Protein AF-A0A8X6Y720-F1 (afdb_monomer)

Radius of gyration: 32.67 Å; Cα contacts (8 Å, |Δi|>4): 721; chains: 1; bounding box: 87×45×93 Å

Organism: NCBI:txid2747483

Mean predicted aligned error: 12.21 Å

Secondary structure (DSSP, 8-state):
-PPPSS-B-TT--B--EE-TTS-EE--TTSS---EEETTEEE--B-TTS-B---EETTEE---TT--EE-TTS-EE--B-TTS-B-PEEPTTSSSEEPEE-TTS-EEPPB-TTS-B---SSPEEPTTS-EEPPB-TTS-B--EE-TTT--EEPEEPTTS-EE-EE-TTS-EE--B-TTS-B---TT----B-TTS-B--EE-TTS-EEPPB-TTS-B-PPEEGGGTTEE--EETTEE-SS-EE-TTS-EE-------S--SS------SS-EE-TT--EE--B-TT--B------SSS--HHHHSGGGPPEEETTEEEE-EETTEE---TT-SSPP-GGGEEEEE--TT-SS-EEEEEEEPSSPPSS---------------

pLDDT: mean 80.37, std 17.59, range [35.34, 98.38]

Nearest PDB structures (foldseek):
  8h8c-assembly1_A  TM=9.329E-02  e=3.917E-02  Vibrio parahaemolyticus RIMD 2210633
  2wh7-assembly1_A  TM=2.036E-01  e=9.720E+00  Streptococcus pyogenes
  6scj-assembly1_B  TM=1.515E-01  e=7.398E+00  Homo sapiens

Solvent-accessible surface area (backbone atoms only — not comparable to full-atom values): 23055 Å² total; per-residue (Å²): 132,83,79,75,89,48,60,60,51,99,86,64,33,30,45,66,56,62,53,100,80,50,27,34,52,82,65,84,92,54,93,68,82,58,36,36,45,92,90,38,77,44,56,46,26,42,65,75,51,29,32,46,78,45,71,57,96,89,37,74,58,75,61,74,75,58,67,35,28,40,65,79,52,26,38,41,66,55,55,51,99,77,53,28,36,49,73,40,50,35,84,98,51,100,47,69,45,67,46,29,39,66,88,56,32,48,51,69,36,32,39,68,70,59,20,40,54,82,84,76,75,81,45,51,36,80,88,68,46,62,50,55,46,30,38,65,91,29,46,43,53,64,54,60,40,93,85,72,50,23,38,45,83,50,68,45,99,86,66,48,76,47,64,27,48,30,79,82,48,28,38,52,64,46,30,39,64,84,48,28,34,46,79,55,94,80,72,64,69,38,26,39,66,88,64,53,65,53,75,37,30,38,66,87,70,44,82,46,63,54,62,48,99,81,52,23,37,41,70,56,60,34,67,93,55,68,54,14,40,58,59,57,56,94,92,36,67,60,94,65,73,38,29,37,68,85,66,49,74,44,72,73,52,72,51,88,84,81,87,82,96,81,82,63,54,82,81,60,100,59,75,50,57,46,100,83,68,46,75,53,68,50,47,48,97,77,36,31,40,46,62,53,56,71,87,63,82,84,84,57,69,58,67,63,24,51,95,19,45,66,30,25,47,84,21,24,26,42,37,48,41,55,95,89,37,81,50,72,54,89,59,26,58,60,72,64,55,80,88,37,53,74,43,74,39,77,48,99,80,46,94,57,48,28,31,35,31,76,46,61,40,83,55,81,41,89,38,74,82,66,90,72,86,80,80,81,79,82,78,78,86,126

Structure (mmCIF, N/CA/C/O backbone):
data_AF-A0A8X6Y720-F1
#
_entry.id   AF-A0A8X6Y720-F1
#
loop_
_atom_site.group_PDB
_atom_site.id
_atom_site.type_symbol
_atom_site.label_atom_id
_atom_site.label_alt_id
_atom_site.label_comp_id
_atom_site.label_asym_id
_atom_site.label_entity_id
_atom_site.label_seq_id
_atom_site.pdbx_PDB_ins_code
_atom_site.Cartn_x
_atom_site.Cartn_y
_atom_site.Cartn_z
_atom_site.occupancy
_atom_site.B_iso_or_equiv
_atom_site.auth_seq_id
_atom_site.auth_comp_id
_atom_site.auth_asym_id
_atom_site.auth_atom_id
_atom_site.pdbx_PDB_model_num
ATOM 1 N N . MET A 1 1 ? 24.905 11.613 -47.694 1.00 51.28 1 MET A N 1
ATOM 2 C CA . MET A 1 1 ? 23.604 11.068 -47.256 1.00 51.28 1 MET A CA 1
ATOM 3 C C . MET A 1 1 ? 23.831 9.604 -46.931 1.00 51.28 1 MET A C 1
ATOM 5 O O . MET A 1 1 ? 24.431 8.930 -47.760 1.00 51.28 1 MET A O 1
ATOM 9 N N . SER A 1 2 ? 23.491 9.139 -45.727 1.00 59.44 2 SER A N 1
ATOM 10 C CA . SER A 1 2 ? 23.572 7.706 -45.424 1.00 59.44 2 SER A CA 1
ATOM 11 C C . SER A 1 2 ? 22.478 6.979 -46.198 1.00 59.44 2 SER A C 1
ATOM 13 O O . SER A 1 2 ? 21.341 7.441 -46.220 1.00 59.44 2 SER A O 1
ATOM 15 N N . THR A 1 3 ? 22.815 5.869 -46.849 1.00 69.94 3 THR A N 1
ATOM 16 C CA . THR A 1 3 ? 21.820 5.009 -47.494 1.00 69.94 3 THR A CA 1
ATOM 17 C C . THR A 1 3 ? 20.847 4.496 -46.430 1.00 69.94 3 THR A C 1
ATOM 19 O O . THR A 1 3 ? 21.328 3.948 -45.432 1.00 69.94 3 THR A O 1
ATOM 22 N N . PRO A 1 4 ? 19.524 4.664 -46.607 1.00 67.81 4 PRO A N 1
ATOM 23 C CA . PRO A 1 4 ? 18.549 4.166 -45.647 1.00 67.81 4 PRO A CA 1
ATOM 24 C C . PRO A 1 4 ? 18.681 2.652 -45.500 1.00 67.81 4 PRO A C 1
ATOM 26 O O . PRO A 1 4 ? 18.971 1.926 -46.460 1.00 67.81 4 PRO A O 1
ATOM 29 N N . ILE A 1 5 ? 18.568 2.183 -44.260 1.00 82.31 5 ILE A N 1
ATOM 30 C CA . ILE A 1 5 ? 18.792 0.775 -43.928 1.00 82.31 5 ILE A CA 1
ATOM 31 C C . ILE A 1 5 ? 17.526 -0.052 -44.138 1.00 82.31 5 ILE A C 1
ATOM 33 O O . ILE A 1 5 ? 17.624 -1.195 -44.585 1.00 82.31 5 ILE A O 1
ATOM 37 N N . TYR A 1 6 ? 16.374 0.556 -43.892 1.00 88.75 6 TYR A N 1
ATOM 38 C CA . TYR A 1 6 ? 15.057 -0.041 -44.039 1.00 88.75 6 TYR A CA 1
ATOM 39 C C . TYR A 1 6 ? 14.349 0.489 -45.301 1.00 88.75 6 TYR A C 1
ATOM 41 O O . TYR A 1 6 ? 14.669 1.591 -45.759 1.00 88.75 6 TYR A O 1
ATOM 49 N N . PRO A 1 7 ? 13.408 -0.277 -45.891 1.00 91.81 7 PRO A N 1
ATOM 50 C CA . PRO A 1 7 ? 12.531 0.210 -46.954 1.00 91.81 7 PRO A CA 1
ATOM 51 C C . PRO A 1 7 ? 11.847 1.523 -46.570 1.00 91.81 7 PRO A C 1
ATOM 53 O O . PRO A 1 7 ? 11.303 1.625 -45.471 1.00 91.81 7 PRO A O 1
ATOM 56 N N . GLN A 1 8 ? 11.857 2.496 -47.482 1.00 94.31 8 GLN A N 1
ATOM 57 C CA . GLN A 1 8 ? 11.226 3.801 -47.293 1.00 94.31 8 GLN A CA 1
ATOM 58 C C . GLN A 1 8 ? 10.034 3.993 -48.231 1.00 94.31 8 GLN A C 1
ATOM 60 O O . GLN A 1 8 ? 10.096 3.608 -49.402 1.00 94.31 8 GLN A O 1
ATOM 65 N N . ASP A 1 9 ? 8.967 4.614 -47.728 1.00 93.12 9 ASP A N 1
ATOM 66 C CA . ASP A 1 9 ? 7.866 5.109 -48.557 1.00 93.12 9 ASP A CA 1
ATOM 67 C C . ASP A 1 9 ? 8.216 6.451 -49.243 1.00 93.12 9 ASP A C 1
ATOM 69 O O . ASP A 1 9 ? 9.296 7.017 -49.058 1.00 93.12 9 ASP A O 1
ATOM 73 N N . SER A 1 10 ? 7.294 6.992 -50.048 1.00 94.38 10 SER A N 1
ATOM 74 C CA . SER A 1 10 ? 7.484 8.282 -50.737 1.00 94.38 10 SER A CA 1
ATOM 75 C C . SER A 1 10 ? 7.587 9.490 -49.798 1.00 94.38 10 SER A C 1
ATOM 77 O O . SER A 1 10 ? 8.006 10.561 -50.233 1.00 94.38 10 SER A O 1
ATOM 79 N N . SER A 1 11 ? 7.186 9.330 -48.537 1.00 94.12 11 SER A N 1
ATOM 80 C CA . SER A 1 11 ? 7.264 10.343 -47.482 1.00 94.12 11 SER A CA 1
ATOM 81 C C . SER A 1 11 ? 8.553 10.217 -46.658 1.00 94.12 11 SER A C 1
ATOM 83 O O . SER A 1 11 ? 8.801 11.047 -45.785 1.00 94.12 11 SER A O 1
ATOM 85 N N . GLY A 1 12 ? 9.382 9.205 -46.939 1.00 92.50 12 GLY A N 1
ATOM 86 C CA . GLY A 1 12 ? 10.624 8.924 -46.225 1.00 92.50 12 GLY A CA 1
ATOM 87 C C . GLY A 1 12 ? 10.441 8.135 -44.927 1.00 92.50 12 GLY A C 1
ATOM 88 O O . GLY A 1 12 ? 11.395 8.049 -44.154 1.00 92.50 12 GLY A O 1
ATOM 89 N N . ASN A 1 13 ? 9.258 7.563 -44.669 1.00 93.50 13 ASN A N 1
ATOM 90 C CA . ASN A 1 13 ? 9.058 6.690 -43.514 1.00 93.50 13 ASN A CA 1
ATOM 91 C C . ASN A 1 13 ? 9.703 5.336 -43.776 1.00 93.50 13 ASN A C 1
ATOM 93 O O . ASN A 1 13 ? 9.403 4.681 -44.773 1.00 93.50 13 ASN A O 1
ATOM 97 N N . GLU A 1 14 ? 10.552 4.911 -42.855 1.00 94.69 14 GLU A N 1
ATOM 98 C CA . GLU A 1 14 ? 11.131 3.581 -42.826 1.00 94.69 14 GLU A CA 1
ATOM 99 C C . GLU A 1 14 ? 10.140 2.572 -42.241 1.00 94.69 14 GLU A C 1
ATOM 101 O O . GLU A 1 14 ? 9.374 2.887 -41.330 1.00 94.69 14 GLU A O 1
ATOM 106 N N . SER A 1 15 ? 10.179 1.343 -42.753 1.00 93.44 15 SER A N 1
ATOM 107 C CA . SER A 1 15 ? 9.381 0.228 -42.243 1.00 93.44 15 SER A CA 1
ATOM 108 C C . SER A 1 15 ? 10.212 -1.040 -42.123 1.00 93.44 15 SER A C 1
ATOM 110 O O . SER A 1 15 ? 11.073 -1.320 -42.959 1.00 93.44 15 SER A O 1
ATOM 112 N N . TYR A 1 16 ? 9.954 -1.825 -41.083 1.00 95.19 16 TYR A N 1
ATOM 113 C CA . TYR A 1 16 ? 10.518 -3.161 -40.978 1.00 95.19 16 TYR A CA 1
ATOM 114 C C . TYR A 1 16 ? 9.876 -4.103 -41.997 1.00 95.19 16 TYR A C 1
ATOM 116 O O . TYR A 1 16 ? 8.714 -3.961 -42.377 1.00 95.19 16 TYR A O 1
ATOM 124 N N . LEU A 1 17 ? 10.646 -5.096 -42.435 1.00 94.38 17 LEU A N 1
ATOM 125 C CA . LEU A 1 17 ? 10.102 -6.200 -43.217 1.00 94.38 17 LEU A CA 1
ATOM 126 C C . LEU A 1 17 ? 9.327 -7.136 -42.289 1.00 94.38 17 LEU A C 1
ATOM 128 O O . LEU A 1 17 ? 9.720 -7.309 -41.137 1.00 94.38 17 LEU A O 1
ATOM 132 N N . LYS A 1 18 ? 8.267 -7.758 -42.812 1.00 96.25 18 LYS A N 1
ATOM 133 C CA . LYS A 1 18 ? 7.434 -8.714 -42.075 1.00 96.25 18 LYS A CA 1
ATOM 134 C C . LYS A 1 18 ? 7.700 -10.152 -42.511 1.00 96.25 18 LYS A C 1
ATOM 136 O O . LYS A 1 18 ? 8.009 -10.398 -43.681 1.00 96.25 18 LYS A O 1
ATOM 141 N N . ASN A 1 19 ? 7.601 -11.094 -41.578 1.00 95.62 19 ASN A N 1
ATOM 142 C CA . ASN A 1 19 ? 7.569 -12.526 -41.869 1.00 95.62 19 ASN A CA 1
ATOM 143 C C . ASN A 1 19 ? 6.149 -12.955 -42.321 1.00 95.62 19 ASN A C 1
ATOM 145 O O . ASN A 1 19 ? 5.243 -12.132 -42.456 1.00 95.62 19 ASN A O 1
ATOM 149 N N . ASN A 1 20 ? 5.942 -14.254 -42.558 1.00 96.44 20 ASN A N 1
ATOM 150 C CA . ASN A 1 20 ? 4.632 -14.785 -42.966 1.00 96.44 20 ASN A CA 1
ATOM 151 C C . ASN A 1 20 ? 3.581 -14.782 -41.838 1.00 96.44 20 ASN A C 1
ATOM 153 O O . ASN A 1 20 ? 2.399 -14.961 -42.117 1.00 96.44 20 ASN A O 1
ATOM 157 N N . GLU A 1 21 ? 4.008 -14.614 -40.587 1.00 96.00 21 GLU A N 1
ATOM 158 C CA . GLU A 1 21 ? 3.153 -14.567 -39.395 1.00 96.00 21 GLU A CA 1
ATOM 159 C C . GLU A 1 21 ? 2.707 -13.132 -39.067 1.00 96.00 21 GLU A C 1
ATOM 161 O O . GLU A 1 21 ? 1.775 -12.939 -38.291 1.00 96.00 21 GLU A O 1
ATOM 166 N N . GLY A 1 22 ? 3.308 -12.136 -39.728 1.00 95.50 22 GLY A N 1
ATOM 167 C CA . GLY A 1 22 ? 3.011 -10.717 -39.557 1.00 95.50 22 GLY A CA 1
ATOM 168 C C . GLY A 1 22 ? 4.006 -9.968 -38.671 1.00 95.50 22 GLY A C 1
ATOM 169 O O . GLY A 1 22 ? 3.910 -8.740 -38.611 1.00 95.50 22 GLY A O 1
ATOM 170 N N . ASP A 1 23 ? 4.971 -10.661 -38.059 1.00 96.62 23 ASP A N 1
ATOM 171 C CA . ASP A 1 23 ? 5.988 -10.040 -37.209 1.00 96.62 23 ASP A CA 1
ATOM 172 C C . ASP A 1 23 ? 7.019 -9.297 -38.050 1.00 96.62 23 ASP A C 1
ATOM 174 O O . ASP A 1 23 ? 7.531 -9.801 -39.057 1.00 96.62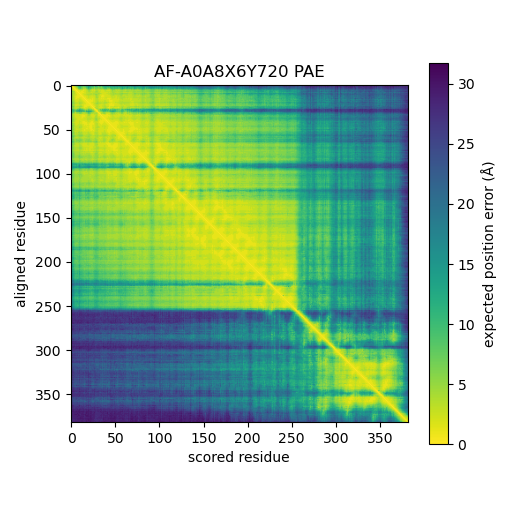 23 ASP A O 1
ATOM 178 N N . GLU A 1 24 ? 7.361 -8.103 -37.599 1.00 96.50 24 GLU A N 1
ATOM 179 C CA . GLU A 1 24 ? 8.475 -7.324 -38.105 1.00 96.50 24 GLU A CA 1
ATOM 180 C C . GLU A 1 24 ? 9.810 -7.926 -37.643 1.00 96.50 24 GLU A C 1
ATOM 182 O O . GLU A 1 24 ? 9.884 -8.569 -36.602 1.00 96.50 24 GLU A O 1
ATOM 187 N N . TYR A 1 25 ? 10.898 -7.734 -38.394 1.00 92.19 25 TYR A N 1
ATOM 188 C CA . TYR A 1 25 ? 12.220 -8.215 -37.975 1.00 92.19 25 TYR A CA 1
ATOM 189 C C . TYR A 1 25 ? 13.356 -7.230 -38.254 1.00 92.19 25 TYR A C 1
ATOM 191 O O . TYR A 1 25 ? 13.363 -6.477 -39.232 1.00 92.19 25 TYR A O 1
ATOM 199 N N . TYR A 1 26 ? 14.372 -7.282 -37.391 1.00 91.12 26 TYR A N 1
ATOM 200 C CA . TYR A 1 26 ? 15.594 -6.493 -37.513 1.00 91.12 26 TYR A CA 1
ATOM 201 C C . TYR A 1 26 ? 16.521 -7.020 -38.608 1.00 91.12 26 TYR A C 1
ATOM 203 O O . TYR A 1 26 ? 16.767 -8.221 -38.731 1.00 91.12 26 TYR A O 1
ATOM 211 N N . LEU A 1 27 ? 17.145 -6.103 -39.348 1.00 84.81 27 LEU A N 1
ATOM 212 C CA . LEU A 1 27 ? 18.220 -6.435 -40.281 1.00 84.81 27 LEU A CA 1
ATOM 213 C C . LEU A 1 27 ? 19.553 -6.528 -39.520 1.00 84.81 27 LEU A C 1
ATOM 215 O O . LEU A 1 27 ? 20.300 -5.557 -39.409 1.00 84.81 27 LEU A O 1
ATOM 219 N N . THR A 1 28 ? 19.861 -7.723 -39.011 1.00 67.69 28 THR A N 1
ATOM 220 C CA . THR A 1 28 ? 20.983 -8.023 -38.091 1.00 67.69 28 THR A CA 1
ATOM 221 C C . THR A 1 28 ? 22.389 -7.697 -38.612 1.00 67.69 28 THR A C 1
ATOM 223 O O . THR A 1 28 ? 23.341 -7.664 -37.837 1.00 67.69 28 THR A O 1
ATOM 226 N N . GLN A 1 29 ? 22.558 -7.428 -39.909 1.00 69.44 29 GLN A N 1
ATOM 227 C CA . GLN A 1 29 ? 23.867 -7.137 -40.511 1.00 69.44 29 GLN A CA 1
ATOM 228 C C . GLN A 1 29 ? 24.298 -5.664 -40.411 1.00 69.44 29 GLN A C 1
ATOM 230 O O . GLN A 1 29 ? 25.360 -5.304 -40.925 1.00 69.44 29 GLN A O 1
ATOM 235 N N . ARG A 1 30 ? 23.489 -4.777 -39.816 1.00 68.56 30 ARG A N 1
ATOM 236 C CA . ARG A 1 30 ? 23.742 -3.327 -39.843 1.00 68.56 30 ARG A CA 1
ATOM 237 C C . ARG A 1 30 ? 23.671 -2.686 -38.458 1.00 68.56 30 ARG A C 1
ATOM 239 O O . ARG A 1 30 ? 23.049 -3.202 -37.545 1.00 68.56 30 ARG A O 1
ATOM 246 N N . LYS A 1 31 ? 24.323 -1.524 -38.322 1.00 77.81 31 LYS A N 1
ATOM 247 C CA . LYS A 1 31 ? 24.421 -0.765 -37.061 1.00 77.81 31 LYS A CA 1
ATOM 248 C C . LYS A 1 31 ? 23.111 -0.092 -36.623 1.00 77.81 31 LYS A C 1
ATOM 250 O O . LYS A 1 31 ? 23.024 0.335 -35.481 1.00 77.81 31 LYS A O 1
ATOM 255 N N . GLN A 1 32 ? 22.132 0.067 -37.517 1.00 85.06 32 GLN A N 1
ATOM 256 C CA . GLN A 1 32 ? 20.863 0.727 -37.198 1.00 85.06 32 GLN A CA 1
ATOM 257 C C . GLN A 1 32 ? 19.831 -0.310 -36.756 1.00 85.06 32 GLN A C 1
ATOM 259 O O . GLN A 1 32 ? 19.337 -1.101 -37.560 1.00 85.06 32 GLN A O 1
ATOM 264 N N . VAL A 1 33 ? 19.484 -0.259 -35.476 1.00 88.69 33 VAL A N 1
ATOM 265 C CA . VAL A 1 33 ? 18.546 -1.181 -34.823 1.00 88.69 33 VAL A CA 1
ATOM 266 C C . VAL A 1 33 ? 17.152 -0.569 -34.634 1.00 88.69 33 VAL A C 1
ATOM 268 O O . VAL A 1 33 ? 16.409 -0.973 -33.753 1.00 88.69 33 VAL A O 1
ATOM 271 N N . PHE A 1 34 ? 16.795 0.430 -35.445 1.00 91.00 34 PHE A N 1
ATOM 272 C CA . PHE A 1 34 ? 15.515 1.137 -35.376 1.00 91.00 34 PHE A CA 1
ATOM 273 C C . PHE A 1 34 ? 15.059 1.616 -36.749 1.00 91.00 34 PHE A C 1
ATOM 275 O O . PHE A 1 34 ? 15.909 1.980 -37.561 1.00 91.00 34 PHE A O 1
ATOM 282 N N . ALA A 1 35 ? 13.755 1.670 -36.992 1.00 92.12 35 ALA A N 1
ATOM 283 C CA . ALA A 1 35 ? 13.191 2.359 -38.149 1.00 92.12 35 ALA A CA 1
ATOM 284 C C . ALA A 1 35 ? 12.706 3.757 -37.736 1.00 92.12 35 ALA A C 1
ATOM 286 O O . ALA A 1 35 ? 12.429 4.012 -36.564 1.00 92.12 35 ALA A O 1
ATOM 287 N N . ILE A 1 36 ? 12.644 4.689 -38.682 1.00 93.56 36 ILE A N 1
ATOM 288 C CA . ILE A 1 36 ? 12.136 6.050 -38.474 1.00 93.56 36 ILE A CA 1
ATOM 289 C C . ILE A 1 36 ? 10.762 6.206 -39.128 1.00 93.56 36 ILE A C 1
ATOM 291 O O . ILE A 1 36 ? 10.643 6.118 -40.347 1.00 93.56 36 ILE A O 1
ATOM 295 N N . LYS A 1 37 ? 9.741 6.544 -38.341 1.00 94.25 37 LYS A N 1
ATOM 296 C CA . LYS A 1 37 ? 8.396 6.875 -38.827 1.00 94.25 37 LYS A CA 1
ATOM 297 C C . LYS A 1 37 ? 8.002 8.258 -38.330 1.00 94.25 37 LYS A C 1
ATOM 299 O O . LYS A 1 37 ? 8.150 8.554 -37.148 1.00 94.25 37 LYS A O 1
ATOM 304 N N . GLU A 1 38 ? 7.563 9.129 -39.237 1.00 94.12 38 GLU A N 1
ATOM 305 C CA . GLU A 1 38 ? 7.203 10.523 -38.924 1.00 94.12 38 GLU A CA 1
ATOM 306 C C . GLU A 1 38 ? 8.327 11.280 -38.184 1.00 94.12 38 GLU A C 1
ATOM 308 O O . GLU A 1 38 ? 8.096 12.086 -37.282 1.00 94.12 38 GLU A O 1
ATOM 313 N N . GLY A 1 39 ? 9.581 10.984 -38.541 1.00 91.94 39 GLY A N 1
ATOM 314 C CA . GLY A 1 39 ? 10.766 11.577 -37.917 1.00 91.94 39 GLY A CA 1
ATOM 315 C C . GLY A 1 39 ? 11.095 11.058 -36.511 1.00 91.94 39 GLY A C 1
ATOM 316 O O . GLY A 1 39 ? 12.028 11.572 -35.894 1.00 91.94 39 GLY A O 1
ATOM 317 N N . LYS A 1 40 ? 10.379 10.048 -36.001 1.00 92.38 40 LYS A N 1
ATOM 318 C CA . LYS A 1 40 ? 10.628 9.428 -34.693 1.00 92.38 40 LYS A CA 1
ATOM 319 C C . LYS A 1 40 ? 11.128 7.988 -34.854 1.00 92.38 40 LYS A C 1
ATOM 321 O O . LYS A 1 40 ? 10.592 7.258 -35.688 1.00 92.38 40 LYS A O 1
ATOM 326 N N . PRO A 1 41 ? 12.148 7.567 -34.086 1.00 93.75 41 PRO A N 1
ATOM 327 C CA . PRO A 1 41 ? 12.570 6.175 -34.078 1.00 93.75 41 PRO A CA 1
ATOM 328 C C . PRO A 1 41 ? 11.498 5.296 -33.420 1.00 93.75 41 PRO A C 1
ATOM 330 O O . PRO A 1 41 ? 10.843 5.734 -32.473 1.00 93.75 41 PRO A O 1
ATOM 333 N N . TYR A 1 42 ? 11.349 4.066 -33.902 1.00 94.81 42 TYR A N 1
ATOM 334 C CA . TYR A 1 42 ? 10.508 3.034 -33.297 1.00 94.81 42 TYR A CA 1
ATOM 335 C C . TYR A 1 42 ? 11.166 1.651 -33.434 1.00 94.81 42 TYR A C 1
ATOM 337 O O . TYR A 1 42 ? 12.043 1.459 -34.287 1.00 94.81 42 TYR A O 1
ATOM 345 N N . TYR A 1 43 ? 10.788 0.718 -32.557 1.00 96.62 43 TYR A N 1
ATOM 346 C CA . TYR A 1 43 ? 11.270 -0.668 -32.561 1.00 96.62 43 TYR A CA 1
ATOM 347 C C . TYR A 1 43 ? 10.370 -1.571 -33.422 1.00 96.62 43 TYR A C 1
ATOM 349 O O . TYR A 1 43 ? 9.249 -1.199 -33.756 1.00 96.62 43 TYR A O 1
ATOM 357 N N . ALA A 1 44 ? 10.860 -2.755 -33.797 1.00 96.50 44 ALA A N 1
ATOM 358 C CA . ALA A 1 44 ? 10.077 -3.719 -34.564 1.00 96.50 44 ALA A CA 1
ATOM 359 C C . ALA A 1 44 ? 8.943 -4.282 -33.702 1.00 96.50 44 ALA A C 1
ATOM 361 O O . ALA A 1 44 ? 9.110 -4.426 -32.489 1.00 96.50 44 ALA A O 1
ATOM 362 N N . LYS A 1 45 ? 7.817 -4.610 -34.333 1.00 98.00 45 LYS A N 1
ATOM 363 C CA . LYS A 1 45 ? 6.618 -5.142 -33.679 1.00 98.00 45 LYS A CA 1
ATOM 364 C C . LYS A 1 45 ? 6.317 -6.593 -34.022 1.00 98.00 45 LYS A C 1
ATOM 366 O O . LYS A 1 45 ? 6.532 -7.021 -35.153 1.00 98.00 45 LYS A O 1
ATOM 371 N N . ASP A 1 46 ? 5.765 -7.333 -33.071 1.00 97.44 46 ASP A N 1
ATOM 372 C CA . ASP A 1 46 ? 5.122 -8.615 -33.359 1.00 97.44 46 ASP A CA 1
ATOM 373 C C . ASP A 1 46 ? 3.764 -8.419 -34.067 1.00 97.44 46 ASP A C 1
ATOM 375 O O . ASP A 1 46 ? 3.272 -7.298 -34.248 1.00 97.44 46 ASP A O 1
ATOM 379 N N . LYS A 1 47 ? 3.149 -9.522 -34.493 1.00 97.00 47 LYS A N 1
ATOM 380 C CA . LYS A 1 47 ? 1.811 -9.551 -35.107 1.00 97.00 47 LYS A CA 1
ATOM 381 C C . LYS A 1 47 ? 0.697 -8.965 -34.225 1.00 97.00 47 LYS A C 1
ATOM 383 O O . LYS A 1 47 ? -0.358 -8.614 -34.750 1.00 97.00 47 LYS A O 1
ATOM 388 N N . ASP A 1 48 ? 0.923 -8.898 -32.914 1.00 97.44 48 ASP A N 1
ATOM 389 C CA . ASP A 1 48 ? -0.012 -8.394 -31.909 1.00 97.44 48 ASP A CA 1
ATOM 390 C C . ASP A 1 48 ? 0.273 -6.911 -31.584 1.00 97.44 48 ASP A C 1
ATOM 392 O O . ASP A 1 48 ? -0.318 -6.355 -30.663 1.00 97.44 48 ASP A O 1
ATOM 396 N N . GLU A 1 49 ? 1.130 -6.255 -32.377 1.00 97.12 49 GLU A N 1
ATOM 397 C CA . GLU A 1 49 ? 1.544 -4.851 -32.278 1.00 97.12 49 GLU A CA 1
ATOM 398 C C . GLU A 1 49 ? 2.411 -4.506 -31.053 1.00 97.12 49 GLU A C 1
ATOM 400 O O . GLU A 1 49 ? 2.608 -3.321 -30.760 1.00 97.12 49 GLU A O 1
ATOM 405 N N . ASN A 1 50 ? 2.997 -5.499 -30.376 1.00 97.62 50 ASN A N 1
ATOM 406 C CA . ASN A 1 50 ? 3.974 -5.256 -29.317 1.00 97.62 50 ASN A CA 1
ATOM 407 C C . ASN A 1 50 ? 5.358 -5.025 -29.913 1.00 97.62 50 ASN A C 1
ATOM 409 O O . ASN A 1 50 ? 5.921 -5.887 -30.586 1.00 97.62 50 ASN A O 1
ATOM 413 N N . GLU A 1 51 ? 5.960 -3.890 -29.589 1.00 97.31 51 GLU A N 1
ATOM 414 C CA . GLU A 1 51 ? 7.358 -3.639 -29.886 1.00 97.31 51 GLU A CA 1
ATOM 415 C C . GLU A 1 51 ? 8.264 -4.528 -29.025 1.00 97.31 51 GLU A C 1
ATOM 417 O O . GLU A 1 51 ? 7.994 -4.773 -27.841 1.00 97.31 51 GLU A O 1
ATOM 422 N N . PHE A 1 52 ? 9.372 -4.984 -29.598 1.00 96.19 52 PHE A N 1
ATOM 423 C CA . PHE A 1 52 ? 10.366 -5.792 -28.900 1.00 96.19 52 PHE A CA 1
ATOM 424 C C . PHE A 1 52 ? 11.769 -5.249 -29.140 1.00 96.19 52 PHE A C 1
ATOM 426 O O . PHE A 1 52 ? 12.043 -4.644 -30.166 1.00 96.19 52 PHE A O 1
ATOM 433 N N . TYR A 1 53 ? 12.674 -5.452 -28.185 1.00 95.31 53 TYR A N 1
ATOM 434 C CA . TYR A 1 53 ? 14.039 -4.960 -28.319 1.00 95.31 53 TYR A CA 1
ATOM 435 C C . TYR A 1 53 ? 14.882 -5.829 -29.269 1.00 95.31 53 TYR A C 1
ATOM 437 O O . TYR A 1 53 ? 14.747 -7.056 -29.274 1.00 95.31 53 TYR A O 1
ATOM 445 N N . PRO A 1 54 ? 15.816 -5.231 -30.028 1.00 93.69 54 PRO A N 1
ATOM 446 C CA . PRO A 1 54 ? 16.748 -5.981 -30.853 1.00 93.69 54 PRO A CA 1
ATOM 447 C C . PRO A 1 54 ? 17.759 -6.734 -29.989 1.00 93.69 54 PRO A C 1
ATOM 449 O O . PRO A 1 54 ? 18.373 -6.163 -29.089 1.00 93.69 54 PRO A O 1
ATOM 452 N N . ILE A 1 55 ? 17.997 -8.004 -30.320 1.00 90.06 55 ILE A N 1
ATOM 453 C CA . ILE A 1 55 ? 19.050 -8.819 -29.707 1.00 90.06 55 ILE A CA 1
ATOM 454 C C . ILE A 1 55 ? 20.182 -8.992 -30.721 1.00 90.06 55 ILE A C 1
ATOM 456 O O . ILE A 1 55 ? 20.018 -9.656 -31.746 1.00 90.06 55 ILE A O 1
ATOM 460 N N . VAL A 1 56 ? 21.351 -8.420 -30.431 1.00 88.50 56 VAL A N 1
ATOM 461 C CA . VAL A 1 56 ? 22.550 -8.518 -31.274 1.00 88.50 56 VAL A CA 1
ATOM 462 C C . VAL A 1 56 ? 23.655 -9.197 -30.476 1.00 88.50 56 VAL A C 1
ATOM 464 O O . VAL A 1 56 ? 24.048 -8.741 -29.407 1.00 88.50 56 VAL A O 1
ATOM 467 N N . ASN A 1 57 ? 24.156 -10.329 -30.982 1.00 87.31 57 ASN A N 1
ATOM 468 C CA . ASN A 1 57 ? 25.173 -11.149 -30.305 1.00 87.31 57 ASN A CA 1
ATOM 469 C C . ASN A 1 57 ? 24.798 -11.520 -28.853 1.00 87.31 57 ASN A C 1
ATOM 471 O O . ASN A 1 57 ? 25.648 -11.509 -27.964 1.00 87.31 57 ASN A O 1
ATOM 475 N N . GLY A 1 58 ? 23.516 -11.817 -28.611 1.00 85.38 58 GLY A N 1
ATOM 476 C CA . GLY A 1 58 ? 23.007 -12.188 -27.287 1.00 85.38 58 GLY A CA 1
ATOM 477 C C . GLY A 1 58 ? 22.889 -11.027 -26.295 1.00 85.38 58 GLY A C 1
ATOM 478 O O . GLY A 1 58 ? 22.712 -11.275 -25.107 1.00 85.38 58 GLY A O 1
ATOM 479 N N . LYS A 1 59 ? 23.001 -9.775 -26.753 1.00 87.12 59 LYS A N 1
ATOM 480 C CA . LYS A 1 59 ? 22.793 -8.575 -25.935 1.00 87.12 59 LYS A CA 1
ATOM 481 C C . LYS A 1 59 ? 21.639 -7.753 -26.480 1.00 87.12 59 LYS A C 1
ATOM 483 O O . LYS A 1 59 ? 21.485 -7.637 -27.694 1.00 87.12 59 LYS A O 1
ATOM 488 N N . VAL A 1 60 ? 20.859 -7.178 -25.573 1.00 90.94 60 VAL A N 1
ATOM 489 C CA . VAL A 1 60 ? 19.809 -6.226 -25.922 1.00 90.94 60 VAL A CA 1
ATOM 490 C C . VAL A 1 60 ? 20.458 -4.917 -26.368 1.00 90.94 60 VAL A C 1
ATOM 492 O O . VAL A 1 60 ? 21.220 -4.307 -25.618 1.00 90.94 60 VAL A O 1
ATOM 495 N N . GLU A 1 61 ? 20.183 -4.506 -27.602 1.00 90.06 61 GLU A N 1
ATOM 496 C CA . GLU A 1 61 ? 20.629 -3.227 -28.151 1.00 90.06 61 GLU A CA 1
ATOM 497 C C . GLU A 1 61 ? 19.562 -2.169 -27.891 1.00 90.06 61 GLU A C 1
ATOM 499 O O . GLU A 1 61 ? 18.407 -2.314 -28.290 1.00 90.06 61 GLU A O 1
ATOM 504 N N . ILE A 1 62 ? 19.952 -1.091 -27.218 1.00 89.00 62 ILE A N 1
ATOM 505 C CA . ILE A 1 62 ? 19.018 -0.062 -26.775 1.00 89.00 62 ILE A CA 1
ATOM 506 C C . ILE A 1 62 ? 19.328 1.244 -27.489 1.00 89.00 62 ILE A C 1
ATOM 508 O O . ILE A 1 62 ? 20.464 1.727 -27.477 1.00 89.00 62 ILE A O 1
ATOM 512 N N . ILE A 1 63 ? 18.301 1.860 -28.063 1.00 87.44 63 ILE A N 1
ATOM 513 C CA . ILE A 1 63 ? 18.380 3.266 -28.433 1.00 87.44 63 ILE A CA 1
ATOM 514 C C . ILE A 1 63 ? 18.278 4.056 -27.127 1.00 87.44 63 ILE A C 1
ATOM 516 O O . ILE A 1 63 ? 17.316 3.857 -26.378 1.00 87.44 63 ILE A O 1
ATOM 520 N N . PRO A 1 64 ? 19.226 4.962 -26.828 1.00 84.56 64 PRO A N 1
ATOM 521 C CA . PRO A 1 64 ? 19.052 5.885 -25.713 1.00 84.56 64 PRO A CA 1
ATOM 522 C C . PRO A 1 64 ? 17.662 6.536 -25.799 1.00 84.56 64 PRO A C 1
ATOM 524 O O . PRO A 1 64 ? 17.166 6.708 -26.904 1.00 84.56 64 PRO A O 1
ATOM 527 N N . PHE A 1 65 ? 17.035 6.878 -24.669 1.00 84.81 65 PHE A N 1
ATOM 528 C CA . PHE A 1 65 ? 15.745 7.596 -24.589 1.00 84.81 65 PHE A CA 1
ATOM 529 C C . PHE A 1 65 ? 14.508 6.970 -25.278 1.00 84.81 65 PHE A C 1
ATOM 531 O O . PHE A 1 65 ? 13.457 7.607 -25.235 1.00 84.81 65 PHE A O 1
ATOM 538 N N . LEU A 1 66 ? 14.578 5.776 -25.883 1.00 92.06 66 LEU A N 1
ATOM 539 C CA . LEU A 1 66 ? 13.406 5.111 -26.467 1.00 92.06 66 LEU A CA 1
ATOM 540 C C . LEU A 1 66 ? 13.116 3.778 -25.777 1.00 92.06 66 LEU A C 1
ATOM 542 O O . LEU A 1 66 ? 13.909 2.835 -25.861 1.00 92.06 66 LEU A O 1
ATOM 546 N N . TYR A 1 67 ? 11.937 3.698 -25.167 1.00 96.12 67 TYR A N 1
ATOM 547 C CA . TYR A 1 67 ? 11.358 2.458 -24.668 1.00 96.12 67 TYR A CA 1
ATOM 548 C C . TYR A 1 67 ? 10.510 1.768 -25.736 1.00 96.12 67 TYR A C 1
ATOM 550 O O . TYR A 1 67 ? 9.857 2.440 -26.533 1.00 96.12 67 TYR A O 1
ATOM 558 N N . ALA A 1 68 ? 10.537 0.434 -25.748 1.00 96.88 68 ALA A N 1
ATOM 559 C CA . ALA A 1 68 ? 9.624 -0.361 -26.561 1.00 96.88 68 ALA A CA 1
ATOM 560 C C . ALA A 1 68 ? 8.223 -0.303 -25.951 1.00 96.88 68 ALA A C 1
ATOM 562 O O . ALA A 1 68 ? 8.094 -0.265 -24.730 1.00 96.88 68 ALA A O 1
ATOM 563 N N . LYS A 1 69 ? 7.181 -0.315 -26.776 1.00 97.81 69 LYS A N 1
ATOM 564 C CA . LYS A 1 69 ? 5.784 -0.258 -26.333 1.00 97.81 69 LYS A CA 1
ATOM 565 C C . LYS A 1 69 ? 5.045 -1.578 -26.497 1.00 97.81 69 LYS A C 1
ATOM 567 O O . LYS A 1 69 ? 5.340 -2.356 -27.396 1.00 97.81 69 LYS A O 1
ATOM 572 N N . ASP A 1 70 ? 4.093 -1.864 -25.623 1.00 97.38 70 ASP A N 1
ATOM 573 C CA . ASP A 1 70 ? 3.097 -2.906 -25.875 1.00 97.38 70 ASP A CA 1
ATOM 574 C C . ASP A 1 70 ? 1.988 -2.409 -26.824 1.00 97.38 70 ASP A C 1
ATOM 576 O O . ASP A 1 70 ? 1.945 -1.238 -27.214 1.00 97.38 70 ASP A O 1
ATOM 580 N N . ALA A 1 71 ? 1.075 -3.307 -27.188 1.00 96.62 71 ALA A N 1
ATOM 581 C CA . ALA A 1 71 ? -0.062 -3.004 -28.055 1.00 96.62 71 ALA A CA 1
ATOM 582 C C . ALA A 1 71 ? -1.018 -1.932 -27.488 1.00 96.62 71 ALA A C 1
ATOM 584 O O . ALA A 1 71 ? -1.760 -1.297 -28.241 1.00 96.62 71 ALA A O 1
ATOM 585 N N . LEU A 1 72 ? -1.016 -1.726 -26.167 1.00 97.00 72 LEU A N 1
ATOM 586 C CA . LEU A 1 72 ? -1.824 -0.718 -25.475 1.00 97.00 72 LEU A CA 1
ATOM 587 C C . LEU A 1 72 ? -1.113 0.642 -25.392 1.00 97.00 72 LEU A C 1
ATOM 589 O O . LEU A 1 72 ? -1.728 1.629 -24.984 1.00 97.00 72 LEU A O 1
ATOM 593 N N . GLY A 1 73 ? 0.154 0.707 -25.805 1.00 95.94 73 GLY A N 1
ATOM 594 C CA . GLY A 1 73 ? 0.980 1.906 -25.785 1.00 95.94 73 GLY A CA 1
ATOM 595 C C . GLY A 1 73 ? 1.762 2.115 -24.490 1.00 95.94 73 GLY A C 1
ATOM 596 O O . GLY A 1 73 ? 2.389 3.170 -24.362 1.00 95.94 73 GLY A O 1
ATOM 597 N N . ASN A 1 74 ? 1.760 1.150 -23.564 1.00 97.19 74 ASN A N 1
ATOM 598 C CA . ASN A 1 74 ? 2.605 1.204 -22.374 1.00 97.19 74 ASN A CA 1
ATOM 599 C C . ASN A 1 74 ? 4.053 0.951 -22.781 1.00 97.19 74 ASN A C 1
ATOM 601 O O . ASN A 1 74 ? 4.344 0.001 -23.507 1.00 97.19 74 ASN A O 1
ATOM 605 N N . GLU A 1 75 ? 4.968 1.790 -22.313 1.00 97.31 75 GLU A N 1
ATOM 606 C CA . GLU A 1 75 ? 6.396 1.541 -22.453 1.00 97.31 75 GLU A CA 1
ATOM 607 C C . GLU A 1 75 ? 6.808 0.324 -21.618 1.00 97.31 75 GLU A C 1
ATOM 609 O O . GLU A 1 75 ? 6.145 -0.036 -20.653 1.00 97.31 75 GLU A O 1
ATOM 614 N N . LYS A 1 76 ? 7.896 -0.335 -22.005 1.00 97.00 76 LYS A N 1
ATOM 615 C CA . LYS A 1 76 ? 8.461 -1.512 -21.344 1.00 97.00 76 LYS A CA 1
ATOM 616 C C . LYS A 1 76 ? 9.951 -1.306 -21.193 1.00 97.00 76 LYS A C 1
ATOM 618 O O . LYS A 1 76 ? 10.579 -0.760 -22.095 1.00 97.00 76 LYS A O 1
ATOM 623 N N . TYR A 1 77 ? 10.527 -1.783 -20.101 1.00 96.69 77 TYR A N 1
ATOM 624 C CA . TYR A 1 77 ? 11.973 -1.790 -19.949 1.00 96.69 77 TYR A CA 1
ATOM 625 C C . TYR A 1 77 ? 12.621 -2.905 -20.786 1.00 96.69 77 TYR A C 1
ATOM 627 O O . TYR A 1 77 ? 12.042 -3.983 -20.945 1.00 96.69 77 TYR A O 1
ATOM 635 N N . PRO A 1 78 ? 13.839 -2.695 -21.315 1.00 95.75 78 PRO A N 1
ATOM 636 C CA . PRO A 1 78 ? 14.667 -3.803 -21.767 1.00 95.75 78 PRO A CA 1
ATOM 637 C C . PRO A 1 78 ? 15.116 -4.631 -20.562 1.00 95.75 78 PRO A C 1
ATOM 639 O O . PRO A 1 78 ? 15.354 -4.079 -19.490 1.00 95.75 78 PRO A O 1
ATOM 642 N N . GLN A 1 79 ? 15.281 -5.938 -20.753 1.00 95.50 79 GLN A N 1
ATOM 643 C CA . GLN A 1 79 ? 15.742 -6.852 -19.709 1.00 95.50 79 GLN A CA 1
ATOM 644 C C . GLN A 1 79 ? 17.170 -7.339 -19.979 1.00 95.50 79 GLN A C 1
ATOM 646 O O . GLN A 1 79 ? 17.564 -7.533 -21.133 1.00 95.50 79 GLN A O 1
ATOM 651 N N . ASP A 1 80 ? 17.958 -7.533 -18.922 1.00 92.75 80 ASP A N 1
ATOM 652 C CA . ASP A 1 80 ? 19.239 -8.236 -19.012 1.00 92.75 80 ASP A CA 1
ATOM 653 C C . ASP A 1 80 ? 19.050 -9.765 -19.108 1.00 92.75 80 ASP A C 1
ATOM 655 O O . ASP A 1 80 ? 17.941 -10.296 -19.094 1.00 92.75 80 ASP A O 1
ATOM 659 N N . ALA A 1 81 ? 20.156 -10.507 -19.212 1.00 91.00 81 ALA A N 1
ATOM 660 C CA . ALA A 1 81 ? 20.117 -11.968 -19.304 1.00 91.00 81 ALA A CA 1
ATOM 661 C C . ALA A 1 81 ? 19.634 -12.659 -18.012 1.00 91.00 81 ALA A C 1
ATOM 663 O O . ALA A 1 81 ? 19.393 -13.866 -18.022 1.00 91.00 81 ALA A O 1
ATOM 664 N N . GLN A 1 82 ? 19.544 -11.926 -16.902 1.00 93.00 82 GLN A N 1
ATOM 665 C CA . GLN A 1 82 ? 19.054 -12.398 -15.610 1.00 93.00 82 GLN A CA 1
ATOM 666 C C . GLN A 1 82 ? 17.569 -12.060 -15.401 1.00 93.00 82 GLN A C 1
ATOM 668 O O . GLN A 1 82 ? 17.000 -12.508 -14.406 1.00 93.00 82 GLN A O 1
ATOM 673 N N . GLY A 1 83 ? 16.955 -11.321 -16.331 1.00 93.50 83 GLY A N 1
ATOM 674 C CA . GLY A 1 83 ? 15.565 -10.878 -16.267 1.00 93.50 83 GLY A CA 1
ATOM 675 C C . GLY A 1 83 ? 15.359 -9.549 -15.539 1.00 93.50 83 GLY A C 1
ATOM 676 O O . GLY A 1 83 ? 14.213 -9.191 -15.301 1.00 93.50 83 GLY A O 1
ATOM 677 N N . ASN A 1 84 ? 16.422 -8.815 -15.187 1.00 94.75 84 ASN A N 1
ATOM 678 C CA . ASN A 1 84 ? 16.279 -7.505 -14.549 1.00 94.75 84 ASN A CA 1
ATOM 679 C C . ASN A 1 84 ? 15.977 -6.432 -15.594 1.00 94.75 84 ASN A C 1
ATOM 681 O O . ASN A 1 84 ? 16.645 -6.361 -16.629 1.00 94.75 84 ASN A O 1
ATOM 685 N N . GLU A 1 85 ? 15.029 -5.556 -15.295 1.00 96.25 85 GLU A N 1
ATOM 686 C CA . GLU A 1 85 ? 14.695 -4.405 -16.119 1.00 96.25 85 GLU A CA 1
ATOM 687 C C . GLU A 1 85 ? 15.757 -3.301 -16.013 1.00 96.25 85 GLU A C 1
ATOM 689 O O . GLU A 1 85 ? 16.276 -2.972 -14.944 1.0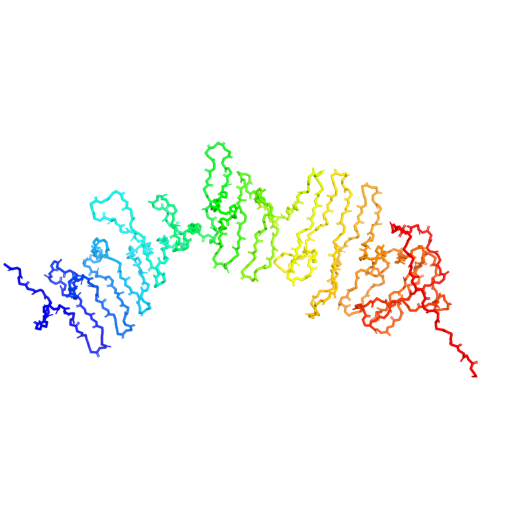0 96.25 85 GLU A O 1
ATOM 694 N N . ILE A 1 86 ? 16.095 -2.705 -17.156 1.00 93.06 86 ILE A N 1
ATOM 695 C CA . ILE A 1 86 ? 17.185 -1.739 -17.289 1.00 93.06 86 ILE A CA 1
ATOM 696 C C . ILE A 1 86 ? 16.606 -0.374 -17.656 1.00 93.06 86 ILE A C 1
ATOM 698 O O . ILE A 1 86 ? 16.197 -0.149 -18.795 1.00 93.06 86 ILE A O 1
ATOM 702 N N . ALA A 1 87 ? 16.642 0.594 -16.740 1.00 91.69 87 ALA A N 1
ATOM 703 C CA . ALA A 1 87 ? 16.279 1.959 -17.110 1.00 91.69 87 ALA A CA 1
ATOM 704 C C . ALA A 1 87 ? 17.306 2.614 -18.036 1.00 91.69 87 ALA A C 1
ATOM 706 O O . ALA A 1 87 ? 18.512 2.350 -17.998 1.00 91.69 87 ALA A O 1
ATOM 707 N N . LEU A 1 88 ? 16.814 3.549 -18.841 1.00 90.62 88 LEU A N 1
ATOM 708 C CA . LEU A 1 88 ? 17.619 4.291 -19.798 1.00 90.62 88 LEU A CA 1
ATOM 709 C C . LEU A 1 88 ? 18.110 5.601 -19.193 1.00 90.62 88 LEU A C 1
ATOM 711 O O . LEU A 1 88 ? 17.467 6.214 -18.342 1.00 90.62 88 LEU A O 1
ATOM 715 N N . LYS A 1 89 ? 19.275 6.055 -19.653 1.00 84.25 89 LYS A N 1
ATOM 716 C CA . LYS A 1 89 ? 19.790 7.385 -19.322 1.00 84.25 89 LYS A CA 1
ATOM 717 C C . LYS A 1 89 ? 19.292 8.393 -20.347 1.00 84.25 89 LYS A C 1
ATOM 719 O O . LYS A 1 89 ? 19.358 8.142 -21.552 1.00 84.25 89 LYS A O 1
ATOM 724 N N . ALA A 1 90 ? 18.857 9.557 -19.874 1.00 76.12 90 ALA A N 1
ATOM 725 C CA . ALA A 1 90 ? 18.519 10.661 -20.760 1.00 76.12 90 ALA A CA 1
ATOM 726 C C . ALA A 1 90 ? 19.770 11.137 -21.518 1.00 76.12 90 ALA A C 1
ATOM 728 O O . ALA A 1 90 ? 20.831 11.361 -20.929 1.00 76.12 90 ALA A O 1
ATOM 729 N N . GLN A 1 91 ? 19.650 11.336 -22.832 1.00 73.19 91 GLN A N 1
ATOM 730 C CA . GLN A 1 91 ? 20.763 11.821 -23.645 1.00 73.19 91 GLN A CA 1
ATOM 731 C C . GLN A 1 91 ? 21.228 13.198 -23.154 1.00 73.19 91 GLN A C 1
ATOM 733 O O . GLN A 1 91 ? 20.449 14.148 -23.083 1.00 73.19 91 GLN A O 1
ATOM 738 N N . GLY A 1 92 ? 22.511 13.300 -22.797 1.00 72.56 92 GLY A N 1
ATOM 739 C CA . GLY A 1 92 ? 23.120 14.553 -22.343 1.00 72.56 92 GLY A CA 1
ATOM 740 C C . GLY A 1 92 ? 22.651 15.051 -20.969 1.00 72.56 92 GLY A C 1
ATOM 741 O O . GLY A 1 92 ? 22.988 16.175 -20.604 1.00 72.56 92 GLY A O 1
ATOM 742 N N . LYS A 1 93 ? 21.901 14.251 -20.198 1.00 72.44 93 LYS A N 1
ATOM 743 C CA . LYS A 1 93 ? 21.503 14.575 -18.819 1.00 72.44 93 LYS A CA 1
ATOM 744 C C . LYS A 1 93 ? 22.084 13.557 -17.838 1.00 72.44 93 LYS A C 1
ATOM 746 O O . LYS A 1 93 ? 22.355 12.414 -18.187 1.00 72.44 93 LYS A O 1
ATOM 751 N N . THR A 1 94 ? 22.246 13.973 -16.587 1.00 74.94 94 THR A N 1
ATOM 752 C CA . THR A 1 94 ? 22.714 13.125 -15.477 1.00 74.94 94 THR A CA 1
ATOM 753 C C . THR A 1 94 ? 21.609 12.258 -14.861 1.00 74.94 94 THR A C 1
ATOM 755 O O . THR A 1 94 ? 21.869 11.557 -13.889 1.00 74.94 94 THR A O 1
ATOM 758 N N . GLY A 1 95 ? 20.386 12.302 -15.402 1.00 81.88 95 GLY A N 1
ATOM 759 C CA . GLY A 1 95 ? 19.216 11.607 -14.864 1.00 81.88 95 GLY A CA 1
ATOM 760 C C . GLY A 1 95 ? 18.796 10.380 -15.672 1.00 81.88 95 GLY A C 1
ATOM 761 O O . GLY A 1 95 ? 19.035 10.290 -16.881 1.00 81.88 95 GLY A O 1
ATOM 762 N N . TRP A 1 96 ? 18.130 9.458 -14.987 1.00 87.88 96 TRP A N 1
ATOM 763 C CA . TRP A 1 96 ? 17.442 8.321 -15.588 1.00 87.88 96 TRP A CA 1
ATOM 764 C C . TRP A 1 96 ? 16.091 8.756 -16.159 1.00 87.88 96 TRP A C 1
ATOM 766 O O . TRP A 1 96 ? 15.459 9.684 -15.651 1.00 87.88 96 TRP A O 1
ATOM 776 N N . THR A 1 97 ? 15.667 8.108 -17.237 1.00 88.88 97 THR A N 1
ATOM 777 C CA . THR A 1 97 ? 14.299 8.186 -17.755 1.00 88.88 97 THR A CA 1
ATOM 778 C C . THR A 1 97 ? 13.544 6.964 -17.274 1.00 88.88 97 THR A C 1
ATOM 780 O O . THR A 1 97 ? 14.100 5.871 -17.313 1.00 88.88 97 THR A O 1
ATOM 783 N N . TYR A 1 98 ? 12.294 7.119 -16.864 1.00 92.62 98 TYR A N 1
ATOM 784 C CA . TYR A 1 98 ? 11.435 5.996 -16.495 1.00 92.62 98 TYR A CA 1
ATOM 785 C C . TYR A 1 98 ? 10.479 5.675 -17.643 1.00 92.62 98 TYR A C 1
ATOM 787 O O . TYR A 1 98 ? 10.149 6.579 -18.412 1.00 92.62 98 TYR A O 1
ATOM 795 N N . ALA A 1 99 ? 10.102 4.405 -17.774 1.00 94.25 99 ALA A N 1
ATOM 796 C CA . ALA A 1 99 ? 9.069 3.990 -18.710 1.00 94.25 99 ALA A CA 1
ATOM 797 C C . ALA A 1 99 ? 7.717 4.524 -18.216 1.00 94.25 99 ALA A C 1
ATOM 799 O O . ALA A 1 99 ? 7.488 4.600 -17.004 1.00 94.25 99 ALA A O 1
ATOM 800 N N . ILE A 1 100 ? 6.853 4.929 -19.145 1.00 94.88 100 ILE A N 1
ATOM 801 C CA . ILE A 1 100 ? 5.505 5.431 -18.857 1.00 94.88 100 ILE A CA 1
ATOM 802 C C . ILE A 1 100 ? 4.413 4.502 -19.390 1.00 94.88 100 ILE A C 1
ATOM 804 O O . ILE A 1 100 ? 4.533 3.926 -20.471 1.00 94.88 100 ILE A O 1
ATOM 808 N N . ASP A 1 101 ? 3.319 4.376 -18.644 1.00 94.75 101 ASP A N 1
ATOM 809 C CA . ASP A 1 101 ? 2.107 3.724 -19.134 1.00 94.75 101 ASP A CA 1
ATOM 810 C C . ASP A 1 101 ? 1.390 4.591 -20.194 1.00 94.75 101 ASP A C 1
ATOM 812 O O . ASP A 1 101 ? 1.752 5.744 -20.458 1.00 94.75 101 ASP A O 1
ATOM 816 N N . LYS A 1 102 ? 0.348 4.034 -20.817 1.00 94.19 102 LYS A N 1
ATOM 817 C CA . LYS A 1 102 ? -0.479 4.722 -21.821 1.00 94.19 102 LYS A CA 1
ATOM 818 C C . LYS A 1 102 ? -1.159 5.993 -21.295 1.00 94.19 102 LYS A C 1
ATOM 820 O O . LYS A 1 102 ? -1.514 6.867 -22.085 1.00 94.19 102 LYS A O 1
ATOM 825 N N . ASP A 1 103 ? -1.365 6.074 -19.982 1.00 91.81 103 ASP A N 1
ATOM 826 C CA . ASP A 1 103 ? -1.981 7.211 -19.302 1.00 91.81 103 ASP A CA 1
ATOM 827 C C . ASP A 1 103 ? -0.925 8.253 -18.900 1.00 91.81 103 ASP A C 1
ATOM 829 O O . ASP A 1 103 ? -1.281 9.326 -18.418 1.00 91.81 103 ASP A O 1
ATOM 833 N N . GLY A 1 104 ? 0.355 7.960 -19.162 1.00 91.81 104 GLY A N 1
ATOM 834 C CA . GLY A 1 104 ? 1.542 8.775 -18.951 1.00 91.81 104 GLY A CA 1
ATOM 835 C C . GLY A 1 104 ? 2.156 8.660 -17.553 1.00 91.81 104 GLY A C 1
ATOM 836 O O . GLY A 1 104 ? 3.041 9.452 -17.234 1.00 91.81 104 GLY A O 1
ATOM 837 N N . ASN A 1 105 ? 1.716 7.719 -16.714 1.00 91.75 105 ASN A N 1
ATOM 838 C CA . ASN A 1 105 ? 2.313 7.519 -15.397 1.00 91.75 105 ASN A CA 1
ATOM 839 C C . ASN A 1 105 ? 3.607 6.724 -15.524 1.00 91.75 105 ASN A C 1
ATOM 841 O O . ASN A 1 105 ? 3.634 5.632 -16.091 1.00 91.75 105 ASN A O 1
ATOM 845 N N . ALA A 1 106 ? 4.681 7.255 -14.951 1.00 92.88 106 ALA A N 1
ATOM 846 C CA . ALA A 1 106 ? 5.941 6.541 -14.901 1.00 92.88 106 ALA A CA 1
ATOM 847 C C . ALA A 1 106 ? 5.912 5.407 -13.859 1.00 92.88 106 ALA A C 1
ATOM 849 O O . ALA A 1 106 ? 5.220 5.479 -12.836 1.00 92.88 106 ALA A O 1
ATOM 850 N N . PHE A 1 107 ? 6.696 4.361 -14.101 1.00 93.56 107 PHE A N 1
ATOM 851 C CA . PHE A 1 107 ? 6.877 3.239 -13.181 1.00 93.56 107 PHE A CA 1
ATOM 852 C C . PHE A 1 107 ? 8.355 2.856 -13.066 1.00 93.56 107 PHE A C 1
ATOM 854 O O . PHE A 1 107 ? 9.160 3.259 -13.899 1.00 93.56 107 PHE A O 1
ATOM 861 N N . TYR A 1 108 ? 8.733 2.173 -11.984 1.00 95.88 108 TYR A N 1
ATOM 862 C CA . TYR A 1 108 ? 10.120 1.769 -11.756 1.00 95.88 108 TYR A CA 1
ATOM 863 C C . TYR A 1 108 ? 10.467 0.538 -12.596 1.00 95.88 108 TYR A C 1
ATOM 865 O O . TYR A 1 108 ? 9.580 -0.272 -12.861 1.00 95.88 108 TYR A O 1
ATOM 873 N N . PRO A 1 109 ? 11.738 0.376 -13.003 1.00 96.00 109 PRO A N 1
ATOM 874 C CA . PRO A 1 109 ? 12.213 -0.920 -13.465 1.00 96.00 109 PRO A CA 1
ATOM 875 C C . PRO A 1 109 ? 12.197 -1.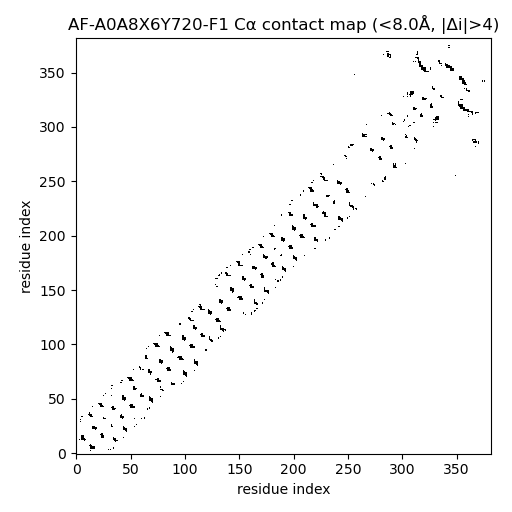911 -12.300 1.00 96.00 109 PRO A C 1
ATOM 877 O O . PRO A 1 109 ? 12.539 -1.543 -11.179 1.00 96.00 109 PRO A O 1
ATOM 880 N N . THR A 1 110 ? 11.872 -3.162 -12.574 1.00 96.44 110 THR A N 1
ATOM 881 C CA . THR A 1 110 ? 11.873 -4.262 -11.612 1.00 96.44 110 THR A CA 1
ATOM 882 C C . THR A 1 110 ? 13.092 -5.166 -11.780 1.00 96.44 110 THR A C 1
ATOM 884 O O . THR A 1 110 ? 13.589 -5.389 -12.885 1.00 96.44 110 THR A O 1
ATOM 887 N N . ASP A 1 111 ? 13.619 -5.693 -10.681 1.00 95.06 111 ASP A N 1
ATOM 888 C CA . ASP A 1 111 ? 14.594 -6.780 -10.738 1.00 95.06 111 ASP A CA 1
ATOM 889 C C . ASP A 1 111 ? 13.905 -8.136 -10.980 1.00 95.06 111 ASP A C 1
ATOM 891 O O . ASP A 1 111 ? 12.678 -8.255 -11.016 1.00 95.06 111 ASP A O 1
ATOM 895 N N . ASN A 1 112 ? 14.694 -9.196 -11.132 1.00 93.25 112 ASN A N 1
ATOM 896 C CA . ASN A 1 112 ? 14.173 -10.543 -11.364 1.00 93.25 112 ASN A CA 1
ATOM 897 C C . ASN A 1 112 ? 13.425 -11.165 -10.165 1.00 93.25 112 ASN A C 1
ATOM 899 O O . ASN A 1 112 ? 12.880 -12.263 -10.292 1.00 93.25 112 ASN A O 1
ATOM 903 N N . THR A 1 113 ? 13.393 -10.485 -9.018 1.00 93.31 113 THR A N 1
ATOM 904 C CA . THR A 1 113 ? 12.575 -10.847 -7.852 1.00 93.31 113 THR A CA 1
ATOM 905 C C . THR A 1 113 ? 11.259 -10.063 -7.802 1.00 93.31 113 THR A C 1
ATOM 907 O O . THR A 1 113 ? 10.386 -10.369 -6.989 1.00 93.31 113 THR A O 1
ATOM 910 N N . GLY A 1 114 ? 11.094 -9.076 -8.689 1.00 92.38 114 GLY A N 1
ATOM 911 C CA . GLY A 1 114 ? 9.937 -8.192 -8.759 1.00 92.38 114 GLY A CA 1
ATOM 912 C C . GLY A 1 114 ? 10.016 -6.977 -7.831 1.00 92.38 114 GLY A C 1
ATOM 913 O O . GLY A 1 114 ? 8.989 -6.323 -7.645 1.00 92.38 114 GLY A O 1
ATOM 914 N N . ALA A 1 115 ? 11.172 -6.685 -7.223 1.00 95.62 115 ALA A N 1
ATOM 915 C CA . ALA A 1 115 ? 11.373 -5.429 -6.500 1.00 95.62 115 ALA A CA 1
ATOM 916 C C . ALA A 1 115 ? 11.650 -4.284 -7.468 1.00 95.62 115 ALA A C 1
ATOM 918 O O . ALA A 1 115 ? 12.402 -4.438 -8.431 1.00 95.62 115 ALA A O 1
ATOM 919 N N . ASP A 1 116 ? 11.101 -3.117 -7.160 1.00 96.12 116 ASP A N 1
ATOM 920 C CA . ASP A 1 116 ? 11.373 -1.883 -7.876 1.00 96.12 116 ASP A CA 1
ATOM 921 C C . ASP A 1 116 ? 12.804 -1.405 -7.592 1.00 96.12 116 ASP A C 1
ATOM 923 O O . ASP A 1 116 ? 13.237 -1.234 -6.450 1.00 96.12 116 ASP A O 1
ATOM 927 N N . ASN A 1 117 ? 13.547 -1.125 -8.655 1.00 92.75 117 ASN A N 1
ATOM 928 C CA . ASN A 1 117 ? 14.899 -0.604 -8.595 1.00 92.75 117 ASN A CA 1
ATOM 929 C C . ASN A 1 117 ? 14.883 0.932 -8.653 1.00 92.75 117 ASN A C 1
ATOM 931 O O . ASN A 1 117 ? 14.591 1.560 -9.679 1.00 92.75 117 ASN A O 1
ATOM 935 N N . VAL A 1 118 ? 15.218 1.544 -7.517 1.00 87.94 118 VAL A N 1
ATOM 936 C CA . VAL A 1 118 ? 15.206 2.997 -7.328 1.00 87.94 118 VAL A CA 1
ATOM 937 C C . VAL A 1 118 ? 16.494 3.613 -7.857 1.00 87.94 118 VAL A C 1
ATOM 939 O O . VAL A 1 118 ? 17.568 3.487 -7.274 1.00 87.94 118 VAL A O 1
ATOM 942 N N . LEU A 1 119 ? 16.386 4.364 -8.951 1.00 85.12 119 LEU A N 1
ATOM 943 C CA . LEU A 1 119 ? 17.540 4.945 -9.643 1.00 85.12 119 LEU A CA 1
ATOM 944 C C . LEU A 1 119 ? 17.771 6.423 -9.301 1.00 85.12 119 LEU A C 1
ATOM 946 O O . LEU A 1 119 ? 18.340 7.187 -10.081 1.00 85.12 119 LEU A O 1
ATOM 950 N N . GLY A 1 120 ? 17.349 6.850 -8.114 1.00 82.38 120 GLY A N 1
ATOM 951 C CA . GLY A 1 120 ? 17.592 8.196 -7.608 1.00 82.38 120 GLY A CA 1
ATOM 952 C C . GLY A 1 120 ? 16.420 8.715 -6.798 1.00 82.38 120 GLY A C 1
ATOM 953 O O . GLY A 1 120 ? 16.349 8.474 -5.603 1.00 82.38 120 GLY A O 1
ATOM 954 N N . ARG A 1 121 ? 15.537 9.479 -7.443 1.00 80.50 121 ARG A N 1
ATOM 955 C CA . ARG A 1 121 ? 14.367 10.090 -6.797 1.00 80.50 121 ARG A CA 1
ATOM 956 C C . ARG A 1 121 ? 13.109 9.288 -7.075 1.00 80.50 121 ARG A C 1
ATOM 958 O O . ARG A 1 121 ? 13.049 8.589 -8.092 1.00 80.50 121 ARG A O 1
ATOM 965 N N . TYR A 1 122 ? 12.106 9.494 -6.227 1.00 89.25 122 TYR A N 1
ATOM 966 C CA . TYR A 1 122 ? 10.776 8.979 -6.481 1.00 89.25 122 TYR A CA 1
ATOM 967 C C . TYR A 1 122 ? 10.187 9.476 -7.794 1.00 89.25 122 TYR A C 1
ATOM 969 O O . TYR A 1 122 ? 10.445 10.594 -8.255 1.00 89.25 122 TYR A O 1
ATOM 977 N N . ILE A 1 123 ? 9.396 8.596 -8.390 1.00 90.25 123 ILE A N 1
ATOM 978 C CA . ILE A 1 123 ? 8.607 8.865 -9.575 1.00 90.25 123 ILE A CA 1
ATOM 979 C C . ILE A 1 123 ? 7.326 9.584 -9.161 1.00 90.25 123 ILE A C 1
ATOM 981 O O . ILE A 1 123 ? 6.690 9.240 -8.165 1.00 90.25 123 ILE A O 1
ATOM 985 N N . TYR A 1 124 ? 6.936 10.560 -9.972 1.00 86.62 124 TYR A N 1
ATOM 986 C CA . TYR A 1 124 ? 5.663 11.251 -9.848 1.00 86.62 124 TYR A CA 1
ATOM 987 C C . TYR A 1 124 ? 4.688 10.709 -10.891 1.00 86.62 124 TYR A C 1
ATOM 989 O O . TYR A 1 124 ? 5.053 10.528 -12.057 1.00 86.62 124 TYR A O 1
ATOM 997 N N . LYS A 1 125 ? 3.452 10.457 -10.466 1.00 85.25 125 LYS A N 1
ATOM 998 C CA . LYS A 1 125 ? 2.319 10.199 -11.355 1.00 85.25 125 LYS A CA 1
ATOM 999 C C . LYS A 1 125 ? 1.888 11.502 -12.031 1.00 85.25 125 LYS A C 1
ATOM 1001 O O . LYS A 1 125 ? 2.299 12.596 -11.635 1.00 85.25 125 LYS A O 1
ATOM 1006 N N . ASN A 1 126 ? 1.025 11.398 -13.037 1.00 82.62 126 ASN A N 1
ATOM 1007 C CA . ASN A 1 126 ? 0.562 12.568 -13.788 1.00 82.62 126 ASN A CA 1
ATOM 1008 C C . ASN A 1 126 ? -0.274 13.558 -12.971 1.00 82.62 126 ASN A C 1
ATOM 1010 O O . ASN A 1 126 ? -0.317 14.741 -13.304 1.00 82.62 126 ASN A O 1
ATOM 1014 N N . ASP A 1 127 ? -0.900 13.099 -11.890 1.00 81.81 127 ASP A N 1
ATOM 1015 C CA . ASP A 1 127 ? -1.603 13.951 -10.926 1.00 81.81 127 ASP A CA 1
ATOM 1016 C C . ASP A 1 127 ? -0.656 14.665 -9.937 1.00 81.81 127 ASP A C 1
ATOM 1018 O O . ASP A 1 127 ? -1.106 15.437 -9.091 1.00 81.81 127 ASP A O 1
ATOM 1022 N N . GLY A 1 128 ? 0.657 14.432 -10.043 1.00 82.62 128 GLY A N 1
ATOM 1023 C CA . GLY A 1 128 ? 1.680 14.980 -9.156 1.00 82.62 128 GLY A CA 1
ATOM 1024 C C . GLY A 1 128 ? 1.873 14.201 -7.852 1.00 82.62 128 GLY A C 1
ATOM 1025 O O . GLY A 1 128 ? 2.750 14.570 -7.069 1.00 82.62 128 GLY A O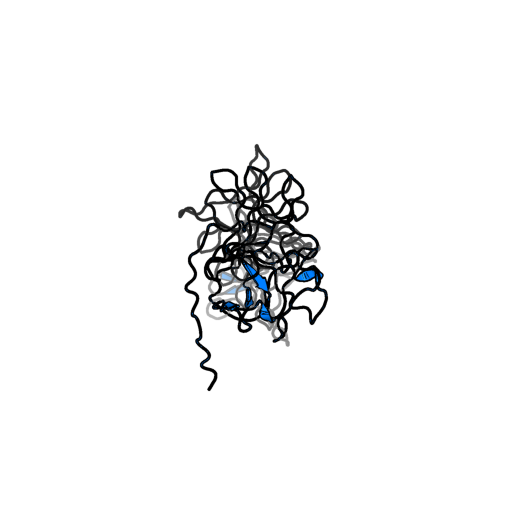 1
ATOM 1026 N N . SER A 1 129 ? 1.105 13.134 -7.613 1.00 85.12 129 SER A N 1
ATOM 1027 C CA . SER A 1 129 ? 1.321 12.241 -6.471 1.00 85.12 129 SER A CA 1
ATOM 1028 C C . SER A 1 129 ? 2.572 11.388 -6.662 1.00 85.12 129 SER A C 1
ATOM 1030 O O . SER A 1 129 ? 3.031 11.141 -7.780 1.00 85.12 129 SER A O 1
ATOM 1032 N N . ILE A 1 130 ? 3.152 10.938 -5.554 1.00 90.81 130 ILE A N 1
ATOM 1033 C CA . ILE A 1 130 ? 4.338 10.082 -5.576 1.00 90.81 130 ILE A CA 1
ATOM 1034 C C . ILE A 1 130 ? 3.919 8.625 -5.786 1.00 90.81 130 ILE A C 1
ATOM 1036 O O . ILE A 1 130 ? 2.973 8.138 -5.167 1.00 90.81 130 ILE A O 1
ATOM 1040 N N . LYS A 1 131 ? 4.652 7.912 -6.644 1.00 91.75 131 LYS A N 1
ATOM 1041 C CA . LYS A 1 131 ? 4.646 6.450 -6.677 1.00 91.75 131 LYS A CA 1
ATOM 1042 C C . LYS A 1 131 ? 5.831 5.951 -5.856 1.00 91.75 131 LYS A C 1
ATOM 1044 O O . LYS A 1 131 ? 6.981 6.154 -6.248 1.00 91.75 131 LYS A O 1
ATOM 1049 N N . TYR A 1 132 ? 5.548 5.298 -4.736 1.00 94.88 132 TYR A N 1
ATOM 1050 C CA . TYR A 1 132 ? 6.577 4.635 -3.943 1.00 94.88 132 TYR A CA 1
ATOM 1051 C C . TYR A 1 132 ? 7.047 3.354 -4.643 1.00 94.88 132 TYR A C 1
ATOM 1053 O O . TYR A 1 132 ? 6.222 2.679 -5.264 1.00 94.88 132 TYR A O 1
ATOM 1061 N N . PRO A 1 133 ? 8.352 3.047 -4.597 1.00 95.88 133 PRO A N 1
ATOM 1062 C CA . PRO A 1 133 ? 8.878 1.788 -5.098 1.00 95.88 133 PRO A CA 1
ATOM 1063 C C . PRO A 1 133 ? 8.465 0.640 -4.178 1.00 95.88 133 PRO A C 1
ATOM 1065 O O . PRO A 1 133 ? 8.321 0.841 -2.973 1.00 95.88 133 PRO A O 1
ATOM 1068 N N . LEU A 1 134 ? 8.277 -0.551 -4.735 1.00 96.88 134 LEU A N 1
ATOM 1069 C CA . LEU A 1 134 ? 7.949 -1.760 -3.984 1.00 96.88 134 LEU A CA 1
ATOM 1070 C C . LEU A 1 134 ? 9.185 -2.624 -3.726 1.00 96.88 134 LEU A C 1
ATOM 1072 O O . LEU A 1 134 ? 10.034 -2.787 -4.599 1.00 96.88 134 LEU A O 1
ATOM 1076 N N . ASN A 1 135 ? 9.266 -3.236 -2.549 1.00 95.56 135 ASN A N 1
ATOM 1077 C CA . ASN A 1 135 ? 10.276 -4.252 -2.253 1.00 95.56 135 ASN A CA 1
ATOM 1078 C C . ASN A 1 135 ? 9.914 -5.621 -2.877 1.00 95.56 135 ASN A C 1
ATOM 1080 O O . ASN A 1 135 ? 8.940 -5.758 -3.622 1.00 95.56 135 ASN A O 1
ATOM 1084 N N . GLN A 1 136 ? 10.706 -6.656 -2.581 1.00 95.50 136 GLN A N 1
ATOM 1085 C CA . GLN A 1 136 ? 10.544 -7.993 -3.173 1.00 95.50 136 GLN A CA 1
ATOM 1086 C C . GLN A 1 136 ? 9.219 -8.640 -2.748 1.00 95.50 136 GLN A C 1
ATOM 1088 O O . GLN A 1 136 ? 8.551 -9.311 -3.543 1.00 95.50 136 GLN A O 1
ATOM 1093 N N . GLU A 1 137 ? 8.800 -8.369 -1.515 1.00 95.00 137 GLU A N 1
ATOM 1094 C CA . GLU A 1 137 ? 7.534 -8.801 -0.931 1.00 95.00 137 GLU A CA 1
ATOM 1095 C C . GLU A 1 137 ? 6.328 -8.026 -1.486 1.00 95.00 137 GLU A C 1
ATOM 1097 O O . GLU A 1 137 ? 5.198 -8.488 -1.366 1.00 95.00 137 GLU A O 1
ATOM 1102 N N . GLY A 1 138 ? 6.554 -6.897 -2.164 1.00 96.00 138 GLY A N 1
ATOM 1103 C CA . GLY A 1 138 ? 5.503 -6.071 -2.750 1.00 96.00 138 GLY A CA 1
ATOM 1104 C C . GLY A 1 138 ? 4.972 -4.968 -1.837 1.00 96.00 138 GLY A C 1
ATOM 1105 O O . GLY A 1 138 ? 3.918 -4.415 -2.140 1.00 96.00 138 GLY A O 1
ATOM 1106 N N . TYR A 1 139 ? 5.678 -4.640 -0.754 1.00 96.12 139 TYR A N 1
ATOM 1107 C CA . TYR A 1 139 ? 5.362 -3.515 0.127 1.00 96.12 139 TYR A CA 1
ATOM 1108 C C . TYR A 1 139 ? 6.051 -2.229 -0.338 1.00 96.12 139 TYR A C 1
ATOM 1110 O O . TYR A 1 139 ? 7.179 -2.291 -0.835 1.00 96.12 139 TYR A O 1
ATOM 1118 N N . PRO A 1 140 ? 5.417 -1.059 -0.147 1.00 96.88 140 PRO A N 1
ATOM 1119 C CA . PRO A 1 140 ? 6.023 0.217 -0.490 1.00 96.88 140 PRO A CA 1
ATOM 1120 C C . PRO A 1 140 ? 7.243 0.511 0.384 1.00 96.88 140 PRO A C 1
ATOM 1122 O O . PRO A 1 140 ? 7.268 0.210 1.575 1.00 96.88 140 PRO A O 1
ATOM 1125 N N . MET A 1 141 ? 8.243 1.139 -0.223 1.00 95.44 141 MET A N 1
ATOM 1126 C CA . MET A 1 141 ? 9.458 1.609 0.427 1.00 95.44 141 MET A CA 1
ATOM 1127 C C . MET A 1 141 ? 9.390 3.127 0.570 1.00 95.44 141 MET A C 1
ATOM 1129 O O . MET A 1 141 ? 9.511 3.866 -0.411 1.00 95.44 141 MET A O 1
ATOM 1133 N N . TYR A 1 142 ? 9.182 3.586 1.798 1.00 95.44 142 TYR A N 1
ATOM 1134 C CA . TYR A 1 142 ? 9.151 5.002 2.140 1.00 95.44 142 TYR A CA 1
ATOM 1135 C C . TYR A 1 142 ? 10.560 5.598 2.266 1.00 95.44 142 TYR A C 1
ATOM 1137 O O . TYR A 1 142 ? 11.561 4.894 2.383 1.00 95.44 142 TYR A O 1
ATOM 1145 N N . GLU A 1 143 ? 10.644 6.932 2.226 1.00 93.62 143 GLU A N 1
ATOM 1146 C CA . GLU A 1 143 ? 11.905 7.640 2.486 1.00 93.62 143 GLU A CA 1
ATOM 1147 C C . GLU A 1 143 ? 12.213 7.524 3.978 1.00 93.62 143 GLU A C 1
ATOM 1149 O O . GLU A 1 143 ? 11.293 7.619 4.776 1.00 93.62 143 GLU A O 1
ATOM 1154 N N . THR A 1 144 ? 13.468 7.345 4.375 1.00 94.69 144 THR A N 1
ATOM 1155 C CA . THR A 1 144 ? 13.830 7.226 5.795 1.00 94.69 144 THR A CA 1
ATOM 1156 C C . THR A 1 144 ? 14.474 8.505 6.315 1.00 94.69 144 THR A C 1
ATOM 1158 O O . THR A 1 144 ? 15.331 9.096 5.648 1.00 94.69 144 THR A O 1
ATOM 1161 N N . ASP A 1 145 ? 14.122 8.916 7.530 1.00 95.75 145 ASP A N 1
ATOM 1162 C CA . ASP A 1 145 ? 14.830 9.970 8.248 1.00 95.75 145 ASP A CA 1
ATOM 1163 C C . ASP A 1 145 ? 16.252 9.502 8.586 1.00 95.75 145 ASP A C 1
ATOM 1165 O O . ASP A 1 145 ? 16.450 8.481 9.234 1.00 95.75 145 ASP A O 1
ATOM 1169 N N . ASN A 1 146 ? 17.274 10.256 8.180 1.00 94.88 146 ASN A N 1
ATOM 1170 C CA . ASN A 1 146 ? 18.672 9.856 8.400 1.00 94.88 146 ASN A CA 1
ATOM 1171 C C . ASN A 1 146 ? 19.105 9.874 9.882 1.00 94.88 146 ASN A C 1
ATOM 1173 O O . ASN A 1 146 ? 20.215 9.441 10.195 1.00 94.88 146 ASN A O 1
ATOM 1177 N N . THR A 1 147 ? 18.287 10.432 10.774 1.00 96.12 147 THR A N 1
ATOM 1178 C CA . THR A 1 147 ? 18.564 10.564 12.208 1.00 96.12 147 THR A CA 1
ATOM 1179 C C . THR A 1 147 ? 17.859 9.481 13.007 1.00 96.12 147 THR A C 1
ATOM 1181 O O . THR A 1 147 ? 18.497 8.860 13.854 1.00 96.12 147 THR A O 1
ATOM 1184 N N . THR A 1 148 ? 16.558 9.279 12.773 1.00 96.56 148 THR A N 1
ATOM 1185 C CA . THR A 1 148 ? 15.765 8.281 13.514 1.00 96.56 148 THR A CA 1
ATOM 1186 C C . THR A 1 148 ? 15.663 6.944 12.801 1.00 96.56 148 THR A C 1
ATOM 1188 O O . THR A 1 148 ? 15.329 5.959 13.443 1.00 96.56 148 THR A O 1
ATOM 1191 N N . ASN A 1 149 ? 15.962 6.901 11.500 1.00 96.62 149 ASN A N 1
ATOM 1192 C CA . ASN A 1 149 ? 15.735 5.753 10.625 1.00 96.62 149 ASN A CA 1
ATOM 1193 C C . ASN A 1 149 ? 14.254 5.331 10.531 1.00 96.62 149 ASN A C 1
ATOM 1195 O O . ASN A 1 149 ? 13.950 4.223 10.093 1.00 96.62 149 ASN A O 1
ATOM 1199 N N . ASP A 1 150 ? 13.333 6.219 10.917 1.00 97.50 150 ASP A N 1
ATOM 1200 C CA . ASP A 1 150 ? 11.906 6.035 10.677 1.00 97.50 150 ASP A CA 1
ATOM 1201 C C . ASP A 1 150 ? 11.590 6.358 9.216 1.00 97.50 150 ASP A C 1
ATOM 1203 O O . ASP A 1 150 ? 12.119 7.311 8.640 1.00 97.50 150 ASP A O 1
ATOM 1207 N N . GLU A 1 151 ? 10.692 5.591 8.618 1.00 97.12 151 GLU A N 1
ATOM 1208 C CA . GLU A 1 151 ? 10.082 5.924 7.341 1.00 97.12 151 GLU A CA 1
ATOM 1209 C C . GLU A 1 151 ? 9.257 7.208 7.458 1.00 97.12 151 GLU A C 1
ATOM 1211 O O . GLU A 1 151 ? 8.680 7.495 8.502 1.00 97.12 151 GLU A O 1
ATOM 1216 N N . LEU A 1 152 ? 9.173 7.979 6.379 1.00 95.62 152 LEU A N 1
ATOM 1217 C CA . LEU A 1 152 ? 8.560 9.296 6.319 1.00 95.62 152 LEU A CA 1
ATOM 1218 C C . LEU A 1 152 ? 7.423 9.315 5.301 1.00 95.62 152 LEU A C 1
ATOM 1220 O O . LEU A 1 152 ? 7.595 8.997 4.118 1.00 95.62 152 LEU A O 1
ATOM 1224 N N . TYR A 1 153 ? 6.267 9.795 5.752 1.00 94.94 153 TYR A N 1
ATOM 1225 C CA . TYR A 1 153 ? 5.176 10.154 4.858 1.00 94.94 153 TYR A CA 1
ATOM 1226 C C . TYR A 1 153 ? 5.553 11.359 4.003 1.00 94.94 153 TYR A C 1
ATOM 1228 O O . TYR A 1 153 ? 6.032 12.377 4.509 1.00 94.94 153 TYR A O 1
ATOM 1236 N N . SER A 1 154 ? 5.247 11.289 2.708 1.00 92.12 154 SER A N 1
ATOM 1237 C CA . SER A 1 154 ? 5.227 12.492 1.884 1.00 92.12 154 SER A CA 1
ATOM 1238 C C . SER A 1 154 ? 3.851 13.140 1.955 1.00 92.12 154 SER A C 1
ATOM 1240 O O . SER A 1 154 ? 2.831 12.478 1.771 1.00 92.12 154 SER A O 1
ATOM 1242 N N . ILE A 1 155 ? 3.823 14.449 2.189 1.00 89.94 155 ILE A N 1
ATOM 1243 C CA . ILE A 1 155 ? 2.596 15.233 2.332 1.00 89.94 155 ILE A CA 1
ATOM 1244 C C . ILE A 1 155 ? 2.341 16.004 1.037 1.00 89.94 155 ILE A C 1
ATOM 1246 O O . ILE A 1 155 ? 3.246 16.644 0.494 1.00 89.94 155 ILE A O 1
ATOM 1250 N N . LYS A 1 156 ? 1.110 15.946 0.531 1.00 89.06 156 LYS A N 1
ATOM 1251 C CA . LYS A 1 156 ? 0.670 16.734 -0.626 1.00 89.06 156 LYS A CA 1
ATOM 1252 C C . LYS A 1 156 ? 0.486 18.204 -0.247 1.00 89.06 156 LYS A C 1
ATOM 1254 O O . LYS A 1 156 ? 0.419 18.573 0.922 1.00 89.06 156 LYS A O 1
ATOM 1259 N N . ASN A 1 157 ? 0.339 19.063 -1.254 1.00 87.12 157 ASN A N 1
ATOM 1260 C CA . ASN A 1 157 ? 0.135 20.502 -1.043 1.00 87.12 157 ASN A CA 1
ATOM 1261 C C . ASN A 1 157 ? -1.150 20.839 -0.259 1.00 87.12 157 ASN A C 1
ATOM 1263 O O . ASN A 1 157 ? -1.233 21.917 0.322 1.00 87.12 157 ASN A O 1
ATOM 1267 N N . ASP A 1 158 ? -2.144 19.948 -0.260 1.00 89.06 158 ASP A N 1
ATOM 1268 C CA . ASP A 1 158 ? -3.398 20.094 0.487 1.00 89.06 158 ASP A CA 1
ATOM 1269 C C . ASP A 1 158 ? -3.326 19.553 1.928 1.00 89.06 158 ASP A C 1
ATOM 1271 O O . ASP A 1 158 ? -4.296 19.673 2.671 1.00 89.06 158 ASP A O 1
ATOM 1275 N N . GLY A 1 159 ? -2.181 18.995 2.340 1.00 89.56 159 GLY A N 1
ATOM 1276 C CA . GLY A 1 159 ? -1.984 18.395 3.660 1.00 89.56 159 GLY A CA 1
ATOM 1277 C C . GLY A 1 159 ? -2.340 16.907 3.753 1.00 89.56 159 GLY A C 1
ATOM 1278 O O . GLY A 1 159 ? -2.118 16.317 4.812 1.00 89.56 159 GLY A O 1
ATOM 1279 N N . SER A 1 160 ? -2.851 16.294 2.679 1.00 91.94 160 SER A N 1
ATOM 1280 C CA . SER A 1 160 ? -3.145 14.855 2.648 1.00 91.94 160 SER A CA 1
ATOM 1281 C C . SER A 1 160 ? -1.891 14.003 2.445 1.00 91.94 160 SER A C 1
ATOM 1283 O O . SER A 1 160 ? -0.863 14.483 1.948 1.00 91.94 160 SER A O 1
ATOM 1285 N N . ILE A 1 161 ? -1.966 12.724 2.814 1.00 94.12 161 ILE A N 1
ATOM 1286 C CA . ILE A 1 161 ? -0.841 11.793 2.676 1.00 94.12 161 ILE A CA 1
ATOM 1287 C C . ILE A 1 161 ? -0.716 11.296 1.227 1.00 94.12 161 ILE A C 1
ATOM 1289 O O . ILE A 1 161 ? -1.700 10.984 0.544 1.00 94.12 161 ILE A O 1
ATOM 1293 N N . ASN A 1 162 ? 0.518 11.204 0.726 1.00 93.56 162 ASN A N 1
ATOM 1294 C CA . ASN A 1 162 ? 0.840 10.307 -0.379 1.00 93.56 162 ASN A CA 1
ATOM 1295 C C . ASN A 1 162 ? 1.030 8.908 0.205 1.00 93.56 162 ASN A C 1
ATOM 1297 O O . ASN A 1 162 ? 2.064 8.618 0.803 1.00 93.56 162 ASN A O 1
ATOM 1301 N N . TRP A 1 163 ? 0.019 8.060 0.054 1.00 96.12 163 TRP A N 1
ATOM 1302 C CA . TRP A 1 163 ? 0.083 6.685 0.530 1.00 96.12 163 TRP A CA 1
ATOM 1303 C C . TRP A 1 163 ? 0.974 5.833 -0.376 1.00 96.12 163 TRP A C 1
ATOM 1305 O O . TRP A 1 163 ? 0.823 5.831 -1.602 1.00 96.12 163 TRP A O 1
ATOM 1315 N N . GLY A 1 164 ? 1.889 5.091 0.239 1.00 96.00 164 GLY A N 1
ATOM 1316 C CA . GLY A 1 164 ? 2.471 3.896 -0.348 1.00 96.00 164 GLY A CA 1
ATOM 1317 C C . GLY A 1 164 ? 1.403 2.814 -0.434 1.00 96.00 164 GLY A C 1
ATOM 1318 O O . GLY A 1 164 ? 0.601 2.650 0.483 1.00 96.00 164 GLY A O 1
ATOM 1319 N N . VAL A 1 165 ? 1.383 2.104 -1.555 1.00 96.25 165 VAL A N 1
ATOM 1320 C CA . VAL A 1 165 ? 0.381 1.083 -1.857 1.00 96.25 165 VAL A CA 1
ATOM 1321 C C . VAL A 1 165 ? 1.113 -0.211 -2.179 1.00 96.25 165 VAL A C 1
ATOM 1323 O O . VAL A 1 165 ? 2.096 -0.157 -2.916 1.00 96.25 165 VAL A O 1
ATOM 1326 N N . ASP A 1 166 ? 0.680 -1.336 -1.619 1.00 96.75 166 ASP A N 1
ATOM 1327 C CA . ASP A 1 166 ? 1.252 -2.650 -1.922 1.00 96.75 166 ASP A CA 1
ATOM 1328 C C . ASP A 1 166 ? 0.830 -3.172 -3.316 1.00 96.75 166 ASP A C 1
ATOM 1330 O O . ASP A 1 166 ? 0.111 -2.511 -4.073 1.00 96.75 166 ASP A O 1
ATOM 1334 N N . ARG A 1 167 ? 1.283 -4.377 -3.686 1.00 94.12 167 ARG A N 1
ATOM 1335 C CA . ARG A 1 167 ? 0.905 -5.017 -4.964 1.00 94.12 167 ARG A CA 1
ATOM 1336 C C . ARG A 1 167 ? -0.590 -5.318 -5.095 1.00 94.12 167 ARG A C 1
ATOM 1338 O O . ARG A 1 167 ? -1.065 -5.467 -6.220 1.00 94.12 167 ARG A O 1
ATOM 1345 N N . GLU A 1 168 ? -1.307 -5.448 -3.986 1.00 95.12 168 GLU A N 1
ATOM 1346 C CA . GLU A 1 168 ? -2.739 -5.755 -3.966 1.00 95.12 168 GLU A CA 1
ATOM 1347 C C . GLU A 1 168 ? -3.604 -4.492 -4.020 1.00 95.12 168 GLU A C 1
ATOM 1349 O O . GLU A 1 168 ? -4.808 -4.584 -4.247 1.00 95.12 168 GLU A O 1
ATOM 1354 N N . GLY A 1 169 ? -3.003 -3.310 -3.875 1.00 95.44 169 GLY A N 1
ATOM 1355 C CA . GLY A 1 169 ? -3.725 -2.044 -3.879 1.00 95.44 169 GLY A CA 1
ATOM 1356 C C . GLY A 1 169 ? -4.060 -1.519 -2.483 1.00 95.44 169 GLY A C 1
ATOM 1357 O O . GLY A 1 169 ? -4.763 -0.513 -2.389 1.00 95.44 169 GLY A O 1
ATOM 1358 N N . ASN A 1 170 ? -3.560 -2.146 -1.415 1.00 96.19 170 ASN A N 1
ATOM 1359 C CA . ASN A 1 170 ? -3.779 -1.688 -0.046 1.00 96.19 170 ASN A CA 1
ATOM 1360 C C . ASN A 1 170 ? -2.789 -0.579 0.308 1.00 96.19 170 ASN A C 1
ATOM 1362 O O . ASN A 1 170 ? -1.597 -0.669 0.008 1.00 96.19 170 ASN A O 1
ATOM 1366 N N . GLN A 1 171 ? -3.270 0.468 0.966 1.00 97.31 171 GLN A N 1
ATOM 1367 C CA . GLN A 1 171 ? -2.416 1.506 1.527 1.00 97.31 171 GLN A CA 1
ATOM 1368 C C . GLN A 1 171 ? -1.699 0.957 2.760 1.00 97.31 171 GLN A C 1
ATOM 1370 O O . GLN A 1 171 ? -2.314 0.317 3.607 1.00 97.31 171 GLN A O 1
ATOM 1375 N N . ILE A 1 172 ? -0.403 1.227 2.875 1.00 97.56 172 ILE A N 1
ATOM 1376 C CA . ILE A 1 172 ? 0.433 0.699 3.958 1.00 97.56 172 ILE A CA 1
ATOM 1377 C C . ILE A 1 172 ? 0.952 1.860 4.791 1.00 97.56 172 ILE A C 1
ATOM 1379 O O . ILE A 1 172 ? 1.409 2.853 4.236 1.00 97.56 172 ILE A O 1
ATOM 1383 N N . TYR A 1 173 ? 0.914 1.755 6.114 1.00 98.25 173 TYR A N 1
ATOM 1384 C CA . TYR A 1 173 ? 1.505 2.766 6.986 1.00 98.25 173 TYR A CA 1
ATOM 1385 C C . TYR A 1 173 ? 3.040 2.762 6.889 1.00 98.25 173 TYR A C 1
ATOM 1387 O O . TYR A 1 173 ? 3.668 1.718 6.721 1.00 98.25 173 TYR A O 1
ATOM 1395 N N . ALA A 1 174 ? 3.651 3.937 7.037 1.00 97.81 174 ALA A N 1
ATOM 1396 C CA . ALA A 1 174 ? 5.086 4.065 7.252 1.00 97.81 174 ALA A CA 1
ATOM 1397 C C . ALA A 1 174 ? 5.490 3.403 8.581 1.00 97.81 174 ALA A C 1
ATOM 1399 O O . ALA A 1 174 ? 4.707 3.356 9.539 1.00 97.81 174 ALA A O 1
ATOM 1400 N N . LYS A 1 175 ? 6.723 2.910 8.645 1.00 98.38 175 LYS A N 1
ATOM 1401 C CA . LYS A 1 175 ? 7.292 2.169 9.772 1.00 98.38 175 LYS A CA 1
ATOM 1402 C C . LYS A 1 175 ? 8.355 2.960 10.515 1.00 98.38 175 LYS A C 1
ATOM 1404 O O . LYS A 1 175 ? 9.113 3.734 9.946 1.00 98.38 175 LYS A O 1
ATOM 1409 N N . LYS A 1 176 ? 8.442 2.727 11.814 1.00 98.06 176 LYS A N 1
ATOM 1410 C CA . LYS A 1 176 ? 9.553 3.182 12.647 1.00 98.06 176 LYS A CA 1
ATOM 1411 C C . LYS A 1 176 ? 10.772 2.284 12.458 1.00 98.06 176 LYS A C 1
ATOM 1413 O O . LYS A 1 176 ? 10.647 1.164 11.962 1.00 98.06 176 LYS A O 1
ATOM 1418 N N . GLU A 1 177 ? 11.927 2.712 12.965 1.00 97.38 177 GLU A N 1
ATOM 1419 C CA . GLU A 1 177 ? 13.162 1.906 12.963 1.00 97.38 177 GLU A CA 1
ATOM 1420 C C . GLU A 1 177 ? 12.956 0.502 13.569 1.00 97.38 177 GLU A C 1
ATOM 1422 O O . GLU A 1 177 ? 13.559 -0.479 13.133 1.00 97.38 177 GLU A O 1
ATOM 1427 N N . ASN A 1 178 ? 12.075 0.377 14.566 1.00 97.31 178 ASN A N 1
ATOM 1428 C CA . ASN A 1 178 ? 11.784 -0.901 15.215 1.00 97.31 178 ASN A CA 1
ATOM 1429 C C . ASN A 1 178 ? 10.903 -1.852 14.373 1.00 97.31 178 ASN A C 1
ATOM 1431 O O . ASN A 1 178 ? 10.672 -2.985 14.804 1.00 97.31 178 ASN A O 1
ATOM 1435 N N . GLY A 1 179 ? 10.433 -1.407 13.205 1.00 97.25 179 GLY A N 1
ATOM 1436 C CA . GLY A 1 179 ? 9.562 -2.141 12.288 1.00 97.25 179 GLY A CA 1
ATOM 1437 C C . GLY A 1 179 ? 8.064 -1.993 12.560 1.00 97.25 179 GLY A C 1
ATOM 1438 O O . GLY A 1 179 ? 7.275 -2.552 11.802 1.00 97.25 179 GLY A O 1
ATOM 1439 N N . ASP A 1 180 ? 7.664 -1.271 13.609 1.00 98.38 180 ASP A N 1
ATOM 1440 C CA . ASP A 1 180 ? 6.254 -0.994 13.879 1.00 98.38 180 ASP A CA 1
ATOM 1441 C C . ASP A 1 180 ? 5.747 0.109 12.954 1.00 98.38 180 ASP A C 1
ATOM 1443 O O . ASP A 1 180 ? 6.378 1.155 12.799 1.00 98.38 180 ASP A O 1
ATOM 1447 N N . GLU A 1 181 ? 4.569 -0.095 12.391 1.00 98.19 181 GLU A N 1
ATOM 1448 C CA . GLU A 1 181 ? 3.843 0.923 11.652 1.00 98.19 181 GLU A CA 1
ATOM 1449 C C . GLU A 1 181 ? 3.355 2.043 12.576 1.00 98.19 181 GLU A C 1
ATOM 1451 O O . GLU A 1 181 ? 3.152 1.858 13.784 1.00 98.19 181 GLU A O 1
ATOM 1456 N N . TYR A 1 182 ? 3.144 3.232 12.015 1.00 97.88 182 TYR A N 1
ATOM 1457 C CA . TYR A 1 182 ? 2.641 4.362 12.783 1.00 97.88 182 TYR A CA 1
ATOM 1458 C C . TYR A 1 182 ? 1.686 5.254 11.987 1.00 97.88 182 TYR A C 1
ATOM 1460 O O . TYR A 1 182 ? 1.850 5.482 10.790 1.00 97.88 182 TYR A O 1
ATOM 1468 N N . TYR A 1 183 ? 0.687 5.793 12.687 1.00 97.31 183 TYR A N 1
ATOM 1469 C CA . TYR A 1 183 ? -0.315 6.687 12.111 1.00 97.31 183 TYR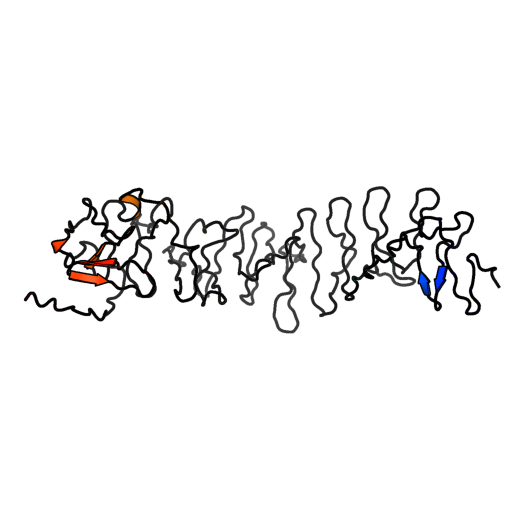 A CA 1
ATOM 1470 C C . TYR A 1 183 ? 0.296 8.011 11.635 1.00 97.31 183 TYR A C 1
ATOM 1472 O O . TYR A 1 183 ? 1.157 8.569 12.327 1.00 97.31 183 TYR A O 1
ATOM 1480 N N . PRO A 1 184 ? -0.166 8.561 10.498 1.00 95.94 184 PRO A N 1
ATOM 1481 C CA . PRO A 1 184 ? 0.268 9.872 10.054 1.00 95.94 184 PRO A CA 1
ATOM 1482 C C . PRO A 1 184 ? -0.230 10.975 11.007 1.00 95.94 184 PRO A C 1
ATOM 1484 O O . PRO A 1 184 ? -1.286 10.855 11.634 1.00 95.94 184 PRO A O 1
ATOM 1487 N N . PRO A 1 185 ? 0.493 12.104 11.102 1.00 89.94 185 PRO A N 1
ATOM 1488 C CA . PRO A 1 185 ? 0.178 13.174 12.051 1.00 89.94 185 PRO A CA 1
ATOM 1489 C C . PRO A 1 185 ? -1.118 13.935 11.735 1.00 89.94 185 PRO A C 1
ATOM 1491 O O . PRO A 1 185 ? -1.625 14.650 12.596 1.00 89.94 185 PRO A O 1
ATOM 1494 N N . ASN A 1 186 ? -1.649 13.815 10.516 1.00 91.69 186 ASN A N 1
ATOM 1495 C CA . ASN A 1 186 ? -2.902 14.455 10.111 1.00 91.69 186 ASN A CA 1
ATOM 1496 C C . ASN A 1 186 ? -4.154 13.644 10.502 1.00 91.69 186 ASN A C 1
ATOM 1498 O O . ASN A 1 186 ? -5.264 14.126 10.291 1.00 91.69 186 ASN A O 1
ATOM 1502 N N . GLY A 1 187 ? -3.982 12.453 11.090 1.00 91.06 187 GLY A N 1
ATOM 1503 C CA . GLY A 1 187 ? -5.082 11.598 11.533 1.00 91.06 187 GLY A CA 1
ATOM 1504 C C . GLY A 1 187 ? -5.801 10.847 10.409 1.00 91.06 187 GLY A C 1
ATOM 1505 O O . GLY A 1 187 ? -6.872 10.302 10.659 1.00 91.06 187 GLY A O 1
ATOM 1506 N N . GLU A 1 188 ? -5.249 10.819 9.192 1.00 94.56 188 GLU A N 1
ATOM 1507 C CA . GLU A 1 188 ? -5.755 9.950 8.125 1.00 94.56 188 GLU A CA 1
ATOM 1508 C C . GLU A 1 188 ? -5.436 8.477 8.422 1.00 94.56 188 GLU A C 1
ATOM 1510 O O . GLU A 1 188 ? -4.408 8.147 9.018 1.00 94.56 188 GLU A O 1
ATOM 1515 N N . PHE A 1 189 ? -6.314 7.583 7.972 1.00 95.81 189 PHE A N 1
ATOM 1516 C CA . PHE A 1 189 ? -6.127 6.140 8.088 1.00 95.81 189 PHE A CA 1
ATOM 1517 C C . PHE A 1 189 ? -5.859 5.543 6.712 1.00 95.81 189 PHE A C 1
ATOM 1519 O O . PHE A 1 189 ? -6.477 5.951 5.729 1.00 95.81 189 PHE A O 1
ATOM 1526 N N . ALA A 1 190 ? -4.941 4.582 6.659 1.00 96.56 190 ALA A N 1
ATOM 1527 C CA . ALA A 1 190 ? -4.726 3.769 5.476 1.00 96.56 190 ALA A CA 1
ATOM 1528 C C . ALA A 1 190 ? -5.993 2.954 5.186 1.00 96.56 190 ALA A C 1
ATOM 1530 O O . ALA A 1 190 ? -6.656 2.498 6.117 1.00 96.56 190 ALA A O 1
ATOM 1531 N N . CYS A 1 191 ? -6.308 2.749 3.914 1.00 94.94 191 CYS A N 1
ATOM 1532 C CA . CYS A 1 191 ? -7.411 1.910 3.462 1.00 94.94 191 CYS A CA 1
ATOM 1533 C C . CYS A 1 191 ? -6.919 0.711 2.646 1.00 94.94 191 CYS A C 1
ATOM 1535 O O . CYS A 1 191 ? -5.906 0.788 1.949 1.00 94.94 191 CYS A O 1
ATOM 1537 N N . ASP A 1 192 ? -7.688 -0.373 2.672 1.00 93.62 192 ASP A N 1
ATOM 1538 C CA . ASP A 1 192 ? -7.532 -1.477 1.731 1.00 93.62 192 ASP A CA 1
ATOM 1539 C C . ASP A 1 192 ? -7.900 -1.057 0.293 1.00 93.62 192 ASP A C 1
ATOM 1541 O O . ASP A 1 192 ? -8.376 0.055 0.031 1.00 93.62 192 ASP A O 1
ATOM 1545 N N . GLN A 1 193 ? -7.707 -1.970 -0.658 1.00 93.62 193 GLN A N 1
ATOM 1546 C CA . GLN A 1 193 ? -8.056 -1.747 -2.066 1.00 93.62 193 GLN A CA 1
ATOM 1547 C C . GLN A 1 193 ? -9.553 -1.450 -2.322 1.00 93.62 193 GLN A C 1
ATOM 1549 O O . GLN A 1 193 ? -9.908 -0.962 -3.399 1.00 93.62 193 GLN A O 1
ATOM 1554 N N . PHE A 1 194 ? -10.439 -1.739 -1.363 1.00 89.50 194 PHE A N 1
ATOM 1555 C CA . PHE A 1 194 ? -11.882 -1.482 -1.428 1.00 89.50 194 PHE A CA 1
ATOM 1556 C C . PHE A 1 194 ? -12.292 -0.182 -0.720 1.00 89.50 194 PHE A C 1
ATOM 1558 O O . PHE A 1 194 ? -13.456 0.217 -0.803 1.00 89.50 194 PHE A O 1
ATOM 1565 N N . GLY A 1 195 ? -11.344 0.507 -0.081 1.00 90.38 195 GLY A N 1
ATOM 1566 C CA . GLY A 1 195 ? -11.571 1.744 0.658 1.00 90.38 195 GLY A CA 1
ATOM 1567 C C . GLY A 1 195 ? -11.903 1.545 2.139 1.00 90.38 195 GLY A C 1
ATOM 1568 O O . GLY A 1 195 ? -12.176 2.536 2.816 1.00 90.38 195 GLY A O 1
ATOM 1569 N N . SER A 1 196 ? -11.863 0.317 2.661 1.00 88.69 196 SER A N 1
ATOM 1570 C CA . SER A 1 196 ? -12.098 0.052 4.081 1.00 88.69 196 SER A CA 1
ATOM 1571 C C . SER A 1 196 ? -10.859 0.408 4.906 1.00 88.69 196 SER A C 1
ATOM 1573 O O . SER A 1 196 ? -9.752 -0.012 4.562 1.00 88.69 196 SER A O 1
ATOM 1575 N N . PRO A 1 197 ? -11.003 1.193 5.985 1.00 92.75 197 PRO A N 1
ATOM 1576 C CA . PRO A 1 197 ? -9.862 1.665 6.755 1.00 92.75 197 PRO A CA 1
ATOM 1577 C C . PRO A 1 197 ? -9.186 0.536 7.552 1.00 92.75 197 PRO A C 1
ATOM 1579 O O . PRO A 1 197 ? -9.832 -0.411 8.001 1.00 92.75 197 PRO A O 1
ATOM 1582 N N . GLN A 1 198 ? -7.877 0.661 7.760 1.00 94.38 198 GLN A N 1
ATOM 1583 C CA . GLN A 1 198 ? -7.012 -0.346 8.370 1.00 94.38 198 GLN A CA 1
ATOM 1584 C C . GLN A 1 198 ? -6.261 0.202 9.583 1.00 94.38 198 GLN A C 1
ATOM 1586 O O . GLN A 1 198 ? -5.908 1.380 9.642 1.00 94.38 198 GLN A O 1
ATOM 1591 N N . TYR A 1 199 ? -5.952 -0.677 10.536 1.00 96.50 199 TYR A N 1
ATOM 1592 C CA . TYR A 1 199 ? -5.096 -0.356 11.675 1.00 96.50 199 TYR A CA 1
ATOM 1593 C C . TYR A 1 199 ? -3.613 -0.481 11.328 1.00 96.50 199 TYR A C 1
ATOM 1595 O O . TYR A 1 199 ? -3.220 -1.371 10.575 1.00 96.50 199 TYR A O 1
ATOM 1603 N N . ALA A 1 200 ? -2.788 0.361 11.954 1.00 97.44 200 ALA A N 1
ATOM 1604 C CA . ALA A 1 200 ? -1.343 0.165 11.980 1.00 97.44 200 ALA A CA 1
ATOM 1605 C C . ALA A 1 200 ? -0.983 -1.105 12.771 1.00 97.44 200 ALA A C 1
ATOM 1607 O O . ALA A 1 200 ? -1.679 -1.482 13.724 1.00 97.44 200 ALA A O 1
ATOM 1608 N N . ARG A 1 201 ? 0.122 -1.751 12.400 1.00 96.81 201 ARG A N 1
ATOM 1609 C CA . ARG A 1 201 ? 0.586 -3.012 12.983 1.00 96.81 201 ARG A CA 1
ATOM 1610 C C . ARG A 1 201 ? 1.967 -2.899 13.609 1.00 96.81 201 ARG A C 1
ATOM 1612 O O . ARG A 1 201 ? 2.846 -2.190 13.133 1.00 96.81 201 ARG A O 1
ATOM 1619 N N . THR A 1 202 ? 2.196 -3.668 14.665 1.00 97.19 202 THR A N 1
ATOM 1620 C CA . THR A 1 202 ? 3.557 -3.931 15.128 1.00 97.19 202 THR A CA 1
ATOM 1621 C C . THR A 1 202 ? 4.298 -4.778 14.097 1.00 97.19 202 THR A C 1
ATOM 1623 O O . THR A 1 202 ? 3.679 -5.459 13.275 1.00 97.19 202 THR A O 1
ATOM 1626 N N . LYS A 1 203 ? 5.626 -4.842 14.200 1.00 96.44 203 LYS A N 1
ATOM 1627 C CA . LYS A 1 203 ? 6.456 -5.736 13.372 1.00 96.44 203 LYS A CA 1
ATOM 1628 C C . LYS A 1 203 ? 6.031 -7.216 13.422 1.00 96.44 203 LYS A C 1
ATOM 1630 O O . LYS A 1 203 ? 6.325 -7.973 12.506 1.00 96.44 203 LYS A O 1
ATOM 1635 N N . ASP A 1 204 ? 5.366 -7.622 14.508 1.00 94.94 204 ASP A N 1
ATOM 1636 C CA . ASP A 1 204 ? 4.872 -8.986 14.740 1.00 94.94 204 ASP A CA 1
ATOM 1637 C C . ASP A 1 204 ? 3.413 -9.168 14.265 1.00 94.94 204 ASP A C 1
ATOM 1639 O O . ASP A 1 204 ? 2.797 -10.199 14.533 1.00 94.94 204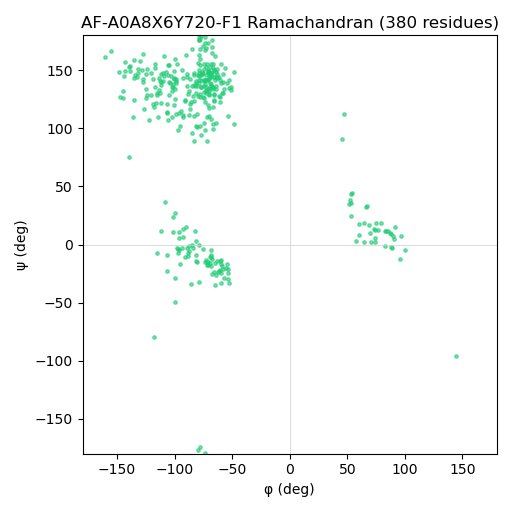 ASP A O 1
ATOM 1643 N N . GLY A 1 205 ? 2.834 -8.158 13.605 1.00 92.38 205 GLY A N 1
ATOM 1644 C CA . GLY A 1 205 ? 1.484 -8.188 13.040 1.00 92.38 205 GLY A CA 1
ATOM 1645 C C . GLY A 1 205 ? 0.353 -7.864 14.020 1.00 92.38 205 GLY A C 1
ATOM 1646 O O . GLY A 1 205 ? -0.809 -8.077 13.684 1.00 92.38 205 GLY A O 1
ATOM 1647 N N . LYS A 1 206 ? 0.649 -7.363 15.228 1.00 91.75 206 LYS A N 1
ATOM 1648 C CA . LYS A 1 206 ? -0.393 -7.005 16.208 1.00 91.75 206 LYS A CA 1
ATOM 1649 C C . LYS A 1 206 ? -0.952 -5.618 15.947 1.00 91.75 206 LYS A C 1
ATOM 1651 O O . LYS A 1 206 ? -0.205 -4.713 15.602 1.00 91.75 206 LYS A O 1
ATOM 1656 N N . VAL A 1 207 ? -2.238 -5.431 16.212 1.00 93.50 207 VAL A N 1
ATOM 1657 C CA . VAL A 1 207 ? -2.923 -4.147 16.028 1.00 93.50 207 VAL A CA 1
ATOM 1658 C C . VAL A 1 207 ? -2.401 -3.090 17.005 1.00 93.50 207 VAL A C 1
ATOM 1660 O O . VAL A 1 207 ? -2.283 -3.323 18.214 1.00 93.50 207 VAL A O 1
ATOM 1663 N N . ILE A 1 208 ? -2.137 -1.899 16.474 1.00 96.81 208 ILE A N 1
ATOM 1664 C CA . ILE A 1 208 ? -1.844 -0.677 17.220 1.00 96.81 208 ILE A CA 1
ATOM 1665 C C . ILE A 1 208 ? -3.076 0.214 17.113 1.00 96.81 208 ILE A C 1
ATOM 1667 O O . ILE A 1 208 ? -3.393 0.692 16.032 1.00 96.81 208 ILE A O 1
ATOM 1671 N N . PHE A 1 209 ? -3.777 0.474 18.214 1.00 96.44 209 PHE A N 1
ATOM 1672 C CA . PHE A 1 209 ? -4.918 1.391 18.189 1.00 96.44 209 PHE A CA 1
ATOM 1673 C C . PHE A 1 209 ? -4.448 2.855 18.096 1.00 96.44 209 PHE A C 1
ATOM 1675 O O . PHE A 1 209 ? -3.457 3.211 18.745 1.00 96.44 209 PHE A O 1
ATOM 1682 N N . PRO A 1 210 ? -5.141 3.724 17.336 1.00 96.94 210 PRO A N 1
ATOM 1683 C CA . PRO A 1 210 ? -4.878 5.157 17.367 1.00 96.94 210 PRO A CA 1
ATOM 1684 C C . PRO A 1 210 ? -5.181 5.734 18.752 1.00 96.94 210 PRO A C 1
ATOM 1686 O O . PRO A 1 210 ? -6.133 5.320 19.419 1.00 96.94 210 PRO A O 1
ATOM 1689 N N . LEU A 1 211 ? -4.371 6.704 19.175 1.00 95.81 211 LEU A N 1
ATOM 1690 C CA . LEU A 1 211 ? -4.500 7.362 20.474 1.00 95.81 211 LEU A CA 1
ATOM 1691 C C . LEU A 1 211 ? -5.179 8.727 20.338 1.00 95.81 211 LEU A C 1
ATOM 1693 O O . LEU A 1 211 ? -4.846 9.507 19.446 1.00 95.81 211 LEU A O 1
ATOM 1697 N N . ASP A 1 212 ? -6.085 9.037 21.262 1.00 93.19 212 ASP A N 1
ATOM 1698 C CA . ASP A 1 212 ? -6.646 10.377 21.418 1.00 93.19 212 ASP A CA 1
ATOM 1699 C C . ASP A 1 212 ? -5.671 11.334 22.140 1.00 93.19 212 ASP A C 1
ATOM 1701 O O . ASP A 1 212 ? -4.595 10.953 22.610 1.00 93.19 212 ASP A O 1
ATOM 1705 N N . ALA A 1 213 ? -6.060 12.606 22.273 1.00 93.19 213 ALA A N 1
ATOM 1706 C CA . ALA A 1 213 ? -5.252 13.631 22.943 1.00 93.19 213 ALA A CA 1
ATOM 1707 C C . ALA A 1 213 ? -5.006 13.369 24.446 1.00 93.19 213 ALA A C 1
ATOM 1709 O O . ALA A 1 213 ? -4.150 14.015 25.054 1.00 93.19 213 ALA A O 1
ATOM 1710 N N . TYR A 1 214 ? -5.754 12.447 25.055 1.00 94.75 214 TYR A N 1
ATOM 1711 C CA . TYR A 1 214 ? -5.599 12.020 26.444 1.00 94.75 214 TYR A CA 1
ATOM 1712 C C . TYR A 1 214 ? -4.785 10.721 26.566 1.00 94.75 214 TYR A C 1
ATOM 1714 O O . TYR A 1 214 ? -4.513 10.277 27.685 1.00 94.75 214 TYR A O 1
ATOM 1722 N N . GLY A 1 215 ? -4.375 10.124 25.444 1.00 95.25 215 GLY A N 1
ATOM 1723 C CA . GLY A 1 215 ? -3.663 8.852 25.391 1.00 95.25 215 GLY A CA 1
ATOM 1724 C C . GLY A 1 215 ? -4.567 7.627 25.545 1.00 95.25 215 GLY A C 1
ATOM 1725 O O . GLY A 1 215 ? -4.064 6.560 25.891 1.00 95.25 215 GLY A O 1
ATOM 1726 N N . ASN A 1 216 ? -5.880 7.761 25.343 1.00 93.19 216 ASN A N 1
ATOM 1727 C CA . ASN A 1 216 ? -6.771 6.609 25.239 1.00 93.19 216 ASN A CA 1
ATOM 1728 C C . ASN A 1 216 ? -6.707 6.042 23.823 1.00 93.19 216 ASN A C 1
ATOM 1730 O O . ASN A 1 216 ? -6.724 6.793 22.851 1.00 93.19 216 ASN A O 1
ATOM 1734 N N . GLU A 1 217 ? -6.687 4.724 23.706 1.00 95.19 217 GLU A N 1
ATOM 1735 C CA . GLU A 1 217 ? -6.894 4.035 22.439 1.00 95.19 217 GLU A CA 1
ATOM 1736 C C . GLU A 1 217 ? -8.326 4.261 21.931 1.00 95.19 217 GLU A C 1
ATOM 1738 O O . GLU A 1 217 ? -9.269 4.419 22.708 1.00 95.19 217 GLU A O 1
ATOM 1743 N N . SER A 1 218 ? -8.500 4.249 20.615 1.00 92.75 218 SER A N 1
ATOM 1744 C CA . SER A 1 218 ? -9.796 4.424 19.959 1.00 92.75 218 SER A CA 1
ATOM 1745 C C . SER A 1 218 ? -9.942 3.465 18.785 1.00 92.75 218 SER A C 1
ATOM 1747 O O . SER A 1 218 ? -8.949 3.019 18.214 1.00 92.75 218 SER A O 1
ATOM 1749 N N . TYR A 1 219 ? -11.178 3.116 18.433 1.00 90.44 219 TYR A N 1
ATOM 1750 C CA . TYR A 1 219 ? -11.433 2.366 17.209 1.00 90.44 219 TYR A CA 1
ATOM 1751 C C . TYR A 1 219 ? -11.399 3.302 16.003 1.00 90.44 219 TYR A C 1
ATOM 1753 O O . TYR A 1 219 ? -11.815 4.460 16.091 1.00 90.44 219 TYR A O 1
ATOM 1761 N N . ILE A 1 220 ? -10.910 2.786 14.876 1.00 92.50 220 ILE A N 1
ATOM 1762 C CA . ILE A 1 220 ? -11.066 3.464 13.596 1.00 92.50 220 ILE A CA 1
ATOM 1763 C C . ILE A 1 220 ? -12.532 3.349 13.203 1.00 92.50 220 ILE A C 1
ATOM 1765 O O . ILE A 1 220 ? -13.168 2.326 13.454 1.00 92.50 220 ILE A O 1
ATOM 1769 N N . LYS A 1 221 ? -13.071 4.413 12.616 1.00 86.69 221 LYS A N 1
ATOM 1770 C CA . LYS A 1 221 ? -14.460 4.453 12.178 1.00 86.69 221 LYS A CA 1
ATOM 1771 C C . LYS A 1 221 ? -14.539 4.251 10.683 1.00 86.69 221 LYS A C 1
ATOM 1773 O O . LYS A 1 221 ? -13.787 4.875 9.938 1.00 86.69 221 LYS A O 1
ATOM 1778 N N . ASP A 1 222 ? -15.475 3.414 10.265 1.00 80.88 222 ASP A N 1
ATOM 1779 C CA . ASP A 1 222 ? -15.828 3.278 8.862 1.00 80.88 222 ASP A CA 1
ATOM 1780 C C . ASP A 1 222 ? -17.038 4.166 8.551 1.00 80.88 222 ASP A C 1
ATOM 1782 O O . ASP A 1 222 ? -18.190 3.839 8.864 1.00 80.88 222 ASP A O 1
ATOM 1786 N N . ASP A 1 223 ? -16.772 5.317 7.935 1.00 76.19 223 ASP A N 1
ATOM 1787 C CA . ASP A 1 223 ? -17.808 6.256 7.506 1.00 76.19 223 ASP A CA 1
ATOM 1788 C C . ASP A 1 223 ? -18.729 5.656 6.428 1.00 76.19 223 ASP A C 1
ATOM 1790 O O . ASP A 1 223 ? -19.905 6.028 6.357 1.00 76.19 223 ASP A O 1
ATOM 1794 N N . ALA A 1 224 ? -18.254 4.686 5.633 1.00 70.94 224 ALA A N 1
ATOM 1795 C CA . ALA A 1 224 ? -19.083 3.994 4.645 1.00 70.94 224 ALA A CA 1
ATOM 1796 C C . ALA A 1 224 ? -20.157 3.119 5.313 1.00 70.94 224 ALA A C 1
ATOM 1798 O O . ALA A 1 224 ? -21.229 2.906 4.741 1.00 70.94 224 ALA A O 1
ATOM 1799 N N . ILE A 1 225 ? -19.911 2.678 6.551 1.00 63.25 225 ILE A N 1
ATOM 1800 C CA . ILE A 1 225 ? -20.830 1.877 7.375 1.00 63.25 225 ILE A CA 1
ATOM 1801 C C . ILE A 1 225 ? -21.397 2.732 8.523 1.00 63.25 225 ILE A C 1
ATOM 1803 O O . ILE A 1 225 ? -21.597 2.282 9.656 1.00 63.25 225 ILE A O 1
ATOM 1807 N N . GLY A 1 226 ? -21.651 4.010 8.233 1.00 66.00 226 GLY A N 1
ATOM 1808 C CA . GLY A 1 226 ? -22.336 4.914 9.149 1.00 66.00 226 GLY A CA 1
ATOM 1809 C C . GLY A 1 226 ? -21.540 5.244 10.409 1.00 66.00 226 GLY A C 1
ATOM 1810 O O . GLY A 1 226 ? -22.162 5.450 11.444 1.00 66.00 226 GLY A O 1
ATOM 1811 N N . ALA A 1 227 ? -20.207 5.303 10.321 1.00 69.88 227 ALA A N 1
ATOM 1812 C CA . ALA A 1 227 ? -19.283 5.601 11.418 1.00 69.88 227 ALA A CA 1
ATOM 1813 C C . ALA A 1 227 ? -19.251 4.534 12.531 1.00 69.88 227 ALA A C 1
ATOM 1815 O O . ALA A 1 227 ? -19.052 4.861 13.707 1.00 69.88 227 ALA A O 1
ATOM 1816 N N . SER A 1 228 ? -19.457 3.268 12.153 1.00 70.75 228 SER A N 1
ATOM 1817 C CA . SER A 1 228 ? -19.261 2.116 13.040 1.00 70.75 228 SER A CA 1
ATOM 1818 C C . SER A 1 228 ? -17.777 1.891 13.326 1.00 70.75 228 SER A C 1
ATOM 1820 O O . SER A 1 228 ? -16.931 2.130 12.464 1.00 70.75 228 SER A O 1
ATOM 1822 N N . ASP A 1 229 ? -17.473 1.395 14.521 1.00 81.06 229 ASP A N 1
ATOM 1823 C CA . ASP A 1 229 ? -16.119 1.021 14.910 1.00 81.06 229 ASP A CA 1
ATOM 1824 C C . ASP A 1 229 ? -15.665 -0.237 14.147 1.00 81.06 229 ASP A C 1
ATOM 1826 O O . ASP A 1 229 ? -16.377 -1.244 14.065 1.00 81.06 229 ASP A O 1
ATOM 1830 N N . VAL A 1 230 ? -14.459 -0.183 13.588 1.00 79.12 230 VAL A N 1
ATOM 1831 C CA . VAL A 1 230 ? -13.845 -1.272 12.824 1.00 79.12 230 VAL A CA 1
ATOM 1832 C C . VAL A 1 230 ? -13.260 -2.283 13.800 1.00 79.12 230 VAL A C 1
ATOM 1834 O O . VAL A 1 230 ? -12.298 -2.006 14.504 1.00 79.12 230 VAL A O 1
ATOM 1837 N N . ILE A 1 231 ? -13.835 -3.480 13.853 1.00 78.81 231 ILE A N 1
ATOM 1838 C CA . ILE A 1 231 ? -13.385 -4.553 14.760 1.00 78.81 231 ILE A CA 1
ATOM 1839 C C . ILE A 1 231 ? -12.762 -5.737 14.015 1.00 78.81 231 ILE A C 1
ATOM 1841 O O . ILE A 1 231 ? -12.529 -6.789 14.609 1.00 78.81 231 ILE A O 1
ATOM 1845 N N . TYR A 1 232 ? -12.487 -5.565 12.725 1.00 78.44 232 TYR A N 1
ATOM 1846 C CA . TYR A 1 232 ? -11.874 -6.570 11.869 1.00 78.44 232 TYR A CA 1
ATOM 1847 C C . TYR A 1 232 ? -10.672 -5.978 11.141 1.00 78.44 232 TYR A C 1
ATOM 1849 O O . TYR A 1 232 ? -10.643 -4.792 10.824 1.00 78.44 232 TYR A O 1
ATOM 1857 N N . MET A 1 233 ? -9.699 -6.827 10.854 1.00 79.44 233 MET A N 1
ATOM 1858 C CA . MET A 1 233 ? -8.555 -6.544 10.004 1.00 79.44 233 MET A CA 1
ATOM 1859 C C . MET A 1 233 ? -8.228 -7.835 9.252 1.00 79.44 233 MET A C 1
ATOM 1861 O O . MET A 1 233 ? -8.092 -8.883 9.879 1.00 79.44 233 MET A O 1
ATOM 1865 N N . ASP A 1 234 ? -8.150 -7.777 7.923 1.00 79.00 234 ASP A N 1
ATOM 1866 C CA . ASP A 1 234 ? -7.947 -8.946 7.049 1.00 79.00 234 ASP A CA 1
ATOM 1867 C C . ASP A 1 234 ? -8.967 -10.078 7.304 1.00 79.00 234 ASP A C 1
ATOM 1869 O O . ASP A 1 234 ? -8.603 -11.246 7.422 1.00 79.00 234 ASP A O 1
ATOM 1873 N N . ASP A 1 235 ? -10.247 -9.726 7.474 1.00 75.12 235 ASP A N 1
ATOM 1874 C CA . ASP A 1 235 ? -11.337 -10.643 7.859 1.00 75.12 235 ASP A CA 1
ATOM 1875 C C . ASP A 1 235 ? -11.159 -11.348 9.224 1.00 75.12 235 ASP A C 1
ATOM 1877 O O . ASP A 1 235 ? -11.964 -12.206 9.602 1.00 75.12 235 ASP A O 1
ATOM 1881 N N . VAL A 1 236 ? -10.148 -10.967 10.010 1.00 70.69 236 VAL A N 1
ATOM 1882 C CA . VAL A 1 236 ? -9.891 -11.478 11.361 1.00 70.69 236 VAL A CA 1
ATOM 1883 C C . VAL A 1 236 ? -10.293 -10.435 12.391 1.00 70.69 236 VAL A C 1
ATOM 1885 O O . VAL A 1 236 ? -10.069 -9.241 12.224 1.00 70.69 236 VAL A O 1
ATOM 1888 N N . VAL A 1 237 ? -10.895 -10.877 13.490 1.00 71.06 237 VAL A N 1
ATOM 1889 C CA . VAL A 1 237 ? -11.268 -9.975 14.584 1.00 71.06 237 VAL A CA 1
ATOM 1890 C C . VAL A 1 237 ? -10.021 -9.487 15.312 1.00 71.06 237 VAL A C 1
ATOM 1892 O O . VAL A 1 237 ? -9.098 -10.269 15.542 1.00 71.06 237 VAL A O 1
ATOM 1895 N N . LEU A 1 238 ? -10.028 -8.221 15.738 1.00 77.44 238 LEU A N 1
ATOM 1896 C CA . LEU A 1 238 ? -9.011 -7.691 16.647 1.00 77.44 238 LEU A CA 1
ATOM 1897 C C . LEU A 1 238 ? -8.838 -8.599 17.881 1.00 77.44 238 LEU A C 1
ATOM 1899 O O . LEU A 1 238 ? -9.797 -9.033 18.517 1.00 77.44 238 LEU A O 1
ATOM 1903 N N . ASP A 1 239 ? -7.589 -8.862 18.249 1.00 76.81 239 ASP A N 1
ATOM 1904 C CA . ASP A 1 239 ? -7.228 -9.795 19.322 1.00 76.81 239 ASP A CA 1
ATOM 1905 C C . ASP A 1 239 ? -7.537 -9.268 20.736 1.00 76.81 239 ASP A C 1
ATOM 1907 O O . ASP A 1 239 ? -7.506 -10.026 21.711 1.00 76.81 239 ASP A O 1
ATOM 1911 N N . ARG A 1 240 ? -7.831 -7.970 20.860 1.00 79.81 240 ARG A N 1
ATOM 1912 C CA . ARG A 1 240 ? -8.182 -7.291 22.109 1.00 79.81 240 ARG A CA 1
ATOM 1913 C C . ARG A 1 240 ? -9.020 -6.042 21.857 1.00 79.81 240 ARG A C 1
ATOM 1915 O O . ARG A 1 240 ? -9.043 -5.500 20.757 1.00 79.81 240 ARG A O 1
ATOM 1922 N N . TYR A 1 241 ? -9.611 -5.524 22.928 1.00 78.12 241 TYR A N 1
ATOM 1923 C CA . TYR A 1 241 ? -10.251 -4.214 22.924 1.00 78.12 241 TYR A CA 1
ATOM 1924 C C . TYR A 1 241 ? -9.244 -3.064 23.061 1.00 78.12 241 TYR A C 1
ATOM 1926 O O . TYR A 1 241 ? -8.151 -3.226 23.629 1.00 78.12 241 TYR A O 1
ATOM 1934 N N . ALA A 1 242 ? -9.660 -1.892 22.579 1.00 82.88 242 ALA A N 1
ATOM 1935 C CA . ALA A 1 242 ? -9.039 -0.613 22.899 1.00 82.88 242 ALA A CA 1
ATOM 1936 C C . ALA A 1 242 ? -9.086 -0.354 24.417 1.00 82.88 242 ALA A C 1
ATOM 1938 O O . ALA A 1 242 ? -9.946 -0.883 25.123 1.00 82.88 242 ALA A O 1
ATOM 1939 N N . LYS A 1 243 ? -8.167 0.455 24.939 1.00 85.31 243 LYS A N 1
ATOM 1940 C CA . LYS A 1 243 ? -8.036 0.794 26.359 1.00 85.31 243 LYS A CA 1
ATOM 1941 C C . LYS A 1 243 ? -7.831 2.286 26.587 1.00 85.31 243 LYS A C 1
ATOM 1943 O O . LYS A 1 243 ? -7.130 2.965 25.845 1.00 85.31 243 LYS A O 1
ATOM 1948 N N . LYS A 1 244 ? -8.375 2.791 27.689 1.00 86.31 244 LYS A N 1
ATOM 1949 C CA . LYS A 1 244 ? -8.026 4.103 28.233 1.00 86.31 244 LYS A CA 1
ATOM 1950 C C . LYS A 1 244 ? -6.572 4.124 28.689 1.00 86.31 244 LYS A C 1
ATOM 1952 O O . LYS A 1 244 ? -5.994 3.083 29.003 1.00 86.31 244 LYS A O 1
ATOM 1957 N N . ASN A 1 245 ? -6.026 5.323 28.865 1.00 91.75 245 ASN A N 1
ATOM 1958 C CA . ASN A 1 245 ? -4.703 5.513 29.467 1.00 91.75 245 ASN A CA 1
ATOM 1959 C C . ASN A 1 245 ? -4.588 4.936 30.899 1.00 91.75 245 ASN A C 1
ATOM 1961 O O . ASN A 1 245 ? -3.485 4.694 31.381 1.00 91.75 245 ASN A O 1
ATOM 1965 N N . THR A 1 246 ? -5.719 4.685 31.567 1.00 83.12 246 THR A N 1
ATOM 1966 C CA . THR A 1 246 ? -5.803 4.029 32.877 1.00 83.12 246 THR A CA 1
ATOM 1967 C C . THR A 1 246 ? -5.735 2.502 32.812 1.00 83.12 246 THR A C 1
ATOM 1969 O O . THR A 1 246 ? -5.653 1.879 33.863 1.00 83.12 246 THR A O 1
ATOM 1972 N N . GLY A 1 247 ? -5.796 1.899 31.620 1.00 81.38 247 GLY A N 1
ATOM 1973 C CA . GLY A 1 247 ? -5.864 0.447 31.414 1.00 81.38 247 GLY A CA 1
ATOM 1974 C C . GLY A 1 247 ? -7.283 -0.107 31.237 1.00 81.38 247 GLY A C 1
ATOM 1975 O O . GLY A 1 247 ? -7.442 -1.241 30.786 1.00 81.38 247 GLY A O 1
ATOM 1976 N N . GLU A 1 248 ? -8.321 0.687 31.522 1.00 77.69 248 GLU A N 1
ATOM 1977 C CA . GLU A 1 248 ? -9.715 0.267 31.346 1.00 77.69 248 GLU A CA 1
ATOM 1978 C C . GLU A 1 248 ? -10.061 0.030 29.873 1.00 77.69 248 GLU A C 1
ATOM 1980 O O . GLU A 1 248 ? -9.877 0.916 29.047 1.00 77.69 248 GLU A O 1
ATOM 1985 N N . GLU A 1 249 ? -10.649 -1.120 29.556 1.00 77.06 249 GLU A N 1
ATOM 1986 C CA . GLU A 1 249 ? -11.130 -1.423 28.206 1.00 77.06 249 GLU A CA 1
ATOM 1987 C C . GLU A 1 249 ? -12.248 -0.474 27.739 1.00 77.06 249 GLU A C 1
ATOM 1989 O O . GLU A 1 249 ? -13.098 -0.027 28.521 1.00 77.06 249 GLU A O 1
ATOM 1994 N N . ILE A 1 250 ? -12.244 -0.211 26.436 1.00 70.31 250 ILE A N 1
ATOM 1995 C CA . ILE A 1 250 ? -13.205 0.575 25.670 1.00 70.31 250 ILE A CA 1
ATOM 1996 C C . ILE A 1 250 ? -13.865 -0.380 24.678 1.00 70.31 250 ILE A C 1
ATOM 1998 O O . ILE A 1 250 ? -13.193 -1.015 23.864 1.00 70.31 250 ILE A O 1
ATOM 2002 N N . TYR A 1 251 ? -15.186 -0.483 24.751 1.00 70.19 251 TYR A N 1
ATOM 2003 C CA . TYR A 1 251 ? -15.960 -1.365 23.882 1.00 70.19 251 TYR A CA 1
ATOM 2004 C C . TYR A 1 251 ? -16.306 -0.659 22.569 1.00 70.19 251 TYR A C 1
ATOM 2006 O O . TYR A 1 251 ? -16.584 0.543 22.604 1.00 70.19 251 TYR A O 1
ATOM 2014 N N . PRO A 1 252 ? -16.280 -1.384 21.439 1.00 71.94 252 PRO A N 1
ATOM 2015 C CA . PRO A 1 252 ? -16.619 -0.819 20.144 1.00 71.94 252 PRO A CA 1
ATOM 2016 C C . PRO A 1 252 ? -18.118 -0.507 20.060 1.00 71.94 252 PRO A C 1
ATOM 2018 O O . PRO A 1 252 ? -18.950 -1.216 20.629 1.00 71.94 252 PRO A O 1
ATOM 2021 N N . ILE A 1 253 ? -18.452 0.547 19.325 1.00 68.06 253 ILE A N 1
ATOM 2022 C CA . ILE A 1 253 ? -19.807 0.990 19.009 1.00 68.06 253 ILE A CA 1
ATOM 2023 C C . ILE A 1 253 ? -20.109 0.625 17.556 1.00 68.06 253 ILE A C 1
ATOM 2025 O O . ILE A 1 253 ? -19.369 0.991 16.645 1.00 68.06 253 ILE A O 1
ATOM 2029 N N . GLN A 1 254 ? -21.237 -0.038 17.319 1.00 61.19 254 GLN A N 1
ATOM 2030 C CA . GLN A 1 254 ? -21.714 -0.352 15.976 1.00 61.19 254 GLN A CA 1
ATOM 2031 C C . GLN A 1 254 ? -23.025 0.391 15.713 1.00 61.19 254 GLN A C 1
ATOM 2033 O O . GLN A 1 254 ? -23.943 0.319 16.521 1.00 61.19 254 GLN A O 1
ATOM 2038 N N . LEU A 1 255 ? -23.117 1.118 14.596 1.00 58.44 255 LEU A N 1
ATOM 2039 C CA . LEU A 1 255 ? -24.313 1.876 14.227 1.00 58.44 255 LEU A CA 1
ATOM 2040 C C . LEU A 1 255 ? -25.123 1.085 13.198 1.00 58.44 255 LEU A C 1
ATOM 2042 O O . LEU A 1 255 ? -24.638 0.666 12.152 1.00 58.44 255 LEU A O 1
ATOM 2046 N N . ALA A 1 256 ? -26.389 0.850 13.506 1.00 46.94 256 ALA A N 1
ATOM 2047 C CA . ALA A 1 256 ? -27.078 -0.340 13.032 1.00 46.94 256 ALA A CA 1
ATOM 2048 C C . ALA A 1 256 ? -27.819 -0.226 11.673 1.00 46.94 256 ALA A C 1
ATOM 2050 O O . ALA A 1 256 ? -28.605 -1.095 11.300 1.00 46.94 256 ALA A O 1
ATOM 2051 N N . ASN A 1 257 ? -27.553 0.811 10.874 1.00 46.59 257 ASN A N 1
ATOM 2052 C CA . ASN A 1 257 ? -28.485 1.237 9.820 1.00 46.59 257 ASN A CA 1
ATOM 2053 C C . ASN A 1 257 ? -28.268 0.742 8.370 1.00 46.59 257 ASN A C 1
ATOM 2055 O O . ASN A 1 257 ? -29.041 1.178 7.515 1.00 46.59 257 ASN A O 1
ATOM 2059 N N . GLN A 1 258 ? -27.330 -0.151 8.014 1.00 44.38 258 GLN A N 1
ATOM 2060 C CA . GLN A 1 258 ? -27.234 -0.658 6.619 1.00 44.38 258 GLN A CA 1
ATOM 2061 C C . GLN A 1 258 ? -26.739 -2.132 6.518 1.00 44.38 258 GLN A C 1
ATOM 2063 O O . GLN A 1 258 ? -25.713 -2.513 7.058 1.00 44.38 258 GLN A O 1
ATOM 2068 N N . VAL A 1 259 ? -27.528 -2.953 5.813 1.00 44.34 259 VAL A N 1
ATOM 2069 C CA . VAL A 1 259 ? -27.629 -4.440 5.677 1.00 44.34 259 VAL A CA 1
ATOM 2070 C C . VAL A 1 259 ? -26.640 -5.039 4.622 1.00 44.34 259 VAL A C 1
ATOM 2072 O O . VAL A 1 259 ? -26.173 -4.239 3.816 1.00 4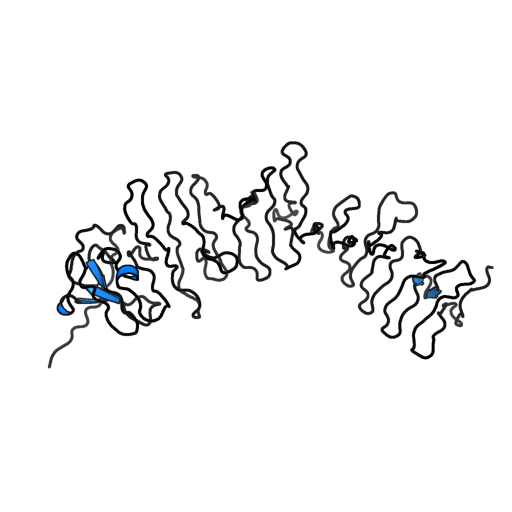4.34 259 VAL A O 1
ATOM 2075 N N . PRO A 1 260 ? -26.371 -6.381 4.461 1.00 49.88 260 PRO A N 1
ATOM 2076 C CA . PRO A 1 260 ? -26.854 -7.589 5.167 1.00 49.88 260 PRO A CA 1
ATOM 2077 C C . PRO A 1 260 ? -25.784 -8.547 5.765 1.00 49.88 260 PRO A C 1
ATOM 2079 O O . PRO A 1 260 ? -24.811 -8.936 5.127 1.00 49.88 260 PRO A O 1
ATOM 2082 N N . LYS A 1 261 ? -26.155 -9.164 6.896 1.00 41.09 261 LYS A N 1
ATOM 2083 C CA . LYS A 1 261 ? -25.961 -10.600 7.225 1.00 41.09 261 LYS A CA 1
ATOM 2084 C C . LYS A 1 261 ? -24.565 -11.176 7.511 1.00 41.09 261 LYS A C 1
ATOM 2086 O O . LYS A 1 261 ? -24.519 -12.376 7.763 1.00 41.09 261 LYS A O 1
ATOM 2091 N N . ARG A 1 262 ? -23.462 -10.423 7.519 1.00 38.09 262 ARG A N 1
ATOM 2092 C CA . ARG A 1 262 ? -22.136 -11.040 7.769 1.00 38.09 262 ARG A CA 1
ATOM 2093 C C . ARG A 1 262 ? -21.488 -10.796 9.121 1.00 38.09 262 ARG A C 1
ATOM 2095 O O . ARG A 1 262 ? -20.536 -11.500 9.425 1.00 38.09 262 ARG A O 1
ATOM 2102 N N . TYR A 1 263 ? -22.025 -9.918 9.960 1.00 40.62 263 TYR A N 1
ATOM 2103 C CA . TYR A 1 263 ? -21.384 -9.632 11.239 1.00 40.62 263 TYR A CA 1
ATOM 2104 C C . TYR A 1 263 ? -22.421 -9.578 12.351 1.00 40.62 263 TYR A C 1
ATOM 2106 O O . TYR A 1 263 ? -23.254 -8.676 12.415 1.00 40.62 263 TYR A O 1
ATOM 2114 N N . ARG A 1 264 ? -22.372 -10.596 13.203 1.00 41.03 264 ARG A N 1
ATOM 2115 C CA . ARG A 1 264 ? -22.722 -10.485 14.609 1.00 41.03 264 ARG A CA 1
ATOM 2116 C C . ARG A 1 264 ? -21.408 -10.669 15.334 1.00 41.03 264 ARG A C 1
ATOM 2118 O O . ARG A 1 264 ? -20.731 -11.661 15.089 1.00 41.03 264 ARG A O 1
ATOM 2125 N N . GLU A 1 265 ? -21.058 -9.653 16.110 1.00 46.97 265 GLU A N 1
ATOM 2126 C CA . GLU A 1 265 ? -20.613 -9.823 17.482 1.00 46.97 265 GLU A CA 1
ATOM 2127 C C . GLU A 1 265 ? -19.552 -10.927 17.694 1.00 46.97 265 GLU A C 1
ATOM 2129 O O . GLU A 1 265 ? -19.799 -12.125 17.572 1.00 46.97 265 GLU A O 1
ATOM 2134 N N . VAL A 1 266 ? -18.334 -10.527 18.057 1.00 39.75 266 VAL A N 1
ATOM 2135 C CA . VAL A 1 266 ? -17.221 -11.472 18.173 1.00 39.75 266 VAL A CA 1
ATOM 2136 C C . VAL A 1 266 ? -17.177 -12.109 19.550 1.00 39.75 266 VAL A C 1
ATOM 2138 O O . VAL A 1 266 ? -16.908 -11.452 20.554 1.00 39.75 266 VAL A O 1
ATOM 2141 N N . ILE A 1 267 ? -17.369 -13.424 19.584 1.00 38.28 267 ILE A N 1
ATOM 2142 C CA . ILE A 1 267 ? -17.057 -14.243 20.749 1.00 38.28 267 ILE A CA 1
ATOM 2143 C C . ILE A 1 267 ? -15.545 -14.168 20.971 1.00 38.28 267 ILE A C 1
ATOM 2145 O O . ILE A 1 267 ? -14.760 -14.796 20.262 1.00 38.28 267 ILE A O 1
ATOM 2149 N N . LEU A 1 268 ? -15.124 -13.400 21.973 1.00 39.06 268 LEU A N 1
ATOM 2150 C CA . LEU A 1 268 ? -13.809 -13.611 22.551 1.00 39.06 268 LEU A CA 1
ATOM 2151 C C . LEU A 1 268 ? -13.832 -14.966 23.261 1.00 39.06 268 LEU A C 1
ATOM 2153 O O . LEU A 1 268 ? -14.755 -15.257 24.022 1.00 39.06 268 LEU A O 1
ATOM 2157 N N . ASN A 1 269 ? -12.788 -15.773 23.066 1.00 36.94 269 ASN A N 1
ATOM 2158 C CA . ASN A 1 269 ? -12.606 -17.033 23.796 1.00 36.94 269 ASN A CA 1
ATOM 2159 C C . ASN A 1 269 ? -12.649 -16.845 25.335 1.00 36.94 269 ASN A C 1
ATOM 2161 O O . ASN A 1 269 ? -12.851 -17.815 26.064 1.00 36.94 269 ASN A O 1
ATOM 2165 N N . GLU A 1 270 ? -12.492 -15.609 25.833 1.00 49.72 270 GLU A N 1
ATOM 2166 C CA . GLU A 1 270 ? -12.697 -15.217 27.228 1.00 49.72 270 GLU A CA 1
ATOM 2167 C C . GLU A 1 270 ? -13.329 -13.819 27.356 1.00 49.72 270 GLU A C 1
ATOM 2169 O O . GLU A 1 270 ? -13.067 -12.926 26.556 1.00 49.72 270 GLU A O 1
ATOM 2174 N N . TYR A 1 271 ? -14.113 -13.600 28.417 1.00 52.06 271 TYR A N 1
ATOM 2175 C CA . TYR A 1 271 ? -14.658 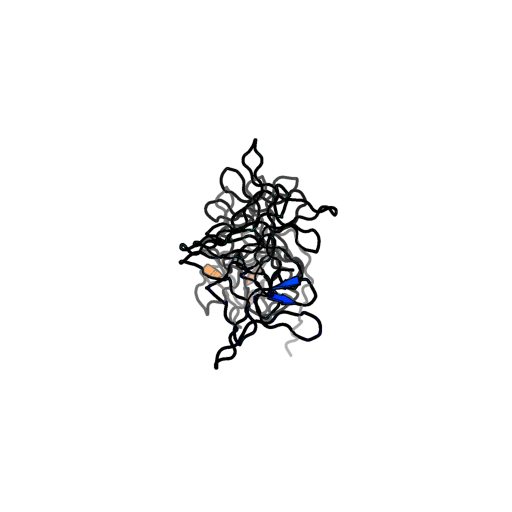-12.281 28.751 1.00 52.06 271 TYR A CA 1
ATOM 2176 C C . TYR A 1 271 ? -13.555 -11.264 29.012 1.00 52.06 271 TYR A C 1
ATOM 2178 O O . TYR A 1 271 ? -12.567 -11.566 29.684 1.00 52.06 271 TYR A O 1
ATOM 2186 N N . ALA A 1 272 ? -13.803 -10.043 28.552 1.00 50.56 272 ALA A N 1
ATOM 2187 C CA . ALA A 1 272 ? -13.056 -8.845 28.899 1.00 50.56 272 ALA A CA 1
ATOM 2188 C C . ALA A 1 272 ? -12.977 -8.703 30.431 1.00 50.56 272 ALA A C 1
ATOM 2190 O O . ALA A 1 272 ? -13.984 -8.918 31.109 1.00 50.56 272 ALA A O 1
ATOM 2191 N N . LYS A 1 273 ? -11.809 -8.397 31.005 1.00 52.22 273 LYS A N 1
ATOM 2192 C CA . LYS A 1 273 ? -11.601 -8.331 32.468 1.00 52.22 273 LYS A CA 1
ATOM 2193 C C . LYS A 1 273 ? -10.983 -6.991 32.857 1.00 52.22 273 LYS A C 1
ATOM 2195 O O . LYS A 1 273 ? -10.108 -6.484 32.166 1.00 52.22 273 LYS A O 1
ATOM 2200 N N . THR A 1 274 ? -11.396 -6.428 33.992 1.00 49.50 274 THR A N 1
ATOM 2201 C CA . THR A 1 274 ? -10.688 -5.286 34.604 1.00 49.50 274 THR A CA 1
ATOM 2202 C C . THR A 1 274 ? -9.309 -5.693 35.128 1.00 49.50 274 THR A C 1
ATOM 2204 O O . THR A 1 274 ? -9.033 -6.880 35.301 1.00 49.50 274 THR A O 1
ATOM 2207 N N . ASP A 1 275 ? -8.484 -4.714 35.515 1.00 46.41 275 ASP A N 1
ATOM 2208 C CA . ASP A 1 275 ? -7.245 -4.951 36.281 1.00 46.41 275 ASP A CA 1
ATOM 2209 C C . ASP A 1 275 ? -7.492 -5.725 37.591 1.00 46.41 275 ASP A C 1
ATOM 2211 O O . ASP A 1 275 ? -6.592 -6.356 38.143 1.00 46.41 275 ASP A O 1
ATOM 2215 N N . LEU A 1 276 ? -8.739 -5.720 38.069 1.00 52.94 276 LEU A N 1
ATOM 2216 C CA . LEU A 1 276 ? -9.215 -6.465 39.232 1.00 52.94 276 LEU A CA 1
ATOM 2217 C C . LEU A 1 276 ? -9.800 -7.846 38.871 1.00 52.94 276 LEU A C 1
ATOM 2219 O O . LEU A 1 276 ? -10.438 -8.472 39.713 1.00 52.94 276 LEU A O 1
ATOM 2223 N N . GLN A 1 277 ? -9.583 -8.337 37.644 1.00 56.78 277 GLN A N 1
ATOM 2224 C CA . GLN A 1 277 ? -10.071 -9.624 37.120 1.00 56.78 277 GLN A CA 1
ATOM 2225 C C . GLN A 1 277 ? -11.604 -9.742 37.014 1.00 56.78 277 GLN A C 1
ATOM 2227 O O . GLN A 1 277 ? -12.143 -10.845 36.893 1.00 56.78 277 GLN A O 1
ATOM 2232 N N . GLU A 1 278 ? -12.337 -8.628 37.024 1.00 59.19 278 GLU A N 1
ATOM 2233 C CA . GLU A 1 278 ? -13.797 -8.660 36.918 1.00 59.19 278 GLU A CA 1
ATOM 2234 C C . GLU A 1 278 ? -14.247 -8.705 35.460 1.00 59.19 278 GLU A C 1
ATOM 2236 O O . GLU A 1 278 ? -13.960 -7.782 34.699 1.00 59.19 278 GLU A O 1
ATOM 2241 N N . ALA A 1 279 ? -15.021 -9.731 35.090 1.00 55.12 279 ALA A N 1
ATOM 2242 C CA . ALA A 1 279 ? -15.616 -9.833 33.760 1.00 55.12 279 ALA A CA 1
ATOM 2243 C C . ALA A 1 279 ? -16.503 -8.610 33.434 1.00 55.12 279 ALA A C 1
ATOM 2245 O O . ALA A 1 279 ? -17.383 -8.223 34.225 1.00 55.12 279 ALA A O 1
ATOM 2246 N N . LYS A 1 280 ? -16.286 -8.007 32.264 1.00 55.53 280 LYS A N 1
ATOM 2247 C CA . LYS A 1 280 ? -17.048 -6.895 31.700 1.00 55.53 280 LYS A CA 1
ATOM 2248 C C . LYS A 1 280 ? -17.847 -7.332 30.470 1.00 55.53 280 LYS A C 1
ATOM 2250 O O . LYS A 1 280 ? -17.361 -8.105 29.653 1.00 55.53 280 LYS A O 1
ATOM 2255 N N . TYR A 1 281 ? -19.075 -6.820 30.378 1.00 60.66 281 TYR A N 1
ATOM 2256 C CA . TYR A 1 281 ? -19.958 -6.993 29.226 1.00 60.66 281 TYR A CA 1
ATOM 2257 C C . TYR A 1 281 ? -19.872 -5.750 28.336 1.00 60.66 281 TYR A C 1
ATOM 2259 O O . TYR A 1 281 ? -19.822 -4.643 28.887 1.00 60.66 281 TYR A O 1
ATOM 2267 N N . PRO A 1 282 ? -19.872 -5.914 27.004 1.00 57.75 282 PRO A N 1
ATOM 2268 C CA . PRO A 1 282 ? -20.065 -4.810 26.071 1.00 57.75 282 PRO A CA 1
ATOM 2269 C C . PRO A 1 282 ? -21.377 -4.054 26.339 1.00 57.75 282 PRO A C 1
ATOM 2271 O O . PRO A 1 282 ? -22.334 -4.638 26.856 1.00 57.75 282 PRO A O 1
ATOM 2274 N N . LEU A 1 283 ? -21.413 -2.759 25.994 1.00 62.91 283 LEU A N 1
ATOM 2275 C CA . LEU A 1 283 ? -22.603 -1.901 26.095 1.00 62.91 283 LEU A CA 1
ATOM 2276 C C . LEU A 1 283 ? -23.082 -1.468 24.704 1.00 62.91 283 LEU A C 1
ATOM 2278 O O . LEU A 1 283 ? -22.240 -1.091 23.890 1.00 62.91 283 LEU A O 1
ATOM 2282 N N . ASP A 1 284 ? -24.382 -1.560 24.407 1.00 56.44 284 ASP A N 1
ATOM 2283 C CA . ASP A 1 284 ? -24.934 -1.152 23.100 1.00 56.44 284 ASP A CA 1
ATOM 2284 C C . ASP A 1 284 ? -24.970 0.386 22.957 1.00 56.44 284 ASP A C 1
ATOM 2286 O O . ASP A 1 284 ? -24.592 1.107 23.888 1.00 56.44 284 ASP A O 1
ATOM 2290 N N . GLU A 1 285 ? -25.424 0.934 21.818 1.00 53.25 285 GLU A N 1
ATOM 2291 C CA . GLU A 1 285 ? -25.520 2.398 21.646 1.00 53.25 285 GLU A CA 1
ATOM 2292 C C . GLU A 1 285 ? -26.460 3.089 22.661 1.00 53.25 285 GLU A C 1
ATOM 2294 O O . GLU A 1 285 ? -26.406 4.308 22.844 1.00 53.25 285 GLU A O 1
ATOM 2299 N N . TYR A 1 286 ? -27.289 2.313 23.365 1.00 53.69 286 TYR A N 1
ATOM 2300 C CA . TYR A 1 286 ? -28.180 2.752 24.439 1.00 53.69 286 TYR A CA 1
ATOM 2301 C C . TYR A 1 286 ? -27.619 2.420 25.833 1.00 53.69 286 TYR A C 1
ATOM 2303 O O . TYR A 1 286 ? -28.308 2.554 26.844 1.00 53.69 286 TYR A O 1
ATOM 2311 N N . GLY A 1 287 ? -26.358 2.000 25.918 1.00 57.66 287 GLY A N 1
ATOM 2312 C CA . GLY A 1 287 ? -25.677 1.672 27.161 1.00 57.66 287 GLY A CA 1
ATOM 2313 C C . GLY A 1 287 ? -26.098 0.346 27.794 1.00 57.66 287 GLY A C 1
ATOM 2314 O O . GLY A 1 287 ? -25.591 0.036 28.866 1.00 57.66 287 GLY A O 1
ATOM 2315 N N . ASN A 1 288 ? -26.986 -0.448 27.196 1.00 58.09 288 ASN A N 1
ATOM 2316 C CA . ASN A 1 288 ? -27.399 -1.723 27.786 1.00 58.09 288 ASN A CA 1
ATOM 2317 C C . ASN A 1 288 ? -26.235 -2.697 27.764 1.00 58.09 288 ASN A C 1
ATOM 2319 O O . ASN A 1 288 ? -25.594 -2.840 26.726 1.00 58.09 288 ASN A O 1
ATOM 2323 N N . GLU A 1 289 ? -26.010 -3.426 28.861 1.00 63.75 289 GLU A N 1
ATOM 2324 C CA . GLU A 1 289 ? -25.149 -4.599 28.768 1.00 63.75 289 GLU A CA 1
ATOM 2325 C C . GLU A 1 289 ? -25.762 -5.529 27.716 1.00 63.75 289 GLU A C 1
ATOM 2327 O O . GLU A 1 289 ? -26.986 -5.666 27.635 1.00 63.75 289 GLU A O 1
ATOM 2332 N N . TYR A 1 290 ? -24.933 -6.147 26.887 1.00 60.69 290 TYR A N 1
ATOM 2333 C CA . TYR A 1 290 ? -25.380 -7.168 25.952 1.00 60.69 290 TYR A CA 1
ATOM 2334 C C . TYR A 1 290 ? -24.375 -8.307 25.890 1.00 60.69 290 TYR A C 1
ATOM 2336 O O . TYR A 1 290 ? -23.187 -8.146 26.175 1.00 60.69 290 TYR A O 1
ATOM 2344 N N . THR A 1 291 ? -24.882 -9.487 25.551 1.00 53.12 291 THR A N 1
ATOM 2345 C CA . THR A 1 291 ? -24.042 -10.587 25.099 1.00 53.12 291 THR A CA 1
ATOM 2346 C C . THR A 1 291 ? -24.122 -10.658 23.598 1.00 53.12 291 THR A C 1
ATOM 2348 O O . THR A 1 291 ? -25.181 -10.481 23.002 1.00 53.12 291 THR A O 1
ATOM 2351 N N . ILE A 1 292 ? -22.974 -10.968 23.044 1.00 55.22 292 ILE A N 1
ATOM 2352 C CA . ILE A 1 292 ? -22.728 -11.205 21.645 1.00 55.22 292 ILE A CA 1
ATOM 2353 C C . ILE A 1 292 ? -23.484 -12.466 21.192 1.00 55.22 292 ILE A C 1
ATOM 2355 O O . ILE A 1 292 ? -23.411 -13.512 21.835 1.00 55.22 292 ILE A O 1
ATOM 2359 N N . ASP A 1 293 ? -24.256 -12.361 20.119 1.00 47.50 293 ASP A N 1
ATOM 2360 C CA . ASP A 1 293 ? -25.104 -13.409 19.573 1.00 47.50 293 ASP A CA 1
ATOM 2361 C C . ASP A 1 293 ? -24.300 -14.281 18.597 1.00 47.50 293 ASP A C 1
ATOM 2363 O O . ASP A 1 293 ? -23.857 -13.863 17.528 1.00 47.50 293 ASP A O 1
ATOM 2367 N N . SER A 1 294 ? -24.078 -15.527 19.012 1.00 44.91 294 SER A N 1
ATOM 2368 C CA . SER A 1 294 ? -23.391 -16.541 18.219 1.00 44.91 294 SER A CA 1
ATOM 2369 C C . SER A 1 294 ? -24.210 -16.926 16.981 1.00 44.91 294 SER A C 1
ATOM 2371 O O . SER A 1 294 ? -25.300 -17.487 17.103 1.00 44.91 294 SER A O 1
ATOM 2373 N N . MET A 1 295 ? -23.664 -16.696 15.778 1.00 43.88 295 MET A N 1
ATOM 2374 C CA . MET A 1 295 ? -24.205 -17.273 14.535 1.00 43.88 295 MET A CA 1
ATOM 2375 C C . MET A 1 295 ? -24.019 -18.797 14.448 1.00 43.88 295 MET A C 1
ATOM 2377 O O . MET A 1 295 ? -24.578 -19.421 13.540 1.00 43.88 295 MET A O 1
ATOM 2381 N N . GLU A 1 296 ? -23.258 -19.420 15.355 1.00 42.91 296 GLU A N 1
ATOM 2382 C CA . GLU A 1 296 ? -23.183 -20.874 15.385 1.00 42.91 296 GLU A CA 1
ATOM 2383 C C . GLU A 1 296 ? -24.472 -21.465 15.960 1.00 42.91 296 GLU A C 1
ATOM 2385 O O . GLU A 1 296 ? -24.926 -21.168 17.065 1.00 42.91 296 GLU A O 1
ATOM 2390 N N . ILE A 1 297 ? -25.075 -22.320 15.137 1.00 46.34 297 ILE A N 1
ATOM 2391 C CA . ILE A 1 297 ? -26.298 -23.074 15.379 1.00 46.34 297 ILE A CA 1
ATOM 2392 C C . ILE A 1 297 ? -26.217 -23.755 16.754 1.00 46.34 297 ILE A C 1
ATOM 2394 O O . ILE A 1 297 ? -25.569 -24.784 16.886 1.00 46.34 297 ILE A O 1
ATOM 2398 N N . ALA A 1 298 ? -26.918 -23.192 17.744 1.00 51.03 298 ALA A N 1
ATOM 2399 C CA . ALA A 1 298 ? -27.280 -23.811 19.023 1.00 51.03 298 ALA A CA 1
ATOM 2400 C C . ALA A 1 298 ? -26.136 -24.565 19.739 1.00 51.03 298 ALA A C 1
ATOM 2402 O O . ALA A 1 298 ? -25.969 -25.769 19.558 1.00 51.03 298 ALA A O 1
ATOM 2403 N N . GLY A 1 299 ? -25.390 -23.873 20.606 1.00 55.06 299 GLY A N 1
ATOM 2404 C CA . GLY A 1 299 ? -24.213 -24.456 21.259 1.00 55.06 299 GLY A CA 1
ATOM 2405 C C . GLY A 1 299 ? -24.264 -24.565 22.777 1.00 55.06 299 GLY A C 1
ATOM 2406 O O . GLY A 1 299 ? -24.453 -25.653 23.324 1.00 55.06 299 GLY A O 1
ATOM 2407 N N . ASN A 1 300 ? -24.009 -23.462 23.482 1.00 61.59 300 ASN A N 1
ATOM 2408 C CA . ASN A 1 300 ? -23.660 -23.536 24.897 1.00 61.59 300 ASN A CA 1
ATOM 2409 C C . ASN A 1 300 ? -24.221 -22.349 25.689 1.00 61.59 300 ASN A C 1
ATOM 2411 O O . ASN A 1 300 ? -24.049 -21.191 25.331 1.00 61.59 300 ASN A O 1
ATOM 2415 N N . GLU A 1 301 ? -24.858 -22.635 26.825 1.00 62.03 301 GLU A N 1
ATOM 2416 C CA . GLU A 1 301 ? -25.376 -21.629 27.766 1.00 62.03 301 GLU A CA 1
ATOM 2417 C C . GLU A 1 301 ? -24.301 -20.620 28.197 1.00 62.03 301 GLU A C 1
ATOM 2419 O O . GLU A 1 301 ? -24.604 -19.456 28.438 1.00 62.03 301 GLU A O 1
ATOM 2424 N N . LYS A 1 302 ? -23.035 -21.052 28.234 1.00 63.84 302 LYS A N 1
ATOM 2425 C CA . LYS A 1 302 ? -21.878 -20.223 28.601 1.00 63.84 302 LYS A CA 1
ATOM 2426 C C . LYS A 1 302 ? -21.539 -19.124 27.592 1.00 63.84 302 LYS A C 1
ATOM 2428 O O . LYS A 1 302 ? -20.829 -18.193 27.972 1.00 63.84 302 LYS A O 1
ATOM 2433 N N . ASP A 1 303 ? -22.032 -19.236 26.363 1.00 59.81 303 ASP A N 1
ATOM 2434 C CA . ASP A 1 303 ? -21.782 -18.257 25.302 1.00 59.81 303 ASP A CA 1
ATOM 2435 C C . ASP A 1 303 ? -22.693 -17.033 25.482 1.00 59.81 303 ASP A C 1
ATOM 2437 O O . ASP A 1 303 ? -22.291 -15.905 25.222 1.00 59.81 303 ASP A O 1
ATOM 2441 N N . TY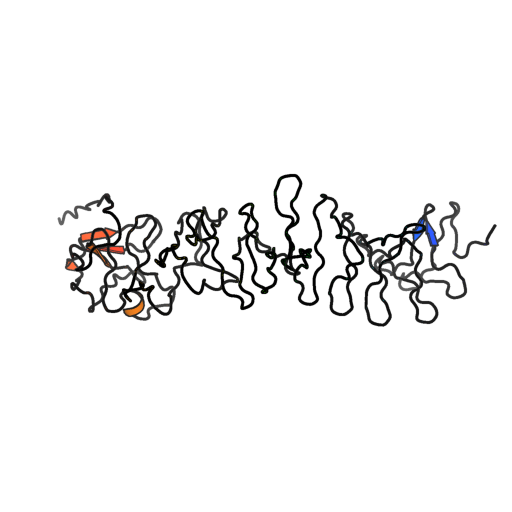R A 1 304 ? -23.901 -17.253 26.012 1.00 60.59 304 TYR A N 1
ATOM 2442 C CA . TYR A 1 304 ? -24.898 -16.208 26.265 1.00 60.59 304 TYR A CA 1
ATOM 2443 C C . TYR A 1 304 ? -24.932 -15.755 27.731 1.00 60.59 304 TYR A C 1
ATOM 2445 O O . TYR A 1 304 ? -25.298 -14.624 28.025 1.00 60.59 304 TYR A O 1
ATOM 2453 N N . PHE A 1 305 ? -24.576 -16.633 28.670 1.00 64.94 305 PHE A N 1
ATOM 2454 C CA . PHE A 1 305 ? -24.591 -16.362 30.109 1.00 64.94 305 PHE A CA 1
ATOM 2455 C C . PHE A 1 305 ? -23.360 -16.971 30.769 1.00 64.94 305 PHE A C 1
ATOM 2457 O O . PHE A 1 305 ? -23.424 -18.012 31.440 1.00 64.94 305 PHE A O 1
ATOM 2464 N N . PRO A 1 306 ? -22.193 -16.353 30.598 1.00 56.22 306 PRO A N 1
ATOM 2465 C CA . PRO A 1 306 ? -21.000 -16.865 31.245 1.00 56.22 306 PRO A CA 1
ATOM 2466 C C . PRO A 1 306 ? -21.149 -16.908 32.743 1.00 56.22 306 PRO A C 1
ATOM 2468 O O . PRO A 1 306 ? -21.528 -15.928 33.373 1.00 56.22 306 PRO A O 1
ATOM 2471 N N . GLN A 1 307 ? -20.829 -18.059 33.325 1.00 60.12 307 GLN A N 1
ATOM 2472 C CA . GLN A 1 307 ? -20.918 -18.257 34.771 1.00 60.12 307 GLN A CA 1
ATOM 2473 C C . GLN A 1 307 ? -22.311 -17.903 35.352 1.00 60.12 307 GLN A C 1
ATOM 2475 O O . GLN A 1 307 ? -22.407 -17.573 36.532 1.00 60.12 307 GLN A O 1
ATOM 2480 N N . GLY A 1 308 ? -23.380 -17.957 34.541 1.00 60.34 308 GLY A N 1
ATOM 2481 C CA . GLY A 1 308 ? -24.745 -17.638 34.976 1.00 60.34 308 GLY A CA 1
ATOM 2482 C C . GLY A 1 308 ? -25.034 -16.143 35.160 1.00 60.34 308 GLY A C 1
ATOM 2483 O O . GLY A 1 308 ? -25.983 -15.772 35.854 1.00 60.34 308 GLY A O 1
ATOM 2484 N N . TYR A 1 309 ? -24.221 -15.258 34.585 1.00 65.69 309 TYR A N 1
ATOM 2485 C CA . TYR A 1 309 ? -24.437 -13.820 34.708 1.00 65.69 309 TYR A CA 1
ATOM 2486 C C . TYR A 1 309 ? -25.442 -13.298 33.672 1.00 65.69 309 TYR A C 1
ATOM 2488 O O . TYR A 1 309 ? -25.253 -13.526 32.478 1.00 65.69 309 TYR A O 1
ATOM 2496 N N . PRO A 1 310 ? -26.482 -12.563 34.105 1.00 65.88 310 PRO A N 1
ATOM 2497 C CA . PRO A 1 310 ? -27.465 -11.994 33.198 1.00 65.88 310 PRO A CA 1
ATOM 2498 C C . PRO A 1 310 ? -26.938 -10.767 32.455 1.00 65.88 310 PRO A C 1
ATOM 2500 O O . PRO A 1 310 ? -26.213 -9.949 33.019 1.00 65.88 310 PRO A O 1
ATOM 2503 N N . ILE A 1 311 ? -27.436 -10.587 31.235 1.00 70.88 311 ILE A N 1
ATOM 2504 C CA . ILE A 1 311 ? -27.459 -9.306 30.531 1.00 70.88 311 ILE A CA 1
ATOM 2505 C C . ILE A 1 311 ? -28.349 -8.335 31.318 1.00 70.88 311 ILE A C 1
ATOM 2507 O O . ILE A 1 311 ? -29.428 -8.740 31.762 1.00 70.88 311 ILE A O 1
ATOM 2511 N N . THR A 1 312 ? -27.949 -7.071 31.499 1.00 70.44 312 THR A N 1
ATOM 2512 C CA . THR A 1 312 ? -28.758 -6.109 32.263 1.00 70.44 312 THR A CA 1
ATOM 2513 C C . THR A 1 312 ? -28.976 -4.752 31.597 1.00 70.44 312 THR A C 1
ATOM 2515 O O . THR A 1 312 ? -28.117 -4.210 30.909 1.00 70.44 312 THR A O 1
ATOM 2518 N N . ASN A 1 313 ? -30.147 -4.173 31.869 1.00 67.75 313 ASN A N 1
ATOM 2519 C CA . ASN A 1 313 ? -30.491 -2.777 31.596 1.00 67.75 313 ASN A CA 1
ATOM 2520 C C . ASN A 1 313 ? -31.191 -2.200 32.830 1.00 67.75 313 ASN A C 1
ATOM 2522 O O . ASN A 1 313 ? -32.170 -2.778 33.301 1.00 67.75 313 ASN A O 1
ATOM 2526 N N . ASP A 1 314 ? -30.703 -1.093 33.397 1.00 68.31 314 ASP A N 1
ATOM 2527 C CA . ASP A 1 314 ? -31.245 -0.524 34.642 1.00 68.31 314 ASP A CA 1
ATOM 2528 C C . ASP A 1 314 ? -31.347 -1.562 35.784 1.00 68.31 314 ASP A C 1
ATOM 2530 O O . ASP A 1 314 ? -32.277 -1.558 36.604 1.00 68.31 314 ASP A O 1
ATOM 2534 N N . ASN A 1 315 ? -30.392 -2.494 35.829 1.00 74.94 315 ASN A N 1
ATOM 2535 C CA . ASN A 1 315 ? -30.364 -3.676 36.697 1.00 74.94 315 ASN A CA 1
ATOM 2536 C C . ASN A 1 315 ? -31.483 -4.692 36.421 1.00 74.94 315 ASN A C 1
ATOM 2538 O O . ASN A 1 315 ? -31.594 -5.650 37.170 1.00 74.94 315 ASN A O 1
ATOM 2542 N N . TRP A 1 316 ? -32.359 -4.510 35.438 1.00 77.31 316 TRP A N 1
ATOM 2543 C CA . TRP A 1 316 ? -33.301 -5.549 35.025 1.00 77.31 316 TRP A CA 1
ATOM 2544 C C . TRP A 1 316 ? -32.581 -6.582 34.175 1.00 77.31 316 TRP A C 1
ATOM 2546 O O . TRP A 1 316 ? -31.819 -6.215 33.284 1.00 77.31 316 TRP A O 1
ATOM 2556 N N . VAL A 1 317 ? -32.836 -7.858 34.444 1.00 82.25 317 VAL A N 1
ATOM 2557 C CA . VAL A 1 317 ? -32.299 -8.944 33.630 1.00 82.25 317 VAL A CA 1
ATOM 2558 C C . VAL A 1 317 ? -32.995 -8.944 32.271 1.00 82.25 317 VAL A C 1
ATOM 2560 O O . VAL A 1 317 ? -34.229 -8.928 32.197 1.00 82.25 317 VAL A O 1
ATOM 2563 N N . ILE A 1 318 ? -32.187 -8.978 31.217 1.00 81.00 318 ILE A N 1
ATOM 2564 C CA . ILE A 1 318 ? -32.599 -9.219 29.841 1.00 81.00 318 ILE A CA 1
ATOM 2565 C C . ILE A 1 318 ? -32.306 -10.687 29.526 1.00 81.00 318 ILE A C 1
ATOM 2567 O O . ILE A 1 318 ? -31.224 -11.188 29.833 1.00 81.00 318 ILE A O 1
ATOM 2571 N N . VAL A 1 319 ? -33.266 -11.373 28.910 1.00 81.62 319 VAL A N 1
ATOM 2572 C CA . VAL A 1 319 ? -33.050 -12.709 28.342 1.00 81.62 319 VAL A CA 1
ATOM 2573 C C . VAL A 1 319 ? -33.152 -12.633 26.817 1.00 81.62 319 VAL A C 1
ATOM 2575 O O . VAL A 1 319 ? -34.107 -12.030 26.313 1.00 81.62 319 VAL A O 1
ATOM 2578 N N . PRO A 1 320 ? -32.176 -13.179 26.072 1.00 76.88 320 PRO A N 1
ATOM 2579 C CA . PRO A 1 320 ? -32.177 -13.085 24.627 1.00 76.88 320 PRO A CA 1
ATOM 2580 C C . PRO A 1 320 ? -33.162 -14.078 24.008 1.00 76.88 320 PRO A C 1
ATOM 2582 O O . PRO A 1 320 ? -33.456 -15.139 24.567 1.00 76.88 320 PRO A O 1
ATOM 2585 N N . GLU A 1 321 ? -33.643 -13.752 22.813 1.00 76.94 321 GLU A N 1
ATOM 2586 C CA . GLU A 1 321 ? -34.212 -14.748 21.908 1.00 76.94 321 GLU A CA 1
ATOM 2587 C C . GLU A 1 321 ? -33.101 -15.344 21.044 1.00 76.94 321 GLU A C 1
ATOM 2589 O O . GLU A 1 321 ? -32.300 -14.610 20.458 1.00 76.94 321 GLU A O 1
ATOM 2594 N N . VAL A 1 322 ? -33.048 -16.675 20.992 1.00 72.44 322 VAL A N 1
ATOM 2595 C CA . VAL A 1 322 ? -32.075 -17.449 20.217 1.00 72.44 322 VAL A CA 1
ATOM 2596 C C . VAL A 1 322 ? -32.853 -18.422 19.338 1.00 72.44 322 VAL A C 1
ATOM 2598 O O . VAL A 1 322 ? -33.554 -19.304 19.841 1.00 72.44 322 VAL A O 1
ATOM 2601 N N . ASN A 1 323 ? -32.747 -18.267 18.015 1.00 70.56 323 ASN A N 1
ATOM 2602 C CA . ASN A 1 323 ? -33.446 -19.101 17.027 1.00 70.56 323 ASN A CA 1
ATOM 2603 C C . ASN A 1 323 ? -34.975 -19.161 17.247 1.00 70.56 323 ASN A C 1
ATOM 2605 O O . ASN A 1 323 ? -35.576 -20.240 17.209 1.00 70.56 323 ASN A O 1
ATOM 2609 N N . GLY A 1 324 ? -35.604 -18.014 17.521 1.00 77.00 324 GLY A N 1
ATOM 2610 C CA . GLY A 1 324 ? -37.053 -17.916 17.733 1.00 77.00 324 GLY A CA 1
ATOM 2611 C C . GLY A 1 324 ? -37.557 -18.491 19.062 1.00 77.00 324 GLY A C 1
ATOM 2612 O O . GLY A 1 324 ? -38.757 -18.734 19.211 1.00 77.00 324 GLY A O 1
ATOM 2613 N N . LYS A 1 325 ? -36.665 -18.769 20.023 1.00 81.69 325 LYS A N 1
ATOM 2614 C CA . LYS A 1 325 ? -37.022 -19.229 21.372 1.00 81.69 325 LYS A CA 1
ATOM 2615 C C . LYS A 1 325 ? -36.365 -18.362 22.432 1.00 81.69 325 LYS A C 1
ATOM 2617 O O . LYS A 1 325 ? -35.191 -18.023 22.330 1.00 81.69 325 LYS A O 1
ATOM 2622 N N . ILE A 1 326 ? -37.121 -18.065 23.483 1.00 83.94 326 ILE A N 1
ATOM 2623 C CA . ILE A 1 326 ? -36.603 -17.354 24.650 1.00 83.94 326 ILE A CA 1
ATOM 2624 C C . ILE A 1 326 ? -35.570 -18.240 25.338 1.00 83.94 326 ILE A C 1
ATOM 2626 O O . ILE A 1 326 ? -35.874 -19.373 25.722 1.00 83.94 326 ILE A O 1
ATOM 2630 N N . PHE A 1 327 ? -34.356 -17.728 25.498 1.00 83.50 327 PHE A N 1
ATOM 2631 C CA . PHE A 1 327 ? -33.283 -18.451 26.155 1.00 83.50 327 PHE A CA 1
ATOM 2632 C C . PHE A 1 327 ? -33.182 -18.022 27.621 1.00 83.50 327 PHE A C 1
ATOM 2634 O O . PHE A 1 327 ? -32.604 -16.990 27.955 1.00 83.50 327 PHE A O 1
ATOM 2641 N N . ILE A 1 328 ? -33.775 -18.820 28.511 1.00 84.81 328 ILE A N 1
ATOM 2642 C CA . ILE A 1 328 ? -33.706 -18.618 29.961 1.00 84.81 328 ILE A CA 1
ATOM 2643 C C . ILE A 1 328 ? -32.699 -19.611 30.528 1.00 84.81 328 ILE A C 1
ATOM 2645 O O . ILE A 1 328 ? -32.953 -20.813 30.552 1.00 84.81 328 ILE A O 1
ATOM 2649 N N . SER A 1 329 ? -31.558 -19.103 30.982 1.00 78.81 329 SER A N 1
ATOM 2650 C CA . SER A 1 329 ? -30.533 -19.927 31.615 1.00 78.81 329 SER A CA 1
ATOM 2651 C C . SER A 1 329 ? -30.965 -20.372 33.015 1.00 78.81 329 SER A C 1
ATOM 2653 O O . SER A 1 329 ? -31.421 -19.572 33.837 1.00 78.81 329 SER A O 1
ATOM 2655 N N . ASP A 1 330 ? -30.791 -21.664 33.303 1.00 79.06 330 ASP A N 1
ATOM 2656 C CA . ASP A 1 330 ? -31.039 -22.238 34.630 1.00 79.06 330 ASP A CA 1
ATOM 2657 C C . ASP A 1 330 ? -29.978 -21.814 35.653 1.00 79.06 330 ASP A C 1
ATOM 2659 O O . ASP A 1 330 ? -30.203 -21.922 36.864 1.00 79.06 330 ASP A O 1
ATOM 2663 N N . GLN A 1 331 ? -28.837 -21.327 35.163 1.00 74.25 331 GLN A N 1
ATOM 2664 C CA . GLN A 1 331 ? -27.710 -20.841 35.953 1.00 74.25 331 GLN A CA 1
ATOM 2665 C C . GLN A 1 331 ? -27.820 -19.355 36.321 1.00 74.25 331 GLN A C 1
ATOM 2667 O O . GLN A 1 331 ? -26.985 -18.876 37.087 1.00 74.25 331 GLN A O 1
ATOM 2672 N N . LEU A 1 332 ? -28.828 -18.628 35.819 1.00 75.19 332 LEU A N 1
ATOM 2673 C CA . LEU A 1 332 ? -28.991 -17.202 36.105 1.00 75.19 332 LEU A CA 1
ATOM 2674 C C . LEU A 1 332 ? -29.097 -16.913 37.604 1.00 75.19 332 LEU A C 1
ATOM 2676 O O . LEU A 1 332 ? -29.876 -17.536 38.331 1.00 75.19 332 LEU A O 1
ATOM 2680 N N . LEU A 1 333 ? -28.352 -15.902 38.054 1.00 71.75 333 LEU A N 1
ATOM 2681 C CA . LEU A 1 333 ? -28.430 -15.367 39.411 1.00 71.75 333 LEU A CA 1
ATOM 2682 C C . LEU A 1 333 ? -28.778 -13.864 39.368 1.00 71.75 333 LEU A C 1
ATOM 2684 O O . LEU A 1 333 ? -27.914 -13.054 39.028 1.00 71.75 333 LEU A O 1
ATOM 2688 N N . PRO A 1 334 ? -30.016 -13.460 39.732 1.00 78.19 334 PRO A N 1
ATOM 2689 C CA . PRO A 1 334 ? -31.106 -14.290 40.254 1.00 78.19 334 PRO A CA 1
ATOM 2690 C C . PRO A 1 334 ? -31.769 -15.142 39.170 1.00 78.19 334 PRO A C 1
ATOM 2692 O O . PRO A 1 334 ? -31.774 -14.771 37.998 1.00 78.19 334 PRO A O 1
ATOM 2695 N N . LYS A 1 335 ? -32.380 -16.259 39.587 1.00 87.56 335 LYS A N 1
ATOM 2696 C CA . LYS A 1 335 ? -33.061 -17.167 38.665 1.00 87.56 335 LYS A CA 1
ATOM 2697 C C . LYS A 1 335 ? -34.208 -16.443 37.962 1.00 87.56 335 LYS A C 1
ATOM 2699 O O . LYS A 1 335 ? -35.067 -15.857 38.620 1.00 87.56 335 LYS A O 1
ATOM 2704 N N . VAL A 1 336 ? -34.219 -16.527 36.636 1.00 86.88 336 VAL A N 1
ATOM 2705 C CA . VAL A 1 336 ? -35.304 -16.049 35.779 1.00 86.88 336 VAL A CA 1
ATOM 2706 C C . VAL A 1 336 ? -36.162 -17.241 35.367 1.00 86.88 336 VAL A C 1
ATOM 2708 O O . VAL A 1 336 ? -35.665 -18.345 35.159 1.00 86.88 336 VAL A O 1
ATOM 2711 N N . GLN A 1 337 ? -37.465 -17.022 35.277 1.00 91.38 337 GLN A N 1
ATOM 2712 C CA . GLN A 1 337 ? -38.463 -17.942 34.749 1.00 91.38 337 GLN A CA 1
ATOM 2713 C C . GLN A 1 337 ? -39.285 -17.231 33.674 1.00 91.38 337 GLN A C 1
ATOM 2715 O O . GLN A 1 337 ? -39.302 -16.005 33.587 1.00 91.38 337 GLN A O 1
ATOM 2720 N N . GLU A 1 338 ? -40.011 -17.991 32.863 1.00 89.50 338 GLU A N 1
ATOM 2721 C CA . GLU A 1 338 ? -40.819 -17.431 31.775 1.00 89.50 338 GLU A CA 1
ATOM 2722 C C . GLU A 1 338 ? -41.891 -16.449 32.283 1.00 89.50 338 GLU A C 1
ATOM 2724 O O . GLU A 1 338 ? -42.140 -15.417 31.669 1.00 89.50 338 GLU A O 1
ATOM 2729 N N . ASN A 1 339 ? -42.447 -16.685 33.478 1.00 91.88 339 ASN A N 1
ATOM 2730 C CA . ASN A 1 339 ? -43.400 -15.774 34.125 1.00 91.88 339 ASN A CA 1
ATOM 2731 C C . ASN A 1 339 ? -42.778 -14.448 34.612 1.00 91.88 339 ASN A C 1
ATOM 2733 O O . ASN A 1 339 ? -43.511 -13.539 35.004 1.00 91.88 339 ASN A O 1
ATOM 2737 N N . ASN A 1 340 ? -41.446 -14.330 34.617 1.00 91.94 340 ASN A N 1
ATOM 2738 C CA . ASN A 1 340 ? -40.759 -13.089 34.951 1.00 91.94 340 ASN A CA 1
ATOM 2739 C C . ASN A 1 340 ? -40.698 -12.127 33.770 1.00 91.94 340 ASN A C 1
ATOM 2741 O O . ASN A 1 340 ? -40.368 -10.958 33.963 1.00 91.94 340 ASN A O 1
ATOM 2745 N N . ILE A 1 341 ? -40.985 -12.596 32.560 1.00 87.88 341 ILE A N 1
ATOM 2746 C CA . ILE A 1 341 ? -40.966 -11.778 31.356 1.00 87.88 341 ILE A CA 1
ATOM 2747 C C . ILE A 1 341 ? -42.133 -10.800 31.420 1.00 87.88 341 ILE A C 1
ATOM 2749 O O . ILE A 1 341 ? -43.296 -11.197 31.457 1.00 87.88 341 ILE A O 1
ATOM 2753 N N . ILE A 1 342 ? -41.815 -9.507 31.446 1.00 88.19 342 ILE A N 1
ATOM 2754 C CA . ILE A 1 342 ? -42.824 -8.444 31.540 1.00 88.19 342 ILE A CA 1
ATOM 2755 C C . ILE A 1 342 ? -43.016 -7.704 30.227 1.00 88.19 342 ILE A C 1
ATOM 2757 O O . ILE A 1 342 ? -44.066 -7.093 30.031 1.00 88.19 342 ILE A O 1
ATOM 2761 N N . ASN A 1 343 ? -42.020 -7.722 29.338 1.00 80.31 343 ASN A N 1
ATOM 2762 C CA . ASN A 1 343 ? -42.165 -7.122 28.023 1.00 80.31 343 ASN A CA 1
ATOM 2763 C C . ASN A 1 343 ? -41.143 -7.653 27.016 1.00 80.31 343 ASN A C 1
ATOM 2765 O O . ASN A 1 343 ? -40.086 -8.166 27.388 1.00 80.31 343 ASN A O 1
ATOM 2769 N N . LYS A 1 344 ? -41.450 -7.450 25.736 1.00 77.81 344 LYS A N 1
ATOM 2770 C CA . LYS A 1 344 ? -40.479 -7.554 24.653 1.00 77.81 344 LYS A CA 1
ATOM 2771 C C . LYS A 1 344 ? -39.633 -6.289 24.627 1.00 77.81 344 LYS A C 1
ATOM 2773 O O . LYS A 1 344 ? -40.151 -5.173 24.584 1.00 77.81 344 LYS A O 1
ATOM 2778 N N . LEU A 1 345 ? -38.327 -6.477 24.656 1.00 66.12 345 LEU A N 1
ATOM 2779 C CA . LEU A 1 345 ? -37.357 -5.461 24.317 1.00 66.12 345 LEU A CA 1
ATOM 2780 C C . LEU A 1 345 ? -37.192 -5.493 22.796 1.00 66.12 345 LEU A C 1
ATOM 2782 O O . LEU A 1 345 ? -36.449 -6.298 22.234 1.00 66.12 345 LEU A O 1
ATOM 2786 N N . HIS A 1 346 ? -37.930 -4.619 22.123 1.00 58.72 346 HIS A N 1
ATOM 2787 C CA . HIS A 1 346 ? -37.715 -4.394 20.705 1.00 58.72 346 HIS A CA 1
ATOM 2788 C C . HIS A 1 346 ? -36.436 -3.583 20.530 1.00 58.72 346 HIS A C 1
ATOM 2790 O O . HIS A 1 346 ? -36.412 -2.382 20.793 1.00 58.72 346 HIS A O 1
ATOM 2796 N N . ARG A 1 347 ? -35.374 -4.264 20.101 1.00 55.50 347 ARG A N 1
ATOM 2797 C CA . ARG A 1 347 ? -34.208 -3.614 19.509 1.00 55.50 347 ARG A CA 1
ATOM 2798 C C . ARG A 1 347 ? -34.559 -3.348 18.052 1.00 55.50 347 ARG A C 1
ATOM 2800 O O . ARG A 1 347 ? -35.031 -4.265 17.385 1.00 55.50 347 ARG A O 1
ATOM 2807 N N . GLU A 1 348 ? -34.349 -2.129 17.563 1.00 45.38 348 GLU A N 1
ATOM 2808 C CA . GLU A 1 348 ? -34.723 -1.738 16.190 1.00 45.38 348 GLU A CA 1
ATOM 2809 C C . GLU A 1 348 ? -34.140 -2.677 15.111 1.00 45.38 348 GLU A C 1
ATOM 2811 O O . GLU A 1 348 ? -34.708 -2.792 14.029 1.00 45.38 348 GLU A O 1
ATOM 2816 N N . PHE A 1 349 ? -33.071 -3.415 15.431 1.00 48.88 349 PHE A N 1
ATOM 2817 C CA . PHE A 1 349 ? -32.276 -4.191 14.474 1.00 48.88 349 PHE A CA 1
ATOM 2818 C C . PHE A 1 349 ? -32.300 -5.707 14.679 1.00 48.88 349 PHE A C 1
ATOM 2820 O O . PHE A 1 349 ? -31.785 -6.451 13.842 1.00 48.88 349 PHE A O 1
ATOM 2827 N N . LYS A 1 350 ? -32.907 -6.192 15.766 1.00 52.84 350 LYS A N 1
ATOM 2828 C CA . LYS A 1 350 ? -33.056 -7.630 16.007 1.00 52.84 350 LYS A CA 1
ATOM 2829 C C . LYS A 1 350 ? -34.468 -8.026 15.573 1.00 52.84 350 LYS A C 1
ATOM 2831 O O . LYS A 1 350 ? -35.447 -7.604 16.182 1.00 52.84 350 LYS A O 1
ATOM 2836 N N . ASN A 1 351 ? -34.573 -8.824 14.503 1.00 54.25 351 ASN A N 1
ATOM 2837 C CA . ASN A 1 351 ? -35.853 -9.443 14.115 1.00 54.25 351 ASN A CA 1
ATOM 2838 C C . ASN A 1 351 ? -36.431 -10.283 15.266 1.00 54.25 351 ASN A C 1
ATOM 2840 O O . ASN A 1 351 ? -37.648 -10.393 15.398 1.00 54.25 351 ASN A O 1
ATOM 2844 N N . ASP A 1 352 ? -35.543 -10.814 16.105 1.00 60.91 352 ASP A N 1
ATOM 2845 C CA . ASP A 1 352 ? -35.881 -11.568 17.299 1.00 60.91 352 ASP A CA 1
ATOM 2846 C C . ASP A 1 352 ? -35.875 -10.608 18.505 1.00 60.91 352 ASP A C 1
ATOM 2848 O O . ASP A 1 352 ? -34.828 -10.041 18.832 1.00 60.91 352 ASP A O 1
ATOM 2852 N N . PRO A 1 353 ? -37.020 -10.352 19.158 1.00 68.69 353 PRO A N 1
ATOM 2853 C CA . PRO A 1 353 ? -37.068 -9.470 20.318 1.00 68.69 353 PRO A CA 1
ATOM 2854 C C . PRO A 1 353 ? -36.311 -10.103 21.489 1.00 68.69 353 PRO A C 1
ATOM 2856 O O . PRO A 1 353 ? -36.530 -11.265 21.807 1.00 68.69 353 PRO A O 1
ATOM 2859 N N . ASP A 1 354 ? -35.485 -9.332 22.194 1.00 75.81 354 ASP A N 1
ATOM 2860 C CA . ASP A 1 354 ? -35.069 -9.757 23.531 1.00 75.81 354 ASP A CA 1
ATOM 2861 C C . ASP A 1 354 ? -36.233 -9.544 24.507 1.00 75.81 354 ASP A C 1
ATOM 2863 O O . ASP A 1 354 ? -37.246 -8.920 24.180 1.00 75.81 354 ASP A O 1
ATOM 2867 N N . TYR A 1 355 ? -36.107 -10.039 25.732 1.00 81.62 355 TYR A N 1
ATOM 2868 C CA . TYR A 1 355 ? -37.169 -9.943 26.723 1.00 81.62 355 TYR A CA 1
ATOM 2869 C C . TYR A 1 355 ? -36.652 -9.286 27.991 1.00 81.62 355 TYR A C 1
ATOM 2871 O O . TYR A 1 355 ? -35.666 -9.720 28.586 1.00 81.62 355 TYR A O 1
ATOM 2879 N N . VAL A 1 356 ? -37.350 -8.235 28.418 1.00 82.38 356 VAL A N 1
ATOM 2880 C CA . VAL A 1 356 ? -37.111 -7.603 29.712 1.00 82.38 356 VAL A CA 1
ATOM 2881 C C . VAL A 1 356 ? -37.903 -8.357 30.772 1.00 82.38 356 VAL A C 1
ATOM 2883 O O . VAL A 1 356 ? -39.080 -8.694 30.589 1.00 82.38 356 VAL A O 1
ATOM 2886 N N . THR A 1 357 ? -37.254 -8.603 31.902 1.00 85.88 357 THR A N 1
ATOM 2887 C CA . THR A 1 357 ? -37.854 -9.314 33.029 1.00 85.88 357 THR A CA 1
ATOM 2888 C C . THR A 1 357 ? -38.120 -8.372 34.199 1.00 85.88 357 THR A C 1
ATOM 2890 O O . THR A 1 357 ? -37.532 -7.296 34.302 1.00 85.88 357 THR A O 1
ATOM 2893 N N . ASN A 1 358 ? -38.982 -8.789 35.127 1.00 87.50 358 ASN A N 1
ATOM 2894 C CA . ASN A 1 358 ? -39.114 -8.156 36.440 1.00 87.50 358 ASN A CA 1
ATOM 2895 C C . ASN A 1 358 ? -38.058 -8.634 37.456 1.00 87.50 358 ASN A C 1
ATOM 2897 O O . ASN A 1 358 ? -38.186 -8.361 38.652 1.00 87.50 358 ASN A O 1
ATOM 2901 N N . VAL A 1 359 ? -37.024 -9.348 37.011 1.00 85.56 359 VAL A N 1
ATOM 2902 C CA . VAL A 1 359 ? -35.940 -9.803 37.878 1.00 85.56 359 VAL A CA 1
ATOM 2903 C C . VAL A 1 359 ? -34.853 -8.741 37.876 1.00 85.56 359 VAL A C 1
ATOM 2905 O O . VAL A 1 359 ? -34.354 -8.333 36.828 1.00 85.56 359 VAL A O 1
ATOM 2908 N N . LYS A 1 360 ? -34.495 -8.267 39.070 1.00 82.06 360 LYS A N 1
ATOM 2909 C CA . LYS A 1 360 ? -33.367 -7.359 39.250 1.00 82.06 360 LYS A CA 1
ATOM 2910 C C . LYS A 1 360 ? -32.085 -8.161 39.410 1.00 82.06 360 LYS A C 1
ATOM 2912 O O . LYS A 1 360 ? -31.978 -8.947 40.344 1.00 82.06 360 LYS A O 1
ATOM 2917 N N . SER A 1 361 ? -31.120 -7.935 38.530 1.00 77.44 361 SER A N 1
ATOM 2918 C CA . SER A 1 361 ? -29.756 -8.414 38.683 1.00 77.44 361 SER A CA 1
ATOM 2919 C C . SER A 1 361 ? -29.198 -8.008 40.043 1.00 77.44 361 SER A C 1
ATOM 2921 O O . SER A 1 361 ? -29.448 -6.910 40.546 1.00 77.44 361 SER A O 1
ATOM 2923 N N . THR A 1 362 ? -28.431 -8.913 40.644 1.00 74.06 362 THR A N 1
ATOM 2924 C CA . THR A 1 362 ? -27.664 -8.632 41.863 1.00 74.06 362 THR A CA 1
ATOM 2925 C C . THR A 1 362 ? -26.479 -7.709 41.584 1.00 74.06 362 THR A C 1
ATOM 2927 O O . THR A 1 362 ? -25.920 -7.130 42.515 1.00 74.06 362 THR A O 1
ATOM 2930 N N . ARG A 1 363 ? -26.111 -7.537 40.309 1.00 64.31 363 ARG A N 1
ATOM 2931 C CA . ARG A 1 363 ? -25.129 -6.557 39.855 1.00 64.31 363 ARG A CA 1
ATOM 2932 C C . ARG A 1 363 ? -25.810 -5.258 39.452 1.00 64.31 363 ARG A C 1
ATOM 2934 O O . ARG A 1 363 ? -26.891 -5.252 38.867 1.00 64.31 363 ARG A O 1
ATOM 2941 N N . GLN A 1 364 ? -25.136 -4.155 39.756 1.00 65.56 364 GLN A N 1
ATOM 2942 C CA . GLN A 1 364 ? -25.497 -2.872 39.180 1.00 65.56 364 GLN A CA 1
ATOM 2943 C C . GLN A 1 364 ? -25.088 -2.860 37.707 1.00 65.56 364 GLN A C 1
ATOM 2945 O O . GLN A 1 364 ? -23.952 -3.203 37.380 1.00 65.56 364 GLN A O 1
ATOM 2950 N N . SER A 1 365 ? -26.024 -2.475 36.846 1.00 62.00 365 SER A N 1
ATOM 2951 C CA . SER A 1 365 ? -25.769 -2.129 35.458 1.00 62.00 365 SER A CA 1
ATOM 2952 C C . SER A 1 365 ? -24.695 -1.054 35.415 1.00 62.00 365 SER A C 1
ATOM 2954 O O . SER A 1 365 ? -24.682 -0.119 36.222 1.00 62.00 365 SER A O 1
ATOM 2956 N N . ARG A 1 366 ? -23.787 -1.203 34.460 1.00 59.97 366 ARG A N 1
ATOM 2957 C CA . ARG A 1 366 ? -22.723 -0.231 34.205 1.00 59.97 366 ARG A CA 1
ATOM 2958 C C . ARG A 1 366 ? -23.218 0.952 33.384 1.00 59.97 366 ARG A C 1
ATOM 2960 O O . ARG A 1 366 ? -22.540 1.975 33.343 1.00 59.97 366 ARG A O 1
ATOM 2967 N N . ALA A 1 367 ? -24.386 0.822 32.757 1.00 56.69 367 ALA A N 1
ATOM 2968 C CA . ALA A 1 367 ? -25.048 1.931 32.100 1.00 56.69 367 ALA A CA 1
ATOM 2969 C C . ALA A 1 367 ? -25.548 2.939 33.129 1.00 56.69 367 ALA A C 1
ATOM 2971 O O . ALA A 1 367 ? -26.146 2.582 34.150 1.00 56.69 367 ALA A O 1
ATOM 2972 N N . THR A 1 368 ? -25.395 4.222 32.817 1.00 55.56 368 THR A N 1
ATOM 2973 C CA . THR A 1 368 ? -26.234 5.244 33.433 1.00 55.56 368 THR A CA 1
ATOM 2974 C C . THR A 1 368 ? -27.691 4.994 33.068 1.00 55.56 368 THR A C 1
ATOM 2976 O O . THR A 1 368 ? -28.005 4.567 31.962 1.00 55.56 368 THR A O 1
ATOM 2979 N N . ARG A 1 369 ? -28.587 5.273 34.020 1.00 54.84 369 ARG A N 1
ATOM 2980 C CA . ARG A 1 369 ? -30.013 4.983 33.892 1.00 54.84 369 ARG A CA 1
ATOM 2981 C C . ARG A 1 369 ? -30.596 5.591 32.614 1.00 54.84 369 ARG A C 1
ATOM 2983 O O . ARG A 1 369 ? -30.727 6.817 32.545 1.00 54.84 369 ARG A O 1
ATOM 2990 N N . GLN A 1 370 ? -30.975 4.765 31.641 1.00 53.31 370 GLN A N 1
ATOM 2991 C CA . GLN A 1 370 ? -31.595 5.236 30.404 1.00 53.31 370 GLN A CA 1
ATOM 2992 C C . GLN A 1 370 ? -33.111 5.046 30.480 1.00 53.31 370 GLN A C 1
ATOM 2994 O O . GLN A 1 370 ? -33.638 3.955 30.678 1.00 53.31 370 GLN A O 1
ATOM 2999 N N . GLY A 1 371 ? -33.855 6.147 30.367 1.00 45.50 371 GLY A N 1
ATOM 3000 C CA . GLY A 1 371 ? -35.313 6.116 30.407 1.00 45.50 371 GLY A CA 1
ATOM 3001 C C . GLY A 1 371 ? -35.893 5.512 29.130 1.00 45.50 371 GLY A C 1
ATOM 3002 O O . GLY A 1 371 ? -36.214 6.249 28.202 1.00 45.50 371 GLY A O 1
ATOM 3003 N N . HIS A 1 372 ? -36.073 4.194 29.078 1.00 51.31 372 HIS A N 1
ATOM 3004 C CA . HIS A 1 372 ? -36.783 3.567 27.964 1.00 51.31 372 HIS A CA 1
ATOM 3005 C C . HIS A 1 372 ? -38.294 3.819 28.048 1.00 51.31 372 HIS A C 1
ATOM 3007 O O . HIS A 1 372 ? -38.910 3.754 29.117 1.00 51.31 372 HIS A O 1
ATOM 3013 N N . ARG A 1 373 ? -38.926 4.052 26.891 1.00 42.56 373 ARG A N 1
ATOM 3014 C CA . ARG A 1 373 ? -40.387 4.006 26.760 1.00 42.56 373 ARG A CA 1
ATOM 3015 C C . ARG A 1 373 ? -40.828 2.545 26.714 1.00 42.56 373 ARG A C 1
ATOM 3017 O O . ARG A 1 373 ? -40.833 1.924 25.659 1.00 42.56 373 ARG A O 1
ATOM 3024 N N . ILE A 1 374 ? -41.198 1.995 27.867 1.00 46.22 374 ILE A N 1
ATOM 3025 C CA . ILE A 1 374 ? -41.836 0.677 27.946 1.00 46.22 374 ILE A CA 1
ATOM 3026 C C . ILE A 1 374 ? -43.263 0.814 27.400 1.00 46.22 374 ILE A C 1
ATOM 3028 O O . ILE A 1 374 ? -44.118 1.436 28.033 1.00 46.22 374 ILE A O 1
ATOM 3032 N N . PHE A 1 375 ? -43.536 0.238 26.229 1.00 44.16 375 PHE A N 1
ATOM 3033 C CA . PHE A 1 375 ? -44.898 0.124 25.711 1.00 44.16 375 PHE A CA 1
ATOM 3034 C C . PHE A 1 375 ? -45.579 -1.069 26.380 1.00 44.16 375 PHE A C 1
ATOM 3036 O O . PHE A 1 375 ? -45.321 -2.217 26.031 1.00 44.16 375 PHE A O 1
ATOM 3043 N N . PHE A 1 376 ? -46.425 -0.819 27.377 1.00 40.41 376 PHE A N 1
ATOM 3044 C CA . PHE A 1 376 ? -47.260 -1.872 27.948 1.00 40.41 376 PHE A CA 1
ATOM 3045 C C . PHE A 1 376 ? -48.324 -2.278 26.928 1.00 40.41 376 PHE A C 1
ATOM 3047 O O . PHE A 1 376 ? -49.253 -1.517 26.655 1.00 40.41 376 PHE A O 1
ATOM 3054 N N . VAL A 1 377 ? -48.211 -3.487 26.380 1.00 40.62 377 VAL A N 1
ATOM 3055 C CA . VAL A 1 377 ? -49.317 -4.107 25.649 1.00 40.62 377 VAL A CA 1
ATOM 3056 C C . VAL A 1 377 ? -50.290 -4.646 26.694 1.00 40.62 377 VAL A C 1
ATOM 3058 O O . VAL A 1 377 ? -50.042 -5.676 27.317 1.00 40.62 377 VAL A O 1
ATOM 3061 N N . GLN A 1 378 ? -51.393 -3.934 26.930 1.00 35.34 378 GLN A N 1
ATOM 3062 C CA . GLN A 1 378 ? -52.517 -4.491 27.680 1.00 35.34 378 GLN A CA 1
ATOM 3063 C C . GLN A 1 378 ? -53.133 -5.623 26.854 1.00 35.34 378 GLN A C 1
ATOM 3065 O O . GLN A 1 378 ? -53.909 -5.383 25.931 1.00 35.34 378 GLN A O 1
ATOM 3070 N N . ILE A 1 379 ? -52.792 -6.867 27.186 1.00 38.09 379 ILE A N 1
ATOM 3071 C CA . ILE A 1 379 ? -53.562 -8.024 26.734 1.00 38.09 379 ILE A CA 1
ATOM 3072 C C . ILE A 1 379 ? -54.852 -8.022 27.560 1.00 38.09 379 ILE A C 1
ATOM 3074 O O . ILE A 1 379 ? -54.863 -8.450 28.714 1.00 38.09 379 ILE A O 1
ATOM 3078 N N . LEU A 1 380 ? -55.938 -7.493 26.990 1.00 36.69 380 LEU A N 1
ATOM 3079 C CA . LEU A 1 380 ? -57.277 -7.791 27.492 1.00 36.69 380 LEU A CA 1
ATOM 3080 C C . LEU A 1 380 ? -57.540 -9.278 27.229 1.00 36.69 380 LEU A C 1
ATOM 3082 O O . LEU A 1 380 ? -57.804 -9.675 26.097 1.00 36.69 380 LEU A O 1
ATOM 3086 N N . LEU A 1 381 ? -57.443 -10.093 28.276 1.00 39.28 381 LEU A N 1
ATOM 3087 C CA . LEU A 1 381 ? -58.050 -11.420 28.290 1.00 39.28 381 LEU A CA 1
ATOM 3088 C C . LEU A 1 381 ? -59.572 -11.217 28.315 1.00 39.28 381 LEU A C 1
ATOM 3090 O O . LEU A 1 381 ? -60.107 -10.734 29.315 1.00 39.28 381 LEU A O 1
ATOM 3094 N N . LEU A 1 382 ? -60.231 -11.513 27.192 1.00 49.91 382 LEU A N 1
ATOM 3095 C CA . LEU A 1 382 ? -61.685 -11.665 27.086 1.00 49.91 382 LEU A CA 1
ATOM 3096 C C . LEU A 1 382 ? -62.078 -13.124 27.302 1.00 49.91 382 LEU A C 1
ATOM 3098 O O . LEU A 1 382 ? -61.368 -13.999 26.754 1.00 49.91 382 LEU A O 1
#

Sequence (382 aa):
MSTPIYPQDSSGNESYLKNNEGDEYYLTQRKQVFAIKEGKPYYAKDKDENEFYPIVNGKVEIIPFLYAKDALGNEKYPQDAQGNEIALKAQGKTGWTYAIDKDGNAFYPTDNTGADNVLGRYIYKNDGSIKYPLNQEGYPMYETDNTTNDELYSIKNDGSINWGVDREGNQIYAKKENGDEYYPPNGEFACDQFGSPQYARTKDGKVIFPLDAYGNESYIKDDAIGASDVIYMDDVVLDRYAKKNTGEEIYPIQLANQVPKRYREVILNEYAKTDLQEAKYPLDEYGNEYTIDSMEIAGNEKDYFPQGYPITNDNWVIVPEVNGKIFISDQLLPKVQENNIINKLHREFKNDPDYVTNVKSTRQSRATRQGHRIFFVQILLL

Foldseek 3Di:
DDDDPADADPVGWGDFDADPQGWGDAPQVDPDQFTADPNDTAATAGNQRWGDFDQHPNDTDDDAPDFTAGSQGWGAFDADPQGWGDWHDHVPDPDTDFTAGPQGFGDATAGPLRWGDDPDDFGAGPVRATAFTAGSQFWGDADADPPFRWGDWDADPVRDTRFHAGPQGWGAATAGPQGWGDDDPVRDFTGGNVRHGAATAGNVRAGDFDADPQRWGDFQFDVVQVRWGDQDDPNHGHLDATGGPVRHGDATEHDQPDDDDDDWDDDDPDADADVVRHGDADAYPQGWGAQTADPPDDDDPCSGANQQEFGDAQQWGKFFDDPNHTDQDCRHVVHDDPVQFQDFQDDVRDPGTITTGVDGHPDGRPDDHGDDDDDRDPPPPD

=== Feature glossary ===
Legend for the data blocks above and below:

— What the protein is —

The amino-acid sequence is the protein's primary structure: the linear order of residues from the N-terminus to the C-terminus, written in one-letter code. Everything else here — the 3D coordinates, the secondary structure, the domain annotations — is ultimately a consequence of this string.

Database cross-references. InterPro integrates a dozen domain/family signature databases into unified entries with residue-range hits. GO terms attach function/process/location labels with evidence codes. CATH codes position the fold in a four-level structural taxonomy. Organism is the NCBI-taxonomy species name.

— Where its atoms are —

The mmCIF block holds the 3D Cartesian coordinates of each backbone atom (N, Cα, C, O) in ångströms. mmCIF is the PDB's canonical archive format — a tagged-loop text representation of the atomic model.

The six renders are orthographic views along the three Cartesian axes in both directions. Representation (cartoon, sticks, or surface) and color scheme (sequence-rainbow or by-chain) vary across proteins so the training set covers all the common visualization conventions.

— Local backbone conformation —

Secondary structure is the local, repeating backbone conformation. DSSP classifies it into eight states by reading the hydrogen-bond network: three helix types (H, G, I), two β types (E, B), two non-regular types (T, S), and unstructured coil (-).

SS3 is a coarse helix/strand/coil call (letters a/b/c) made by the P-SEA algorithm from inter-Cα distances and dihedrals. It is less detailed than DSSP but needs only Cα positions.

Backbone dihedral angles. Every residue except chain termini has a φ (preceding-C → N → Cα → C) and a ψ (N → Cα → C → next-N). They are reported in degrees following the IUPAC sign convention. Secondary structure is essentially a statement about which (φ, ψ) basin each residue occupies.

— Global shape and packing —

The geometric summary reports three shape descriptors. Rg (radius of gyration) measures how spread out the Cα atoms are about their centre of mass; compact globular proteins have small Rg, elongated or unfolded ones large. Cα contacts (<8 Å, |i−j|>4) count long-range residue pairs in spatial proximity — high for tightly packed folds, near zero for rods or random coil. The bounding-box extents give the protein's footprint along x, y, z in Å.

Solvent accessibility: the surface area of each residue that a 1.4 Å water probe can touch, in Å². When only backbone atoms are present the absolute values are lower than full-atom SASA (side chains contribute most of the area) and are flagged as backbone-only.

Plot images: a contact map (which residues are close in 3D, as an N×N binary image), a Ramachandran scatter (backbone torsion angles, revealing secondary-structure composition at a glance), and — for AlphaFold structures — a PAE heatmap (pairwise prediction confidence).

— Structural neighborhood —

Foldseek's 3Di representation compresses backbone geometry into a per-residue letter drawn from a learned twenty-state alphabet. It captures the tertiary interaction pattern around each residue — which residues are packed against it in space, regardless of where they are in sequence.

Structural nearest neighbors (via Foldseek easy-search vs the PDB). Reported per hit: target PDB id, E-value, and alignment TM-score. A TM-score above ~0.5 is the conventional threshold for 'same fold'.

— Confidence and disorder —

pLDDT (predicted Local Distance Difference Test) is AlphaFold's per-residue confidence score, ranging from 0 to 100. Values above 90 indicate high confidence (typically well-packed cores); 70–90 is confident; 50–70 low confidence; below 50 usually means the region is disordered or the prediction is unreliable there. AlphaFold stores pLDDT in the mmCIF B-factor column.

For experimental (PDB) structures, the B-factor (temperature factor) quantifies the positional spread of each atom in the crystal — a combination of thermal vibration and static disorder — in units of Å². High B-factors mark flexible loops or poorly resolved regions; low B-factors mark the rigid, well-ordered core.

Predicted Aligned Error (PAE) is an AlphaFold confidence matrix: entry (i, j) is the expected error in the position of residue j, in ångströms, when the prediction is superimposed on the true structure at residue i. Low PAE within a block of residues means that block is internally rigid and well-predicted; high PAE between two blocks means their relative placement is uncertain even if each block individually is confident.